Protein AF-A0A2M7A2J0-F1 (afdb_monomer_lite)

Radius of gyration: 34.52 Å; chains: 1; bounding box: 85×39×98 Å

Structure (mmCIF, N/CA/C/O backbone):
data_AF-A0A2M7A2J0-F1
#
_entry.id   AF-A0A2M7A2J0-F1
#
loop_
_atom_site.group_PDB
_atom_site.id
_atom_site.type_symbol
_atom_site.label_atom_id
_atom_site.label_alt_id
_atom_site.label_comp_id
_atom_site.label_asym_id
_atom_site.label_entity_id
_atom_site.label_seq_id
_atom_site.pdbx_PDB_ins_code
_atom_site.Cartn_x
_atom_site.Cartn_y
_atom_site.Cartn_z
_atom_site.occupancy
_atom_site.B_iso_or_equiv
_atom_site.auth_seq_id
_atom_site.auth_comp_id
_atom_site.auth_asym_id
_atom_site.auth_atom_id
_atom_site.pdbx_PDB_model_num
ATOM 1 N N . MET A 1 1 ? -0.871 10.676 7.744 1.00 62.31 1 MET A N 1
ATOM 2 C CA . MET A 1 1 ? -2.292 10.976 7.428 1.00 62.31 1 MET A CA 1
ATOM 3 C C . MET A 1 1 ? -2.931 11.848 8.510 1.00 62.31 1 MET A C 1
ATOM 5 O O . MET A 1 1 ? -2.413 11.887 9.618 1.00 62.31 1 MET A O 1
ATOM 9 N N . GLY A 1 2 ? -4.013 12.574 8.200 1.00 72.75 2 GLY A N 1
ATOM 10 C CA . GLY A 1 2 ? -4.722 13.429 9.169 1.00 72.75 2 GLY A CA 1
ATOM 11 C C . GLY A 1 2 ? -5.723 12.664 10.048 1.00 72.75 2 GLY A C 1
ATOM 12 O O . GLY A 1 2 ? -6.260 11.640 9.624 1.00 72.75 2 GLY A O 1
ATOM 13 N N . SER A 1 3 ? -5.982 13.173 11.257 1.00 84.00 3 SER A N 1
ATOM 14 C CA . SER A 1 3 ? -7.028 12.667 12.163 1.00 84.00 3 SER A CA 1
ATOM 15 C C . SER A 1 3 ? -8.434 12.768 11.548 1.00 84.00 3 SER A C 1
ATOM 17 O O . SER A 1 3 ? -8.646 13.630 10.689 1.00 84.00 3 SER A O 1
ATOM 19 N N . PRO A 1 4 ? -9.407 11.947 11.997 1.00 87.44 4 PRO A N 1
ATOM 20 C CA . PRO A 1 4 ? -10.817 12.118 11.635 1.00 87.44 4 PRO A CA 1
ATOM 21 C C . PRO A 1 4 ? -11.298 13.551 11.909 1.00 87.44 4 PRO A C 1
ATOM 23 O O . PRO A 1 4 ? -10.883 14.166 12.896 1.00 87.44 4 PRO A O 1
ATOM 26 N N . ASN A 1 5 ? -12.170 14.083 11.050 1.00 86.44 5 ASN A N 1
ATOM 27 C CA . ASN A 1 5 ? -12.720 15.438 11.184 1.00 86.44 5 ASN A CA 1
ATOM 28 C C . ASN A 1 5 ? -13.800 15.500 12.281 1.00 86.44 5 ASN A C 1
ATOM 30 O O . ASN A 1 5 ? -14.043 16.559 12.857 1.00 86.44 5 ASN A O 1
ATOM 34 N N . ARG A 1 6 ? -14.430 14.361 12.597 1.00 88.19 6 ARG A N 1
ATOM 35 C CA . ARG A 1 6 ? -15.479 14.211 13.621 1.00 88.19 6 ARG A CA 1
ATOM 36 C C . ARG A 1 6 ? -16.666 15.145 13.382 1.00 88.19 6 ARG A C 1
ATOM 38 O O . ARG A 1 6 ? -17.267 15.692 14.305 1.00 88.19 6 ARG A O 1
ATOM 45 N N . SER A 1 7 ? -16.950 15.395 12.108 1.00 90.06 7 SER A N 1
ATOM 46 C CA . SER A 1 7 ? -18.054 16.254 11.689 1.00 90.06 7 SER A CA 1
ATOM 47 C C . SER A 1 7 ? -19.330 15.433 11.530 1.00 90.06 7 SER A C 1
ATOM 49 O O . SER A 1 7 ? -19.262 14.272 11.149 1.00 90.06 7 SER A O 1
ATOM 51 N N . ALA A 1 8 ? -20.500 16.055 11.690 1.00 88.69 8 ALA A N 1
ATOM 52 C CA . ALA A 1 8 ? -21.780 15.378 11.448 1.00 88.69 8 ALA A CA 1
ATOM 53 C C . ALA A 1 8 ? -21.913 14.806 10.020 1.00 88.69 8 ALA A C 1
ATOM 55 O O . ALA A 1 8 ? -22.659 13.859 9.799 1.00 88.69 8 ALA A O 1
ATOM 56 N N . ALA A 1 9 ? -21.201 15.384 9.045 1.00 86.62 9 ALA A N 1
ATOM 57 C CA . ALA A 1 9 ? -21.158 14.854 7.686 1.00 86.62 9 ALA A CA 1
ATOM 58 C C . ALA A 1 9 ? -20.344 13.551 7.599 1.00 86.62 9 ALA A C 1
ATOM 60 O O . ALA A 1 9 ? -20.762 12.642 6.894 1.00 86.62 9 ALA A O 1
ATOM 61 N N . GLU A 1 10 ? -19.220 13.460 8.319 1.00 86.31 10 GLU A N 1
ATOM 62 C CA . GLU A 1 10 ? -18.411 12.233 8.418 1.00 86.31 10 GLU A CA 1
ATOM 63 C C . GLU A 1 10 ? -19.182 11.136 9.158 1.00 86.31 10 GLU A C 1
ATOM 65 O O . GLU A 1 10 ? -19.275 10.026 8.650 1.00 86.31 10 GLU A O 1
ATOM 70 N N . GLU A 1 11 ? -19.841 11.488 10.264 1.00 88.38 11 GLU A N 1
ATOM 71 C CA . GLU A 1 11 ? -20.727 10.582 11.004 1.00 88.38 11 GLU A CA 1
ATOM 72 C C . GLU A 1 11 ? -21.825 10.003 10.096 1.00 88.38 11 GLU A C 1
ATOM 74 O O . GLU A 1 11 ? -22.062 8.804 10.035 1.00 88.38 11 GLU A O 1
ATOM 79 N N . SER A 1 12 ? -22.477 10.850 9.289 1.00 87.56 12 SER A N 1
ATOM 80 C CA . SER A 1 12 ? -23.598 10.417 8.441 1.00 87.56 12 SER A CA 1
ATOM 81 C C . SER A 1 12 ? -23.230 9.405 7.347 1.00 87.56 12 SER A C 1
ATOM 83 O O . SER A 1 12 ? -24.126 8.851 6.705 1.00 87.56 12 SER A O 1
ATOM 85 N N . ILE A 1 13 ? -21.934 9.193 7.101 1.00 87.81 13 ILE A N 1
ATOM 86 C CA . ILE A 1 13 ? -21.428 8.271 6.082 1.00 87.81 13 ILE A CA 1
ATOM 87 C C . ILE A 1 13 ? -20.659 7.081 6.665 1.00 87.81 13 ILE A C 1
ATOM 89 O O . ILE A 1 13 ? -20.234 6.225 5.892 1.00 87.81 13 ILE A O 1
ATOM 93 N N . GLU A 1 14 ? -20.461 7.009 7.981 1.00 91.19 14 GLU A N 1
ATOM 94 C CA . GLU A 1 14 ? -19.545 6.037 8.582 1.00 91.19 14 GLU A CA 1
ATOM 95 C C . GLU A 1 14 ? -20.042 4.585 8.489 1.00 91.19 14 GLU A C 1
ATOM 97 O O . GLU A 1 14 ? -19.247 3.717 8.142 1.00 91.19 14 GLU A O 1
ATOM 102 N N . ASP A 1 15 ? -21.345 4.325 8.663 1.00 95.00 15 ASP A N 1
ATOM 103 C CA . ASP A 1 15 ? -21.988 3.013 8.439 1.00 95.00 15 ASP A CA 1
ATOM 104 C C . ASP A 1 15 ? -22.894 3.007 7.194 1.00 95.00 15 ASP A C 1
ATOM 106 O O . ASP A 1 15 ? -23.960 2.393 7.153 1.00 95.00 15 ASP A O 1
ATOM 110 N N . ASN A 1 16 ? -22.502 3.733 6.148 1.00 91.62 16 ASN A N 1
ATOM 111 C CA . ASN A 1 16 ? -23.231 3.732 4.884 1.00 91.62 16 ASN A CA 1
ATOM 112 C C . ASN A 1 16 ? -22.509 2.848 3.856 1.00 91.62 16 ASN A C 1
ATOM 114 O O . ASN A 1 16 ? -21.421 3.181 3.397 1.00 91.62 16 ASN A O 1
ATOM 118 N N . ASP A 1 17 ? -23.121 1.724 3.483 1.00 91.88 17 ASP A N 1
ATOM 119 C CA . ASP A 1 17 ? -22.568 0.754 2.527 1.00 91.88 17 ASP A CA 1
ATOM 120 C C . ASP A 1 17 ? -22.620 1.221 1.062 1.00 91.88 17 ASP A C 1
ATOM 122 O O . ASP A 1 17 ? -21.947 0.656 0.201 1.00 91.88 17 ASP A O 1
ATOM 126 N N . ALA A 1 18 ? -23.387 2.275 0.768 1.00 88.19 18 ALA A N 1
ATOM 127 C CA . ALA A 1 18 ? -23.473 2.873 -0.561 1.00 88.19 18 ALA A CA 1
ATOM 128 C C . ALA A 1 18 ? -22.325 3.853 -0.856 1.00 88.19 18 ALA A C 1
ATOM 130 O O . ALA A 1 18 ? -22.203 4.343 -1.982 1.00 88.19 18 ALA A O 1
ATOM 131 N N . VAL A 1 19 ? -21.494 4.160 0.140 1.00 87.00 19 VAL A N 1
ATOM 132 C CA . VAL A 1 19 ? -20.286 4.978 -0.000 1.00 87.00 19 VAL A CA 1
ATOM 133 C C . VAL A 1 19 ? -19.071 4.177 0.467 1.00 87.00 19 VAL A C 1
ATOM 135 O O . VAL A 1 19 ? -19.230 3.251 1.249 1.00 87.00 19 VAL A O 1
ATOM 138 N N . PRO A 1 20 ? -17.843 4.505 0.031 1.00 82.44 20 PRO A N 1
ATOM 139 C CA . PRO A 1 20 ? -16.666 3.673 0.310 1.00 82.44 20 PRO A CA 1
ATOM 140 C C . PRO A 1 20 ? -16.230 3.567 1.778 1.00 82.44 20 PRO A C 1
ATOM 142 O O . PRO A 1 20 ? -15.272 2.850 2.077 1.00 82.44 20 PRO A O 1
ATOM 145 N N . GLY A 1 21 ? -16.869 4.306 2.685 1.00 89.94 21 GLY A N 1
ATOM 146 C CA . GLY A 1 21 ? -16.373 4.508 4.040 1.00 89.94 21 GLY A CA 1
ATOM 147 C C . GLY A 1 21 ? -14.981 5.148 4.040 1.00 89.94 21 GLY A C 1
ATOM 148 O O . GLY A 1 21 ? -14.621 5.930 3.152 1.00 89.94 21 GLY A O 1
ATOM 149 N N . LYS A 1 22 ? -14.172 4.807 5.043 1.00 89.69 22 LYS A N 1
ATOM 150 C CA . LYS A 1 22 ? -12.771 5.218 5.106 1.00 89.69 22 LYS A CA 1
ATOM 151 C C . LYS A 1 22 ? -11.943 4.402 4.113 1.00 89.69 22 LYS A C 1
ATOM 153 O O . LYS A 1 22 ? -11.844 3.185 4.228 1.00 89.69 22 LYS A O 1
ATOM 158 N N . LEU A 1 23 ? -11.299 5.077 3.167 1.00 88.31 23 LEU A N 1
ATOM 159 C CA . LEU A 1 23 ? -10.320 4.447 2.284 1.00 88.31 23 LEU A CA 1
ATOM 160 C C . LEU A 1 23 ? -8.964 4.370 2.993 1.00 88.31 23 LEU A C 1
ATOM 162 O O . LEU A 1 23 ? -8.481 5.392 3.490 1.00 88.31 23 LEU A O 1
ATOM 166 N N . ILE A 1 24 ? -8.358 3.185 3.026 1.00 91.19 24 ILE A N 1
ATOM 167 C CA . ILE A 1 24 ? -7.005 2.970 3.554 1.00 91.19 24 ILE A CA 1
ATOM 168 C C . ILE A 1 24 ? -6.167 2.181 2.546 1.00 91.19 24 ILE A C 1
ATOM 170 O O . ILE A 1 24 ? -6.711 1.396 1.772 1.00 91.19 24 ILE A O 1
ATOM 174 N N . GLY A 1 25 ? -4.855 2.400 2.543 1.00 89.50 25 GLY A N 1
ATOM 175 C CA . GLY A 1 25 ? -3.940 1.641 1.696 1.00 89.50 25 GLY A CA 1
ATOM 176 C C . GLY A 1 25 ? -3.686 0.233 2.233 1.00 89.50 25 GLY A C 1
ATOM 177 O O . GLY A 1 25 ? -3.725 0.018 3.445 1.00 89.50 25 GLY A O 1
ATOM 178 N N . LEU A 1 26 ? -3.454 -0.718 1.330 1.00 92.25 26 LEU A N 1
ATOM 179 C CA . LEU A 1 26 ? -2.812 -1.987 1.653 1.00 92.25 26 LEU A CA 1
ATOM 180 C C . LEU A 1 26 ? -1.338 -1.728 1.987 1.00 92.25 26 LEU A C 1
ATOM 182 O O . LEU A 1 26 ? -0.627 -1.161 1.166 1.00 92.25 26 LEU A O 1
ATOM 186 N N . ASN A 1 27 ? -0.907 -2.187 3.157 1.00 93.38 27 ASN A N 1
ATOM 187 C CA . ASN A 1 27 ? 0.422 -1.964 3.722 1.00 93.38 27 ASN A CA 1
ATOM 188 C C . ASN A 1 27 ? 1.471 -2.947 3.175 1.00 93.38 27 ASN A C 1
ATOM 190 O O . ASN A 1 27 ? 2.156 -3.613 3.944 1.00 93.38 27 ASN A O 1
ATOM 194 N N . SER A 1 28 ? 1.471 -3.172 1.858 1.00 90.00 28 SER A N 1
ATOM 195 C CA . SER A 1 28 ? 2.296 -4.187 1.178 1.00 90.00 28 SER A CA 1
ATOM 196 C C . SER A 1 28 ? 3.565 -3.641 0.524 1.00 90.00 28 SER A C 1
ATOM 198 O O . SER A 1 28 ? 4.229 -4.387 -0.189 1.00 90.00 28 SER A O 1
ATOM 200 N N . ASN A 1 29 ? 3.824 -2.351 0.694 1.00 87.75 29 ASN A N 1
ATOM 201 C CA . ASN A 1 29 ? 5.053 -1.658 0.332 1.00 87.75 29 ASN A CA 1
ATOM 202 C C . ASN A 1 29 ? 6.196 -2.014 1.303 1.00 87.75 29 ASN A C 1
ATOM 204 O O . ASN A 1 29 ? 6.029 -2.880 2.161 1.00 87.75 29 ASN A O 1
ATOM 208 N N . ASP A 1 30 ? 7.354 -1.407 1.068 1.00 90.38 30 ASP A N 1
ATOM 209 C CA . ASP A 1 30 ? 8.586 -1.501 1.855 1.00 90.38 30 ASP A CA 1
ATOM 210 C C . ASP A 1 30 ? 9.170 -0.077 1.889 1.00 90.38 30 ASP A C 1
ATOM 212 O O . ASP A 1 30 ? 9.888 0.353 0.977 1.00 90.38 30 ASP A O 1
ATOM 216 N N . ASP A 1 31 ? 8.696 0.725 2.844 1.00 87.88 31 ASP A N 1
ATOM 217 C CA . ASP A 1 31 ? 8.939 2.170 2.865 1.00 87.88 31 ASP A CA 1
ATOM 218 C C . ASP A 1 31 ? 10.373 2.545 3.286 1.00 87.88 31 ASP A C 1
ATOM 220 O O . ASP A 1 31 ? 10.840 3.648 2.958 1.00 87.88 31 ASP A O 1
ATOM 224 N N . ASP A 1 32 ? 11.081 1.668 4.001 1.00 91.06 32 ASP A N 1
ATOM 225 C CA . ASP A 1 32 ? 12.468 1.865 4.437 1.00 91.06 32 ASP A CA 1
ATOM 226 C C . ASP A 1 32 ? 13.510 1.012 3.692 1.00 91.06 32 ASP A C 1
ATOM 228 O O . ASP A 1 32 ? 14.712 1.244 3.875 1.00 91.06 32 ASP A O 1
ATOM 232 N N . ALA A 1 33 ? 13.067 0.208 2.722 1.00 90.44 33 ALA A N 1
ATOM 233 C CA . ALA A 1 33 ? 13.878 -0.519 1.749 1.00 90.44 33 ALA A CA 1
ATOM 234 C C . ALA A 1 33 ? 14.806 -1.564 2.387 1.00 90.44 33 ALA A C 1
ATOM 236 O O . ALA A 1 33 ? 15.992 -1.648 2.035 1.00 90.44 33 ALA A O 1
ATOM 237 N N . ASP A 1 34 ? 14.269 -2.333 3.334 1.00 90.69 34 ASP A N 1
ATOM 238 C CA . ASP A 1 34 ? 14.961 -3.424 4.027 1.00 90.69 34 ASP A CA 1
ATOM 239 C C . ASP A 1 34 ? 14.599 -4.828 3.486 1.00 90.69 34 ASP A C 1
ATOM 241 O O . ASP A 1 34 ? 15.057 -5.842 4.021 1.00 90.69 34 ASP A O 1
ATOM 245 N N . ASP A 1 35 ? 13.838 -4.886 2.386 1.00 91.50 35 ASP A N 1
ATOM 246 C CA . ASP A 1 35 ? 13.285 -6.089 1.756 1.00 91.50 35 ASP A CA 1
ATOM 247 C C . ASP A 1 35 ? 12.207 -6.811 2.605 1.00 91.50 35 ASP A C 1
ATOM 249 O O . ASP A 1 35 ? 11.862 -7.972 2.330 1.00 91.50 35 ASP A O 1
ATOM 253 N N . ILE A 1 36 ? 11.631 -6.146 3.613 1.00 91.50 36 ILE A N 1
ATOM 254 C CA . ILE A 1 36 ? 10.522 -6.645 4.428 1.00 91.50 36 ILE A CA 1
ATOM 255 C C . ILE A 1 36 ? 9.252 -5.849 4.103 1.00 91.50 36 ILE A C 1
ATOM 257 O O . ILE A 1 36 ? 9.203 -4.638 4.260 1.00 91.50 36 ILE A O 1
ATOM 261 N N . PRO A 1 37 ? 8.149 -6.509 3.700 1.00 92.00 37 PRO A N 1
ATOM 262 C CA . PRO A 1 37 ? 6.891 -5.797 3.511 1.00 92.00 37 PRO A CA 1
ATOM 263 C C . PRO A 1 37 ? 6.427 -5.124 4.810 1.00 92.00 37 PRO A C 1
ATOM 265 O O . PRO A 1 37 ? 6.388 -5.786 5.847 1.00 92.00 37 PRO A O 1
ATOM 268 N N . ASP A 1 38 ? 5.943 -3.884 4.757 1.00 93.12 38 ASP A N 1
ATOM 269 C CA . ASP A 1 38 ? 5.656 -3.071 5.947 1.00 93.12 38 ASP A CA 1
ATOM 270 C C . ASP A 1 38 ? 4.629 -3.729 6.903 1.00 93.12 38 ASP A C 1
ATOM 272 O O . ASP A 1 38 ? 4.713 -3.636 8.131 1.00 93.12 38 ASP A O 1
ATOM 276 N N . TYR A 1 39 ? 3.643 -4.482 6.387 1.00 92.88 39 TYR A N 1
ATOM 277 C CA . TYR A 1 39 ? 2.716 -5.262 7.234 1.00 92.88 39 TYR A CA 1
ATOM 278 C C . TYR A 1 39 ? 3.400 -6.408 8.015 1.00 92.88 39 TYR A C 1
ATOM 280 O O . TYR A 1 39 ? 2.814 -7.025 8.922 1.00 92.88 39 TYR A O 1
ATOM 288 N N . ALA A 1 40 ? 4.607 -6.798 7.632 1.00 93.50 40 ALA A N 1
ATOM 289 C CA . ALA A 1 40 ? 5.433 -7.798 8.291 1.00 93.50 40 ALA A CA 1
ATOM 290 C C . ALA A 1 40 ? 6.452 -7.185 9.264 1.00 93.50 40 ALA A C 1
ATOM 292 O O . ALA A 1 40 ? 7.076 -7.950 9.995 1.00 93.50 40 ALA A O 1
ATOM 293 N N . ASP A 1 41 ? 6.524 -5.858 9.340 1.00 93.88 41 ASP A N 1
ATOM 294 C CA . ASP A 1 41 ? 7.606 -5.110 9.968 1.00 93.88 41 ASP A CA 1
ATOM 295 C C . ASP A 1 41 ? 7.151 -4.298 11.210 1.00 93.88 41 ASP A C 1
ATOM 297 O O . ASP A 1 41 ? 5.961 -4.047 11.462 1.00 93.88 41 ASP A O 1
ATOM 301 N N . GLY A 1 42 ? 8.109 -3.909 12.049 1.00 95.25 42 GLY A N 1
ATOM 302 C CA . GLY A 1 42 ? 8.006 -2.985 13.169 1.00 95.25 42 GLY A CA 1
ATOM 303 C C . GLY A 1 42 ? 7.487 -3.602 14.462 1.00 95.25 42 GLY A C 1
ATOM 304 O O . GLY A 1 42 ? 7.071 -2.868 15.367 1.00 95.25 42 GLY A O 1
ATOM 305 N N . TYR A 1 43 ? 7.450 -4.934 14.563 1.00 95.00 43 TYR A N 1
ATOM 306 C CA . TYR A 1 43 ? 6.954 -5.644 15.749 1.00 95.00 43 TYR A CA 1
ATOM 307 C C . TYR A 1 43 ? 7.753 -6.882 16.165 1.00 95.00 43 TYR A C 1
ATOM 309 O O . TYR A 1 43 ? 7.220 -7.681 16.945 1.00 95.00 43 TYR A O 1
ATOM 317 N N . ASN A 1 44 ? 9.010 -7.012 15.721 1.00 94.19 44 ASN A N 1
ATOM 318 C CA . ASN A 1 44 ? 9.871 -8.160 16.021 1.00 94.19 44 ASN A CA 1
ATOM 319 C C . ASN A 1 44 ? 9.195 -9.469 15.596 1.00 94.19 44 ASN A C 1
ATOM 321 O O . ASN A 1 44 ? 8.798 -10.312 16.414 1.00 94.19 44 ASN A O 1
ATOM 325 N N . ARG A 1 45 ? 8.922 -9.574 14.302 1.00 90.06 45 ARG A N 1
ATOM 326 C CA . ARG A 1 45 ? 8.159 -10.678 13.740 1.00 90.06 45 ARG A CA 1
ATOM 327 C C . ARG A 1 45 ? 8.926 -11.991 13.834 1.00 90.06 45 ARG A C 1
ATOM 329 O O . ARG A 1 45 ? 8.292 -13.017 14.077 1.00 90.06 45 ARG A O 1
ATOM 336 N N . ASP A 1 46 ? 10.241 -12.005 13.690 1.00 91.62 46 ASP A N 1
ATOM 337 C CA . ASP A 1 46 ? 11.049 -13.225 13.742 1.00 91.62 46 ASP A CA 1
ATOM 338 C C . ASP A 1 46 ? 11.411 -13.681 15.174 1.00 91.62 46 ASP A C 1
ATOM 340 O O . ASP A 1 46 ? 11.805 -14.833 15.387 1.00 91.62 46 ASP A O 1
ATOM 344 N N . GLY A 1 47 ? 11.191 -12.834 16.183 1.00 92.31 47 GLY A N 1
ATOM 345 C CA . GLY A 1 47 ? 11.529 -13.110 17.581 1.00 92.31 47 GLY A CA 1
ATOM 346 C C . GLY A 1 47 ? 12.984 -12.787 17.953 1.00 92.31 47 GLY A C 1
ATOM 347 O O . GLY A 1 47 ? 13.403 -13.096 19.077 1.00 92.31 47 GLY A O 1
ATOM 348 N N . ILE A 1 48 ? 13.766 -12.210 17.040 1.00 92.19 48 ILE A N 1
ATOM 349 C CA . ILE A 1 48 ? 15.160 -11.811 17.217 1.00 92.19 48 ILE A CA 1
ATOM 350 C C . ILE A 1 48 ? 15.185 -10.296 17.397 1.00 92.19 48 ILE A C 1
ATOM 352 O O . ILE A 1 48 ? 14.667 -9.550 16.591 1.00 92.19 48 ILE A O 1
ATOM 356 N N . SER A 1 49 ? 15.746 -9.797 18.498 1.00 94.25 49 SER A N 1
ATOM 357 C CA . SER A 1 49 ? 15.874 -8.345 18.689 1.00 94.25 49 SER A CA 1
ATOM 358 C C . SER A 1 49 ? 17.142 -7.782 18.044 1.00 94.25 49 SER A C 1
ATOM 360 O O . SER A 1 49 ? 18.213 -8.382 18.159 1.00 94.25 49 SER A O 1
ATOM 362 N N . GLY A 1 50 ? 17.046 -6.564 17.514 1.00 93.00 50 GLY A N 1
ATOM 363 C CA . GLY A 1 50 ? 18.148 -5.749 17.004 1.00 93.00 50 GLY A CA 1
ATOM 364 C C . GLY A 1 50 ? 18.427 -5.900 15.508 1.00 93.00 50 GLY A C 1
ATOM 365 O O . GLY A 1 50 ? 19.549 -5.614 15.095 1.00 93.00 50 GLY A O 1
ATOM 366 N N . ASN A 1 51 ? 17.454 -6.388 14.748 1.00 92.94 51 ASN A N 1
ATOM 367 C CA . ASN A 1 51 ? 17.429 -6.533 13.291 1.00 92.94 51 ASN A CA 1
ATOM 368 C C . ASN A 1 51 ? 16.408 -5.552 12.677 1.00 92.94 51 ASN A C 1
ATOM 370 O O . ASN A 1 51 ? 15.898 -4.674 13.375 1.00 92.94 51 ASN A O 1
ATOM 374 N N . ASP A 1 52 ? 16.166 -5.694 11.378 1.00 93.25 52 ASP A N 1
ATOM 375 C CA . ASP A 1 52 ? 15.408 -4.719 10.597 1.00 93.25 52 ASP A CA 1
ATOM 376 C C . ASP A 1 52 ? 13.890 -4.789 10.896 1.00 93.25 52 ASP A C 1
ATOM 378 O O . ASP A 1 52 ? 13.278 -3.755 11.139 1.00 93.25 52 ASP A O 1
ATOM 382 N N . ASP A 1 53 ? 13.331 -5.983 11.164 1.00 92.56 53 ASP A N 1
ATOM 383 C CA . ASP A 1 53 ? 11.887 -6.193 11.430 1.00 92.56 53 ASP A CA 1
ATOM 384 C C . ASP A 1 53 ? 11.351 -5.655 12.789 1.00 92.56 53 ASP A C 1
ATOM 386 O O . ASP A 1 53 ? 10.189 -5.852 13.200 1.00 92.56 53 ASP A O 1
ATOM 390 N N . ASP A 1 54 ? 12.241 -5.036 13.559 1.00 93.12 54 ASP A N 1
ATOM 391 C CA . ASP A 1 54 ? 12.060 -4.663 14.954 1.00 93.12 54 ASP A CA 1
ATOM 392 C C . ASP A 1 54 ? 11.420 -3.268 15.090 1.00 93.12 54 ASP A C 1
ATOM 394 O O . ASP A 1 54 ? 10.716 -2.995 16.074 1.00 93.12 54 ASP A O 1
ATOM 398 N N . GLU A 1 55 ? 11.658 -2.380 14.118 1.00 93.31 55 GLU A N 1
ATOM 399 C CA . GLU A 1 55 ? 11.157 -1.005 14.086 1.00 93.31 55 GLU A CA 1
ATOM 400 C C . GLU A 1 55 ? 11.176 -0.406 12.670 1.00 93.31 55 GLU A C 1
ATOM 402 O O . GLU A 1 55 ? 12.219 0.023 12.197 1.00 93.31 55 GLU A O 1
ATOM 407 N N . ASN A 1 56 ? 9.991 -0.198 12.096 1.00 93.81 56 ASN A N 1
ATOM 408 C CA . ASN A 1 56 ? 9.812 0.630 10.907 1.00 93.81 56 ASN A CA 1
ATOM 409 C C . ASN A 1 56 ? 9.525 2.078 11.320 1.00 93.81 56 ASN A C 1
ATOM 411 O O . ASN A 1 56 ? 8.510 2.357 11.969 1.00 93.81 56 ASN A O 1
ATOM 415 N N . THR A 1 57 ? 10.407 3.019 10.982 1.00 93.94 57 THR A N 1
ATOM 416 C CA . THR A 1 57 ? 10.214 4.446 11.329 1.00 93.94 57 THR A CA 1
ATOM 417 C C . THR A 1 57 ? 9.568 5.270 10.216 1.00 93.94 57 THR A C 1
ATOM 419 O O . THR A 1 57 ? 9.180 6.421 10.460 1.00 93.94 57 THR A O 1
ATOM 422 N N . ALA A 1 58 ? 9.441 4.699 9.017 1.00 92.88 58 ALA A N 1
ATOM 423 C CA . ALA A 1 58 ? 8.848 5.343 7.851 1.00 92.88 58 ALA A CA 1
ATOM 424 C C . ALA A 1 58 ? 7.315 5.179 7.809 1.00 92.88 58 ALA A C 1
ATOM 426 O O . ALA A 1 58 ? 6.608 6.071 7.332 1.00 92.88 58 ALA A O 1
ATOM 427 N N . GLU A 1 59 ? 6.800 4.111 8.415 1.00 92.88 59 GLU A N 1
ATOM 428 C CA . GLU A 1 59 ? 5.397 3.709 8.363 1.00 92.88 59 GLU A CA 1
ATOM 429 C C . GLU A 1 59 ? 4.403 4.717 8.994 1.00 92.88 59 GLU A C 1
ATOM 431 O O . GLU A 1 59 ? 4.623 5.313 10.053 1.00 92.88 59 GLU A O 1
ATOM 436 N N . THR A 1 60 ? 3.220 4.885 8.391 1.00 92.44 60 THR A N 1
ATOM 437 C CA . THR A 1 60 ? 2.125 5.712 8.917 1.00 92.44 60 THR A CA 1
ATOM 438 C C . THR A 1 60 ? 0.735 5.083 8.747 1.00 92.44 60 THR A C 1
ATOM 440 O O . THR A 1 60 ? 0.061 5.233 7.728 1.00 92.44 60 THR A O 1
ATOM 443 N N . PHE A 1 61 ? 0.184 4.585 9.854 1.00 95.50 61 PHE A N 1
ATOM 444 C CA . PHE A 1 61 ? -1.190 4.073 9.919 1.00 95.50 61 PHE A CA 1
ATOM 445 C C . PHE A 1 61 ? -2.292 5.147 9.961 1.00 95.50 61 PHE A C 1
ATOM 447 O O . PHE A 1 61 ? -2.079 6.314 10.316 1.00 95.50 61 PHE A O 1
ATOM 454 N N . VAL A 1 62 ? -3.526 4.729 9.651 1.00 95.31 62 VAL A N 1
ATOM 455 C CA . VAL A 1 62 ? -4.717 5.592 9.664 1.00 95.31 62 VAL A CA 1
ATOM 456 C C . VAL A 1 62 ? -5.263 5.733 11.087 1.00 95.31 62 VAL A C 1
ATOM 458 O O . VAL A 1 62 ? -5.608 4.730 11.705 1.00 95.31 62 VAL A O 1
ATOM 461 N N . PRO A 1 63 ? -5.404 6.949 11.638 1.00 96.50 63 PRO A N 1
ATOM 462 C CA . PRO A 1 63 ? -5.962 7.122 12.975 1.00 96.50 63 PRO A CA 1
ATOM 463 C C . PRO A 1 63 ? -7.473 6.839 13.009 1.00 96.50 63 PRO A C 1
ATOM 465 O O . PRO A 1 63 ? -8.242 7.411 12.235 1.00 96.50 63 PRO A O 1
ATOM 468 N N . LEU A 1 64 ? -7.894 6.022 13.974 1.00 96.19 64 LEU A N 1
ATOM 469 C CA . LEU A 1 64 ? -9.278 5.768 14.378 1.00 96.19 64 LEU A CA 1
ATOM 470 C C . LEU A 1 64 ? -9.464 6.296 15.806 1.00 96.19 64 LEU A C 1
ATOM 472 O O . LEU A 1 64 ? -8.713 5.924 16.703 1.00 96.19 64 LEU A O 1
ATOM 476 N N . VAL A 1 65 ? -10.440 7.169 16.045 1.00 96.81 65 VAL A N 1
ATOM 477 C CA . VAL A 1 65 ? -10.653 7.758 17.378 1.00 96.81 65 VAL A CA 1
ATOM 478 C C . VAL A 1 65 ? -11.780 7.023 18.087 1.00 96.81 65 VAL A C 1
ATOM 480 O O . VAL A 1 65 ? -12.928 7.113 17.679 1.00 96.81 65 VAL A O 1
ATOM 483 N N . LEU A 1 66 ? -11.443 6.335 19.174 1.00 96.88 66 LEU A N 1
ATOM 484 C CA . LEU A 1 66 ? -12.399 5.730 20.091 1.00 96.88 66 LEU A CA 1
ATOM 485 C C . LEU A 1 66 ? -12.762 6.741 21.181 1.00 96.88 66 LEU A C 1
ATOM 487 O O . LEU A 1 66 ? -11.880 7.202 21.909 1.00 96.88 66 LEU A O 1
ATOM 491 N N . GLU A 1 67 ? -14.046 7.056 21.321 1.00 96.62 67 GLU A N 1
ATOM 492 C CA . GLU A 1 67 ? -14.583 7.861 22.420 1.00 96.62 67 GLU A CA 1
ATOM 493 C C . GLU A 1 67 ? -15.504 7.002 23.286 1.00 96.62 67 GLU A C 1
ATOM 495 O O . GLU A 1 67 ? -16.416 6.349 22.786 1.00 96.62 67 GLU A O 1
ATOM 500 N N . ILE A 1 68 ? -15.232 6.966 24.591 1.00 96.94 68 ILE A N 1
ATOM 501 C CA . ILE A 1 68 ? -15.958 6.136 25.552 1.00 96.94 68 ILE A CA 1
ATOM 502 C C . ILE A 1 68 ? -16.756 7.047 26.490 1.00 96.94 68 ILE A C 1
ATOM 504 O O . ILE A 1 68 ? -16.157 7.934 27.097 1.00 96.94 68 ILE A O 1
ATOM 508 N N . PRO A 1 69 ? -18.070 6.823 26.676 1.00 96.56 69 PRO A N 1
ATOM 509 C CA . PRO A 1 69 ? -18.849 7.549 27.676 1.00 96.56 69 PRO A CA 1
ATOM 510 C C . PRO A 1 69 ? -18.264 7.360 29.080 1.00 96.56 69 PRO A C 1
ATOM 512 O O . PRO A 1 69 ? -17.982 6.231 29.492 1.00 96.56 69 PRO A O 1
ATOM 515 N N . GLU A 1 70 ? -18.106 8.447 29.836 1.00 96.62 70 GLU A N 1
ATOM 516 C CA . GLU A 1 70 ? -17.559 8.402 31.199 1.00 96.62 70 GLU A CA 1
ATOM 517 C C . GLU A 1 70 ? -18.378 7.481 32.116 1.00 96.62 70 GLU A C 1
ATOM 519 O O . GLU A 1 70 ? -17.834 6.735 32.936 1.00 96.62 70 GLU A O 1
ATOM 524 N N . GLU A 1 71 ? -19.694 7.466 31.914 1.00 95.75 71 GLU A N 1
ATOM 525 C CA . GLU A 1 71 ? -20.657 6.661 32.657 1.00 95.75 71 GLU A CA 1
ATOM 526 C C . GLU A 1 71 ? -20.447 5.159 32.469 1.00 95.75 71 GLU A C 1
ATOM 528 O O . GLU A 1 71 ? -20.864 4.372 33.322 1.00 95.75 71 GLU A O 1
ATOM 533 N N . ALA A 1 72 ? -19.797 4.751 31.375 1.00 95.38 72 ALA A N 1
ATOM 534 C CA . ALA A 1 72 ? -19.483 3.354 31.148 1.00 95.38 72 ALA A CA 1
ATOM 535 C C . ALA A 1 72 ? -18.446 2.839 32.149 1.00 95.38 72 ALA A C 1
ATOM 537 O O . ALA A 1 72 ? -18.499 1.675 32.529 1.00 95.38 72 ALA A O 1
ATOM 538 N N . GLY A 1 73 ? -17.531 3.689 32.620 1.00 96.69 73 GLY A N 1
ATOM 539 C CA . GLY A 1 73 ? -16.439 3.292 33.503 1.00 96.69 73 GLY A CA 1
ATOM 540 C C . GLY A 1 73 ? -15.275 2.608 32.771 1.00 96.69 73 GLY A C 1
ATOM 541 O O . GLY A 1 73 ? -15.439 1.912 31.772 1.00 96.69 73 GLY A O 1
ATOM 542 N N . LEU A 1 74 ? -14.060 2.783 33.300 1.00 97.44 74 LEU A N 1
ATOM 543 C CA . LEU A 1 74 ? -12.817 2.323 32.656 1.00 97.44 74 LEU A CA 1
ATOM 544 C C . LEU A 1 74 ? -12.602 0.806 32.668 1.00 97.44 74 LEU A C 1
ATOM 546 O O . LEU A 1 74 ? -11.730 0.310 31.953 1.00 97.44 74 LEU A O 1
ATOM 550 N N . ASP A 1 75 ? -13.351 0.094 33.507 1.00 97.69 75 ASP A N 1
ATOM 551 C CA . ASP A 1 75 ? -13.214 -1.347 33.717 1.00 97.69 75 ASP A CA 1
ATOM 552 C C . ASP A 1 75 ? -14.401 -2.132 33.123 1.00 97.69 75 ASP A C 1
ATOM 554 O O . ASP A 1 75 ? -14.441 -3.358 33.221 1.00 97.69 75 ASP A O 1
ATOM 558 N N . THR A 1 76 ? -15.348 -1.445 32.473 1.00 97.88 76 THR A N 1
ATOM 559 C CA . THR A 1 76 ? -16.446 -2.093 31.748 1.00 97.88 76 THR A CA 1
ATOM 560 C C . THR A 1 76 ? -15.910 -2.712 30.462 1.00 97.88 76 THR A C 1
ATOM 562 O O . THR A 1 76 ? -15.310 -1.999 29.654 1.00 97.88 76 THR A O 1
ATOM 565 N N . PRO A 1 77 ? -16.099 -4.025 30.244 1.00 98.12 77 PRO A N 1
ATOM 566 C CA . PRO A 1 77 ? -15.662 -4.662 29.013 1.00 98.12 77 PRO A CA 1
ATOM 567 C C . PRO A 1 77 ? -16.386 -4.062 27.808 1.00 98.12 77 PRO A C 1
ATOM 569 O O . PRO A 1 77 ? -17.600 -3.888 27.850 1.00 98.12 77 PRO A O 1
ATOM 572 N N . LEU A 1 78 ? -15.658 -3.814 26.728 1.00 98.12 78 LEU A N 1
ATOM 573 C CA . LEU A 1 78 ? -16.152 -3.501 25.392 1.00 98.12 78 LEU A CA 1
ATOM 574 C C . LEU A 1 78 ? -15.623 -4.534 24.401 1.00 98.12 78 LEU A C 1
ATOM 576 O O . LEU A 1 78 ? -14.667 -5.256 24.694 1.00 98.12 78 LEU A O 1
ATOM 580 N N . LYS A 1 79 ? -16.239 -4.615 23.228 1.00 98.44 79 LYS A N 1
ATOM 581 C CA . LYS A 1 79 ? -15.822 -5.525 22.162 1.00 98.44 79 LYS A CA 1
ATOM 582 C C . LYS A 1 79 ? -15.764 -4.779 20.841 1.00 98.44 79 LYS A C 1
ATOM 584 O O . LYS A 1 79 ? -16.728 -4.111 20.476 1.00 98.44 79 LYS A O 1
ATOM 589 N N . LEU A 1 80 ? -14.643 -4.929 20.145 1.00 98.50 80 LEU A N 1
ATOM 590 C CA . LEU A 1 80 ? -14.488 -4.526 18.754 1.00 98.50 80 LEU A CA 1
ATOM 591 C C . LEU A 1 80 ? -14.619 -5.776 17.881 1.00 98.50 80 LEU A C 1
ATOM 593 O O . LEU A 1 80 ? -13.958 -6.778 18.152 1.00 98.50 80 LEU A O 1
ATOM 597 N N . THR A 1 81 ? -15.464 -5.721 16.860 1.00 98.38 81 THR A N 1
ATOM 598 C CA . THR A 1 81 ? -15.648 -6.794 15.876 1.00 98.38 81 THR A CA 1
ATOM 599 C C . THR A 1 81 ? -15.229 -6.273 14.510 1.00 98.38 81 THR A C 1
ATOM 601 O O . THR A 1 81 ? -15.767 -5.273 14.034 1.00 98.38 81 THR A O 1
ATOM 604 N N . TYR A 1 82 ? -14.246 -6.928 13.899 1.00 98.19 82 TYR A N 1
ATOM 605 C CA . TYR A 1 82 ? -13.713 -6.568 12.589 1.00 98.19 82 TYR A CA 1
ATOM 606 C C . TYR A 1 82 ? -12.971 -7.754 11.956 1.00 98.19 82 TYR A C 1
ATOM 608 O O . TYR A 1 82 ? -12.709 -8.765 12.607 1.00 98.19 82 TYR A O 1
ATOM 616 N N . SER A 1 83 ? -12.613 -7.642 10.676 1.00 97.31 83 SER A N 1
ATOM 617 C CA . SER A 1 83 ? -11.861 -8.685 9.971 1.00 97.31 83 SER A CA 1
ATOM 618 C C . SER A 1 83 ? -10.378 -8.671 10.369 1.00 97.31 83 SER A C 1
ATOM 620 O O . SER A 1 83 ? -9.531 -8.152 9.641 1.00 97.31 83 SER A O 1
ATOM 622 N N . ALA A 1 84 ? -10.072 -9.173 11.566 1.00 96.56 84 ALA A N 1
ATOM 623 C CA . ALA A 1 84 ? -8.741 -9.091 12.159 1.00 96.56 84 ALA A CA 1
ATOM 624 C C . ALA A 1 84 ? -7.727 -10.042 11.514 1.00 96.56 84 ALA A C 1
ATOM 626 O O . ALA A 1 84 ? -7.941 -11.254 11.474 1.00 96.56 84 ALA A O 1
ATOM 627 N N . ALA A 1 85 ? -6.589 -9.486 11.103 1.00 95.31 85 ALA A N 1
ATOM 628 C CA . ALA A 1 85 ? -5.402 -10.224 10.703 1.00 95.31 85 ALA A CA 1
ATOM 629 C C . ALA A 1 85 ? -4.439 -10.353 11.883 1.00 95.31 85 ALA A C 1
ATOM 631 O O . ALA A 1 85 ? -3.884 -9.363 12.355 1.00 95.31 85 ALA A O 1
ATOM 632 N N . CYS A 1 86 ? -4.211 -11.568 12.379 1.00 91.00 86 CYS A N 1
ATOM 633 C CA . CYS A 1 86 ? -3.330 -11.746 13.533 1.00 91.00 86 CYS A CA 1
ATOM 634 C C . CYS A 1 86 ? -1.881 -11.348 13.164 1.00 91.00 86 CYS A C 1
ATOM 636 O O . CYS A 1 86 ? -1.398 -11.739 12.089 1.00 91.00 86 CYS A O 1
ATOM 638 N N . PRO A 1 87 ? -1.168 -10.566 13.997 1.00 91.94 87 PRO A N 1
ATOM 639 C CA . PRO A 1 87 ? 0.272 -10.415 13.842 1.00 91.94 87 PRO A CA 1
ATOM 640 C C . PRO A 1 87 ? 0.941 -11.740 14.235 1.00 91.94 87 PRO A C 1
ATOM 642 O O . PRO A 1 87 ? 0.740 -12.261 15.333 1.00 91.94 87 PRO A O 1
ATOM 645 N N . VAL A 1 88 ? 1.688 -12.333 13.306 1.00 85.00 88 VAL A N 1
ATOM 646 C CA . VAL A 1 88 ? 2.383 -13.609 13.529 1.00 85.00 88 VAL A CA 1
ATOM 647 C C . VAL A 1 88 ? 3.773 -13.301 14.068 1.00 85.00 88 VAL A C 1
ATOM 649 O O . VAL A 1 88 ? 4.444 -12.446 13.511 1.00 85.00 88 VAL A O 1
ATOM 652 N N . VAL A 1 89 ? 4.203 -14.006 15.116 1.00 81.62 89 VAL A N 1
ATOM 653 C CA . VAL A 1 89 ? 5.578 -13.952 15.644 1.00 81.62 89 VAL A CA 1
ATOM 654 C C . VAL A 1 89 ? 6.241 -15.322 15.465 1.00 81.62 89 VAL A C 1
ATOM 656 O O . VAL A 1 89 ? 5.570 -16.352 15.573 1.00 81.62 89 VAL A O 1
ATOM 659 N N . GLY A 1 90 ? 7.548 -15.339 15.207 1.00 79.50 90 GLY A N 1
ATOM 660 C CA . GLY A 1 90 ? 8.363 -16.519 14.919 1.00 79.50 90 GLY A CA 1
ATOM 661 C C . GLY A 1 90 ? 8.297 -16.989 13.463 1.00 79.50 90 GLY A C 1
ATOM 662 O O . GLY A 1 90 ? 8.609 -18.149 13.191 1.00 79.50 90 GLY A O 1
ATOM 663 N N . ALA A 1 91 ? 7.845 -16.132 12.545 1.00 78.12 91 ALA A N 1
ATOM 664 C CA . ALA A 1 91 ? 7.818 -16.410 11.112 1.00 78.12 91 ALA A CA 1
ATOM 665 C C . ALA A 1 91 ? 8.865 -15.560 10.393 1.00 78.12 91 ALA A C 1
ATOM 667 O O . ALA A 1 91 ? 9.124 -14.438 10.808 1.00 78.12 91 ALA A O 1
ATOM 668 N N . ASP A 1 92 ? 9.408 -16.088 9.299 1.00 76.81 92 ASP A N 1
ATOM 669 C CA . ASP A 1 92 ? 10.286 -15.333 8.406 1.00 76.81 92 ASP A CA 1
ATOM 670 C C . ASP A 1 92 ? 9.536 -14.098 7.858 1.00 76.81 92 ASP A C 1
ATOM 672 O O . ASP A 1 92 ? 8.462 -14.271 7.258 1.00 76.81 92 ASP A O 1
ATOM 676 N N . PRO A 1 93 ? 10.037 -12.874 8.101 1.00 73.12 93 PRO A N 1
ATOM 677 C CA . PRO A 1 93 ? 9.386 -11.649 7.658 1.00 73.12 93 PRO A CA 1
ATOM 678 C C . PRO A 1 93 ? 9.348 -11.534 6.127 1.00 73.12 93 PRO A C 1
ATOM 680 O O . PRO A 1 93 ? 8.311 -11.144 5.588 1.00 73.12 93 PRO A O 1
ATOM 683 N N . ALA A 1 94 ? 10.376 -12.019 5.420 1.00 72.38 94 ALA A N 1
ATOM 684 C CA . ALA A 1 94 ? 10.450 -11.982 3.954 1.00 72.38 94 ALA A CA 1
ATOM 685 C C . ALA A 1 94 ? 9.423 -12.907 3.267 1.00 72.38 94 ALA A C 1
ATOM 687 O O . ALA A 1 94 ? 9.082 -12.732 2.100 1.00 72.38 94 ALA A O 1
ATOM 688 N N . ASN A 1 95 ? 8.897 -13.901 3.993 1.00 68.56 95 ASN A N 1
ATOM 689 C CA . ASN A 1 95 ? 7.895 -14.858 3.506 1.00 68.56 95 ASN A CA 1
ATOM 690 C C . ASN A 1 95 ? 6.535 -14.675 4.190 1.00 68.56 95 ASN A C 1
ATOM 692 O O . ASN A 1 95 ? 5.762 -15.628 4.359 1.00 68.56 95 ASN A O 1
ATOM 696 N N . ALA A 1 96 ? 6.233 -13.457 4.630 1.00 65.94 96 ALA A N 1
ATOM 697 C CA . ALA A 1 96 ? 4.967 -13.175 5.265 1.00 65.94 96 ALA A CA 1
ATOM 698 C C . ALA A 1 96 ? 3.794 -13.471 4.312 1.00 65.94 96 ALA A C 1
ATOM 700 O O . ALA A 1 96 ? 3.692 -12.955 3.209 1.00 65.94 96 ALA A O 1
ATOM 701 N N . SER A 1 97 ? 2.866 -14.313 4.757 1.00 64.25 97 SER A N 1
ATOM 702 C CA . SER A 1 97 ? 1.508 -14.362 4.218 1.00 64.25 97 SER A CA 1
ATOM 703 C C . SER A 1 97 ? 0.571 -13.882 5.318 1.00 64.25 97 SER A C 1
ATOM 705 O O . SER A 1 97 ? 0.649 -14.393 6.442 1.00 64.25 97 SER A O 1
ATOM 707 N N . GLY A 1 98 ? -0.286 -12.899 5.032 1.00 60.75 98 GLY A N 1
ATOM 708 C CA . GLY A 1 98 ? -1.268 -12.393 5.993 1.00 60.75 98 GLY A CA 1
ATOM 709 C C . GLY A 1 98 ? -2.087 -13.536 6.604 1.00 60.75 98 GLY A C 1
ATOM 710 O O . GLY A 1 98 ? -2.702 -14.328 5.889 1.00 60.75 98 GLY A O 1
ATOM 711 N N . SER A 1 99 ? -2.058 -13.672 7.933 1.00 62.22 99 SER A N 1
ATOM 712 C CA . SER A 1 99 ? -2.797 -14.730 8.628 1.00 62.22 99 SER A CA 1
ATOM 713 C C . SER A 1 99 ? -4.267 -14.337 8.809 1.00 62.22 99 SER A C 1
ATOM 715 O O . SER A 1 99 ? -4.661 -13.817 9.848 1.00 62.22 99 SER A O 1
ATOM 717 N N . GLY A 1 100 ? -5.071 -14.574 7.767 1.00 80.25 100 GLY A N 1
ATOM 718 C CA . GLY A 1 100 ? -6.507 -14.262 7.736 1.00 80.25 100 GLY A CA 1
ATOM 719 C C . GLY A 1 100 ? -6.830 -12.771 7.911 1.00 80.25 100 GLY A C 1
ATOM 720 O O . GLY A 1 100 ? -5.967 -11.977 8.255 1.00 80.25 100 GLY A O 1
ATOM 721 N N . GLY A 1 101 ? -8.086 -12.386 7.679 1.00 93.31 101 GLY A N 1
ATOM 722 C CA . GLY A 1 101 ? -8.564 -11.016 7.895 1.00 93.31 101 GLY A CA 1
ATOM 723 C C . GLY A 1 101 ? -8.041 -9.964 6.906 1.00 93.31 101 GLY A C 1
ATOM 724 O O . GLY A 1 101 ? -7.233 -10.250 6.033 1.00 93.31 101 GLY A O 1
ATOM 725 N N . HIS A 1 102 ? -8.525 -8.729 7.048 1.00 95.38 102 HIS A N 1
ATOM 726 C CA . HIS A 1 102 ? -8.153 -7.591 6.195 1.00 95.38 102 HIS A CA 1
ATOM 727 C C . HIS A 1 102 ? -7.461 -6.454 6.942 1.00 95.38 102 HIS A C 1
ATOM 729 O O . HIS A 1 102 ? -6.795 -5.635 6.314 1.00 95.38 102 HIS A O 1
ATOM 735 N N . LEU A 1 103 ? -7.621 -6.380 8.263 1.00 97.50 103 LEU A N 1
ATOM 736 C CA . LEU A 1 103 ? -7.260 -5.208 9.053 1.00 97.50 103 LEU A CA 1
ATOM 737 C C . LEU A 1 103 ? -6.485 -5.593 10.312 1.00 97.50 103 LEU A C 1
ATOM 739 O O . LEU A 1 103 ? -6.699 -6.663 10.887 1.00 97.50 103 LEU A O 1
ATOM 743 N N . ARG A 1 104 ? -5.675 -4.662 10.813 1.00 97.81 104 ARG A N 1
ATOM 744 C CA . ARG A 1 104 ? -5.168 -4.667 12.190 1.00 97.81 104 ARG A CA 1
ATOM 745 C C . ARG A 1 104 ? -5.479 -3.349 12.871 1.00 97.81 104 ARG A C 1
ATOM 747 O O . ARG A 1 104 ? -5.468 -2.290 12.248 1.00 97.81 104 ARG A O 1
ATOM 754 N N . LEU A 1 105 ? -5.748 -3.436 14.169 1.00 98.38 105 LEU A N 1
ATOM 755 C CA . LEU A 1 105 ? -5.893 -2.282 15.043 1.00 98.38 105 LEU A CA 1
ATOM 756 C C . LEU A 1 105 ? -4.795 -2.294 16.099 1.00 98.38 105 LEU A C 1
ATOM 758 O O . LEU A 1 105 ? -4.614 -3.282 16.813 1.00 98.38 105 LEU A O 1
ATOM 762 N N . TRP A 1 106 ? -4.108 -1.165 16.228 1.00 98.50 106 TRP A N 1
ATOM 763 C CA . TRP A 1 106 ? -2.993 -0.982 17.147 1.00 98.50 106 TRP A CA 1
ATOM 764 C C . TRP A 1 106 ? -3.246 0.162 18.124 1.00 98.50 106 TRP A C 1
ATOM 766 O O . TRP A 1 106 ? -3.865 1.171 17.790 1.00 98.50 106 TRP A O 1
ATOM 776 N N . THR A 1 107 ? -2.726 0.044 19.344 1.00 98.31 107 THR A N 1
ATOM 777 C CA . THR A 1 107 ? -2.703 1.149 20.320 1.00 98.31 107 THR A CA 1
ATOM 778 C C . THR A 1 107 ? -1.478 2.060 20.183 1.00 98.31 107 THR A C 1
ATOM 780 O O . THR A 1 107 ? -1.425 3.099 20.858 1.00 98.31 107 THR A O 1
ATOM 783 N N . ALA A 1 108 ? -0.536 1.685 19.311 1.00 97.62 108 ALA A N 1
ATOM 784 C CA . ALA A 1 108 ? 0.692 2.393 18.955 1.00 97.62 108 ALA A CA 1
ATOM 785 C C . ALA A 1 108 ? 0.696 2.741 17.450 1.00 97.62 108 ALA A C 1
ATOM 787 O O . ALA A 1 108 ? 0.091 1.999 16.672 1.00 97.62 108 ALA A O 1
ATOM 788 N N . PRO A 1 109 ? 1.322 3.862 17.045 1.00 97.06 109 PRO A N 1
ATOM 789 C CA . PRO A 1 109 ? 1.402 4.261 15.641 1.00 97.06 109 PRO A CA 1
ATOM 790 C C . PRO A 1 109 ? 2.330 3.345 14.831 1.00 97.06 109 PRO A C 1
ATOM 792 O O . PRO A 1 109 ? 3.099 2.568 15.396 1.00 97.06 109 PRO A O 1
ATOM 795 N N . GLY A 1 110 ? 2.247 3.471 13.505 1.00 95.12 110 GLY A N 1
ATOM 796 C CA . GLY A 1 110 ? 3.044 2.703 12.545 1.00 95.12 110 GLY A CA 1
ATOM 797 C C . GLY A 1 110 ? 4.550 2.996 12.586 1.00 95.12 110 GLY A C 1
ATOM 798 O O . GLY A 1 110 ? 5.350 2.078 12.504 1.00 95.12 110 GLY A O 1
ATOM 799 N N . ASN A 1 111 ? 4.947 4.235 12.867 1.00 95.31 111 ASN A N 1
ATOM 800 C CA . ASN A 1 111 ? 6.355 4.635 12.984 1.00 95.31 111 ASN A CA 1
ATOM 801 C C . ASN A 1 1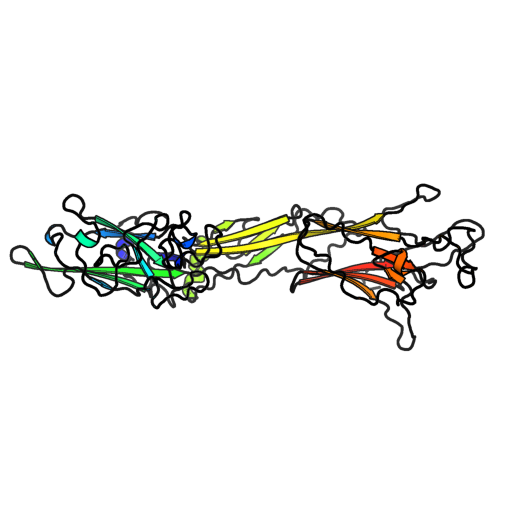11 ? 6.969 4.407 14.378 1.00 95.31 111 ASN A C 1
ATOM 803 O O . ASN A 1 111 ? 7.888 5.120 14.787 1.00 95.31 111 ASN A O 1
ATOM 807 N N . ALA A 1 112 ? 6.386 3.519 15.178 1.00 96.19 112 ALA A N 1
ATOM 808 C CA . ALA A 1 112 ? 6.886 3.196 16.505 1.00 96.19 112 ALA A CA 1
ATOM 809 C C . ALA A 1 112 ? 6.962 1.687 16.674 1.00 96.19 112 ALA A C 1
ATOM 811 O O . ALA A 1 112 ? 6.060 0.966 16.242 1.00 96.19 112 ALA A O 1
ATOM 812 N N . ARG A 1 113 ? 7.976 1.227 17.412 1.00 95.88 113 ARG A N 1
ATOM 813 C CA . ARG A 1 113 ? 8.104 -0.175 17.809 1.00 95.88 113 ARG A CA 1
ATOM 814 C C . ARG A 1 113 ? 6.819 -0.711 18.446 1.00 95.88 113 ARG A C 1
ATOM 816 O O . ARG A 1 113 ? 6.330 -0.193 19.461 1.00 95.88 113 ARG A O 1
ATOM 823 N N . ARG A 1 114 ? 6.286 -1.792 17.880 1.00 96.75 114 ARG A N 1
ATOM 824 C CA . ARG A 1 114 ? 5.062 -2.454 18.338 1.00 96.75 114 ARG A CA 1
ATOM 825 C C . ARG A 1 114 ? 5.373 -3.756 19.071 1.00 96.75 114 ARG A C 1
ATOM 827 O O . ARG A 1 114 ? 6.368 -4.421 18.832 1.00 96.75 114 ARG A O 1
ATOM 834 N N . ASN A 1 115 ? 4.486 -4.130 19.989 1.00 96.38 115 ASN A N 1
ATOM 835 C CA . ASN A 1 115 ? 4.447 -5.463 20.570 1.00 96.38 115 ASN A CA 1
ATOM 836 C C . ASN A 1 115 ? 3.238 -6.180 19.966 1.00 96.38 115 ASN A C 1
ATOM 838 O O . ASN A 1 115 ? 2.100 -5.782 20.232 1.00 96.38 115 ASN A O 1
ATOM 842 N N . ALA A 1 116 ? 3.489 -7.217 19.168 1.00 96.06 116 ALA A N 1
ATOM 843 C CA . ALA A 1 116 ? 2.468 -8.005 18.479 1.00 96.06 116 ALA A CA 1
ATOM 844 C C . ALA A 1 116 ? 1.470 -8.707 19.417 1.00 96.06 116 ALA A C 1
ATOM 846 O O . ALA A 1 116 ? 0.385 -9.095 18.985 1.00 96.06 116 ALA A O 1
ATOM 847 N N . ALA A 1 117 ? 1.796 -8.869 20.704 1.00 96.50 117 ALA A N 1
ATOM 848 C CA . ALA A 1 117 ? 0.869 -9.452 21.663 1.00 96.50 117 ALA A CA 1
ATOM 849 C C . ALA A 1 117 ? -0.438 -8.630 21.758 1.00 96.50 117 ALA A C 1
ATOM 851 O O . ALA A 1 117 ? -0.433 -7.404 21.588 1.00 96.50 117 ALA A O 1
ATOM 852 N N . PRO A 1 118 ? -1.579 -9.272 22.067 1.00 97.56 118 PRO A N 1
ATOM 853 C CA . PRO A 1 118 ? -2.824 -8.548 22.261 1.00 97.56 118 PRO A CA 1
ATOM 854 C C . PRO A 1 118 ? -2.743 -7.628 23.490 1.00 97.56 118 PRO A C 1
ATOM 856 O O . PRO A 1 118 ? -2.048 -7.927 24.465 1.00 97.56 118 PRO A O 1
ATOM 859 N N . VAL A 1 119 ? -3.525 -6.547 23.505 1.00 98.44 119 VAL A N 1
ATOM 860 C CA . VAL A 1 119 ? -3.644 -5.619 24.651 1.00 98.44 119 VAL A CA 1
ATOM 861 C C . VAL A 1 119 ? -4.084 -6.317 25.942 1.00 98.44 119 VAL A C 1
ATOM 863 O O . VAL A 1 119 ? -3.734 -5.888 27.040 1.00 98.44 119 VAL A O 1
ATOM 866 N N . THR A 1 120 ? -4.794 -7.445 25.840 1.00 97.75 120 THR A N 1
ATOM 867 C CA . THR A 1 120 ? -5.166 -8.290 26.988 1.00 97.75 120 THR A CA 1
ATOM 868 C C . THR A 1 120 ? -3.970 -8.992 27.635 1.00 97.75 120 THR A C 1
ATOM 870 O O . THR A 1 120 ? -4.048 -9.371 28.802 1.00 97.75 120 THR A O 1
ATOM 873 N N . ALA A 1 121 ? -2.859 -9.121 26.907 1.00 97.56 121 ALA A N 1
ATOM 874 C CA . ALA A 1 121 ? -1.576 -9.646 27.366 1.00 97.56 121 ALA A CA 1
ATOM 875 C C . ALA A 1 121 ? -0.501 -8.545 27.500 1.00 97.56 121 ALA A C 1
ATOM 877 O O . ALA A 1 121 ? 0.681 -8.852 27.630 1.00 97.56 121 ALA A O 1
ATOM 878 N N . GLY A 1 122 ? -0.901 -7.267 27.479 1.00 97.38 122 GLY A N 1
ATOM 879 C CA . GLY A 1 122 ? 0.006 -6.126 27.628 1.00 97.38 122 GLY A CA 1
ATOM 880 C C . GLY A 1 122 ? 0.784 -5.738 26.367 1.00 97.38 122 GLY A C 1
ATOM 881 O O . GLY A 1 122 ? 1.751 -4.987 26.480 1.00 97.38 122 GLY A O 1
ATOM 882 N N . GLY A 1 123 ? 0.399 -6.240 25.190 1.00 97.81 123 GLY A N 1
ATOM 883 C CA . GLY A 1 123 ? 0.944 -5.765 23.917 1.00 97.81 123 GLY A CA 1
ATOM 884 C C . GLY A 1 123 ? 0.136 -4.616 23.310 1.00 97.81 123 GLY A C 1
ATOM 885 O O . GLY A 1 123 ? -0.595 -3.915 24.014 1.00 97.81 123 GLY A O 1
ATOM 886 N N . HIS A 1 124 ? 0.286 -4.399 22.003 1.00 98.38 124 HIS A N 1
ATOM 887 C CA . HIS A 1 124 ? -0.316 -3.262 21.297 1.00 98.38 124 HIS A CA 1
ATOM 888 C C . HIS A 1 124 ? -1.442 -3.648 20.334 1.00 98.38 124 HIS A C 1
ATOM 890 O O . HIS A 1 124 ? -2.191 -2.767 19.913 1.00 98.38 124 HIS A O 1
ATOM 896 N N . PHE A 1 125 ? -1.586 -4.930 19.996 1.00 98.31 125 PHE A N 1
ATOM 897 C CA . PHE A 1 125 ? -2.617 -5.398 19.073 1.00 98.31 125 PHE A CA 1
ATOM 898 C C . PHE A 1 125 ? -3.997 -5.439 19.745 1.00 98.31 125 PHE A C 1
ATOM 900 O O . PHE A 1 125 ? -4.150 -5.971 20.845 1.00 98.31 125 PHE A O 1
ATOM 907 N N . VAL A 1 126 ? -5.027 -4.899 19.099 1.00 98.44 126 VAL A N 1
ATOM 908 C CA . VAL A 1 126 ? -6.404 -4.902 19.610 1.00 98.44 126 VAL A CA 1
ATOM 909 C C . VAL A 1 126 ? -7.170 -6.077 18.991 1.00 98.44 126 VAL A C 1
ATOM 911 O O . VAL A 1 126 ? -7.570 -5.980 17.836 1.00 98.44 126 VAL A O 1
ATOM 914 N N . PRO A 1 127 ? -7.397 -7.195 19.702 1.00 97.44 127 PRO A N 1
ATOM 915 C CA . PRO A 1 127 ? -8.020 -8.383 19.113 1.00 97.44 127 PRO A CA 1
ATOM 916 C C . PRO A 1 127 ? -9.501 -8.166 18.756 1.00 97.44 127 PRO A C 1
ATOM 918 O O . PRO A 1 127 ? -10.227 -7.511 19.505 1.00 97.44 127 PRO A O 1
ATOM 921 N N . SER A 1 128 ? -9.965 -8.768 17.651 1.00 97.75 128 SER A N 1
ATOM 922 C CA . SER A 1 128 ? -11.404 -8.844 17.341 1.00 97.75 128 SER A CA 1
ATOM 923 C C . SER A 1 128 ? -12.115 -9.833 18.261 1.00 97.75 128 SER A C 1
ATOM 925 O O . SER A 1 128 ? -11.527 -10.811 18.733 1.00 97.75 128 SER A O 1
ATOM 927 N N . ASP A 1 129 ? -13.392 -9.562 18.518 1.00 97.31 129 ASP A N 1
ATOM 928 C CA . ASP A 1 129 ? -14.347 -10.426 19.219 1.00 97.31 129 ASP A CA 1
ATOM 929 C C . ASP A 1 129 ? -13.920 -10.861 20.627 1.00 97.31 129 ASP A C 1
ATOM 931 O O . ASP A 1 129 ? -14.507 -11.759 21.231 1.00 97.31 129 ASP A O 1
ATOM 935 N N . THR A 1 130 ? -12.923 -10.179 21.183 1.00 97.75 130 THR A N 1
ATOM 936 C CA . THR A 1 130 ? -12.371 -10.430 22.508 1.00 97.75 130 THR A CA 1
ATOM 937 C C . THR A 1 130 ? -12.712 -9.243 23.404 1.00 97.75 130 THR A C 1
ATOM 939 O O . THR A 1 130 ? -12.363 -8.113 23.057 1.00 97.75 130 THR A O 1
ATOM 942 N N . PRO A 1 131 ? -13.377 -9.454 24.554 1.00 98.31 131 PRO A N 1
ATOM 943 C CA . PRO A 1 131 ? -13.639 -8.375 25.494 1.00 98.31 131 PRO A CA 1
ATOM 944 C C . PRO A 1 131 ? -12.341 -7.715 25.978 1.00 98.31 131 PRO A C 1
ATOM 946 O O . PRO A 1 131 ? -11.438 -8.390 26.477 1.00 98.31 131 PRO A O 1
ATOM 949 N N . VAL A 1 132 ? -12.275 -6.391 25.865 1.00 98.38 132 VAL A N 1
ATOM 950 C CA . VAL A 1 132 ? -11.190 -5.542 26.375 1.00 98.38 132 VAL A CA 1
ATOM 951 C C . VAL A 1 132 ? -11.779 -4.422 27.222 1.00 98.38 132 VAL A C 1
ATOM 953 O O . VAL A 1 132 ? -12.928 -4.046 27.030 1.00 98.38 132 VAL A O 1
ATOM 956 N N . THR A 1 133 ? -11.033 -3.864 28.167 1.00 98.38 133 THR A N 1
ATOM 957 C CA . THR A 1 133 ? -11.485 -2.682 28.917 1.00 98.38 133 THR A CA 1
ATOM 958 C C . THR A 1 133 ? -10.908 -1.397 28.320 1.00 98.38 133 THR A C 1
ATOM 960 O O . THR A 1 133 ? -9.808 -1.424 27.757 1.00 98.38 133 THR A O 1
ATOM 963 N N . PRO A 1 134 ? -11.573 -0.237 28.490 1.00 98.31 134 PRO A N 1
ATOM 964 C CA . PRO A 1 134 ? -10.990 1.057 28.145 1.00 98.31 134 PRO A CA 1
ATOM 965 C C . PRO A 1 134 ? -9.572 1.239 28.711 1.00 98.31 134 PRO A C 1
ATOM 967 O O . PRO A 1 134 ? -8.677 1.710 28.008 1.00 98.31 134 PRO A O 1
ATOM 970 N N . ARG A 1 135 ? -9.322 0.785 29.948 1.00 97.81 135 ARG A N 1
ATOM 971 C CA . ARG A 1 135 ? -7.990 0.839 30.571 1.00 97.81 135 ARG A CA 1
ATOM 972 C C . ARG A 1 135 ? -6.931 0.045 29.803 1.00 97.81 135 ARG A C 1
ATOM 974 O O . ARG A 1 135 ? -5.813 0.532 29.663 1.00 97.81 135 ARG A O 1
ATOM 981 N N . GLN A 1 136 ? -7.264 -1.145 29.299 1.00 98.12 136 GLN A N 1
ATOM 982 C CA . GLN A 1 136 ? -6.345 -1.953 28.481 1.00 98.12 136 GLN A CA 1
ATOM 983 C C . GLN A 1 136 ? -6.003 -1.271 27.151 1.00 98.12 136 GLN A C 1
ATOM 985 O O . GLN A 1 136 ? -4.898 -1.435 26.646 1.00 98.12 136 GLN A O 1
ATOM 990 N N . LEU A 1 137 ? -6.913 -0.454 26.614 1.00 98.00 137 LEU A N 1
ATOM 991 C CA . LEU A 1 137 ? -6.664 0.374 25.430 1.00 98.00 137 LEU A CA 1
ATOM 992 C C . LEU A 1 137 ? -5.885 1.666 25.747 1.00 98.00 137 LEU A C 1
ATOM 994 O O . LEU A 1 137 ? -5.493 2.391 24.834 1.00 98.00 137 LEU A O 1
ATOM 998 N N . GLY A 1 138 ? -5.638 1.965 27.025 1.00 97.06 138 GLY A N 1
ATOM 999 C CA . GLY A 1 138 ? -4.944 3.172 27.481 1.00 97.06 138 GLY A CA 1
ATOM 1000 C C . GLY A 1 138 ? -5.854 4.372 27.769 1.00 97.06 138 GLY A C 1
ATOM 1001 O O . GLY A 1 138 ? -5.346 5.467 28.016 1.00 97.06 138 GLY A O 1
ATOM 1002 N N . VAL A 1 139 ? -7.178 4.189 27.772 1.00 97.75 139 VAL A N 1
ATOM 1003 C CA . VAL A 1 139 ? -8.143 5.196 28.250 1.00 97.75 139 VAL A CA 1
ATOM 1004 C C . VAL A 1 139 ? -7.990 5.339 29.768 1.00 97.75 139 VAL A C 1
ATOM 1006 O O . VAL A 1 139 ? -7.746 4.364 30.485 1.00 97.75 139 VAL A O 1
ATOM 1009 N N . ASN A 1 140 ? -8.117 6.557 30.288 1.00 96.88 140 ASN A N 1
ATOM 1010 C CA . ASN A 1 140 ? -7.983 6.830 31.718 1.00 96.88 140 ASN A CA 1
ATOM 1011 C C . ASN A 1 140 ? -8.957 7.932 32.161 1.00 96.88 140 ASN A C 1
ATOM 1013 O O . ASN A 1 140 ? -9.602 8.571 31.341 1.00 96.88 140 ASN A O 1
ATOM 1017 N N . SER A 1 141 ? -9.055 8.193 33.465 1.00 95.50 141 SER A N 1
ATOM 1018 C CA . SER A 1 141 ? -10.050 9.127 34.016 1.00 95.50 141 SER A CA 1
ATOM 1019 C C . SER A 1 141 ? -9.798 10.596 33.663 1.00 95.50 141 SER A C 1
ATOM 1021 O O . SER A 1 141 ? -10.620 11.445 33.982 1.00 95.50 141 SER A O 1
ATOM 1023 N N . SER A 1 142 ? -8.647 10.916 33.067 1.00 94.94 142 SER A N 1
ATOM 1024 C CA . SER A 1 142 ? -8.359 12.247 32.528 1.00 94.94 142 SER A CA 1
ATOM 1025 C C . SER A 1 142 ? -8.592 12.344 31.018 1.00 94.94 142 SER A C 1
ATOM 1027 O O . SER A 1 142 ? -8.693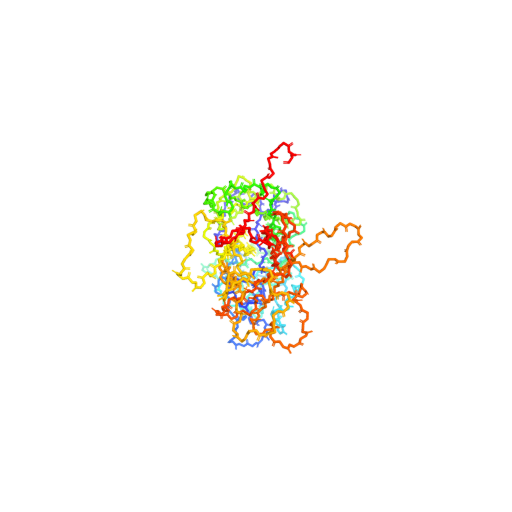 13.452 30.499 1.00 94.94 142 SER A O 1
ATOM 1029 N N . THR A 1 143 ? -8.703 11.209 30.315 1.00 93.94 143 THR A N 1
ATOM 1030 C CA . THR A 1 143 ? -8.900 11.142 28.863 1.00 93.94 143 THR A CA 1
ATOM 1031 C C . THR A 1 143 ? -9.819 9.971 28.504 1.00 93.94 143 THR A C 1
ATOM 1033 O O . THR A 1 143 ? -9.386 8.817 28.492 1.00 93.94 143 THR A O 1
ATOM 1036 N N . TRP A 1 144 ? -11.067 10.288 28.160 1.00 96.88 144 TRP A N 1
ATOM 1037 C CA . TRP A 1 144 ? -12.104 9.350 27.697 1.00 96.88 144 TRP A CA 1
ATOM 1038 C C . TRP A 1 144 ? -12.044 9.049 26.191 1.00 96.88 144 TRP A C 1
ATOM 1040 O O . TRP A 1 144 ? -12.948 8.446 25.618 1.00 96.88 144 TRP A O 1
ATOM 1050 N N . THR A 1 145 ? -10.953 9.456 25.548 1.00 96.88 145 THR A N 1
ATOM 1051 C CA . THR A 1 145 ? -10.675 9.232 24.133 1.00 96.88 145 THR A CA 1
ATOM 1052 C C . THR A 1 145 ? -9.352 8.491 23.963 1.00 96.88 145 THR A C 1
ATOM 1054 O O . THR A 1 145 ? -8.406 8.688 24.731 1.00 96.88 145 THR A O 1
ATOM 1057 N N . LYS A 1 146 ? -9.270 7.638 22.941 1.00 97.25 146 LYS A N 1
ATOM 1058 C CA . LYS A 1 146 ? -8.046 6.943 22.532 1.00 97.25 146 LYS A CA 1
ATOM 1059 C C . LYS A 1 146 ? -7.965 6.899 21.013 1.00 97.25 146 LYS A C 1
ATOM 1061 O O . LYS A 1 146 ? -8.883 6.428 20.354 1.00 97.25 146 LYS A O 1
ATOM 1066 N N . THR A 1 147 ? -6.834 7.325 20.465 1.00 97.94 147 THR A N 1
ATOM 1067 C CA . THR A 1 147 ? -6.502 7.040 19.067 1.00 97.94 147 THR A CA 1
ATOM 1068 C C . THR A 1 147 ? -5.976 5.614 18.961 1.00 97.94 147 THR A C 1
ATOM 1070 O O . THR A 1 147 ? -4.971 5.271 19.590 1.00 97.94 147 THR A O 1
ATOM 1073 N N . LEU A 1 148 ? -6.677 4.798 18.188 1.00 98.31 148 LEU A N 1
ATOM 1074 C CA . LEU A 1 148 ? -6.206 3.539 17.636 1.00 98.31 148 LEU A CA 1
ATOM 1075 C C . LEU A 1 148 ? -5.643 3.796 16.235 1.00 98.31 148 LEU A C 1
ATOM 1077 O O . LEU A 1 148 ? -5.958 4.804 15.602 1.00 98.31 148 LEU A O 1
ATOM 1081 N N . TYR A 1 149 ? -4.814 2.885 15.754 1.00 98.06 149 TYR A N 1
ATOM 1082 C CA . TYR A 1 149 ? -4.166 2.987 14.457 1.00 98.06 149 TYR A CA 1
ATOM 1083 C C . TYR A 1 149 ? -4.561 1.790 13.605 1.00 98.06 149 TYR A C 1
ATOM 1085 O O . TYR A 1 149 ? -4.387 0.644 14.017 1.00 98.06 149 TYR A O 1
ATOM 1093 N N . LEU A 1 150 ? -5.157 2.087 12.458 1.00 97.75 150 LEU A N 1
ATOM 1094 C CA . LEU A 1 150 ? -5.722 1.142 11.515 1.00 97.75 150 LEU A CA 1
ATOM 1095 C C . LEU A 1 150 ? -4.733 0.887 10.377 1.00 97.75 150 LEU A C 1
ATOM 1097 O O . LEU A 1 150 ? -4.323 1.820 9.683 1.00 97.75 150 LEU A O 1
ATOM 1101 N N . GLU A 1 151 ? -4.402 -0.385 10.195 1.00 97.12 151 GLU A N 1
ATOM 1102 C CA . GLU A 1 151 ? -3.521 -0.919 9.154 1.00 97.12 151 GLU A CA 1
ATOM 1103 C C . GLU A 1 151 ? -4.337 -1.846 8.239 1.00 97.12 151 GLU A C 1
ATOM 1105 O O . GLU A 1 151 ? -5.126 -2.667 8.724 1.00 97.12 151 GLU A O 1
ATOM 1110 N N . GLY A 1 152 ? -4.159 -1.717 6.922 1.00 95.38 152 GLY A N 1
ATOM 1111 C CA . GLY A 1 152 ? -4.740 -2.617 5.927 1.00 95.38 152 GLY A CA 1
ATOM 1112 C C . GLY A 1 152 ? -3.754 -3.717 5.545 1.00 95.38 152 GLY A C 1
ATOM 1113 O O . GLY A 1 152 ? -2.706 -3.422 4.991 1.00 95.38 152 GLY A O 1
ATOM 1114 N N . VAL A 1 153 ? -4.095 -4.982 5.799 1.00 94.06 153 VAL A N 1
ATOM 1115 C CA . VAL A 1 153 ? -3.204 -6.147 5.588 1.00 94.06 153 VAL A CA 1
ATOM 1116 C C . VAL A 1 153 ? -3.637 -6.999 4.392 1.00 94.06 153 VAL A C 1
ATOM 1118 O O . VAL A 1 153 ? -2.841 -7.742 3.825 1.00 94.06 153 VAL A O 1
ATOM 1121 N N . GLN A 1 154 ? -4.901 -6.886 3.974 1.00 92.00 154 GLN A N 1
ATOM 1122 C CA . GLN A 1 154 ? -5.407 -7.526 2.762 1.00 92.00 154 GLN A CA 1
ATOM 1123 C C . GLN A 1 154 ? -6.435 -6.623 2.077 1.00 92.00 154 GLN A C 1
ATOM 1125 O O . GLN A 1 154 ? -7.325 -6.078 2.730 1.00 92.00 154 GLN A O 1
ATOM 1130 N N . ALA A 1 155 ? -6.342 -6.497 0.751 1.00 91.69 155 ALA A N 1
ATOM 1131 C CA . ALA A 1 155 ? -7.264 -5.688 -0.045 1.00 91.69 155 ALA A CA 1
ATOM 1132 C C . ALA A 1 155 ? -8.729 -6.123 0.135 1.00 91.69 155 ALA A C 1
ATOM 1134 O O . ALA A 1 155 ? -9.022 -7.316 0.251 1.00 91.69 155 ALA A O 1
ATOM 1135 N N . SER A 1 156 ? -9.642 -5.152 0.136 1.00 92.56 156 SER A N 1
ATOM 1136 C CA . SER A 1 156 ? -11.088 -5.378 0.167 1.00 92.56 156 SER A CA 1
ATOM 1137 C C . SER A 1 156 ? -11.576 -6.073 -1.109 1.00 92.56 156 SER A C 1
ATOM 1139 O O . SER A 1 156 ? -11.047 -5.841 -2.198 1.00 92.56 156 SER A O 1
ATOM 1141 N N . GLY A 1 157 ? -12.621 -6.895 -0.987 1.00 90.56 157 GLY A N 1
ATOM 1142 C CA . GLY A 1 157 ? -13.316 -7.508 -2.124 1.00 90.56 157 GLY A CA 1
ATOM 1143 C C . GLY A 1 157 ? -14.471 -6.659 -2.668 1.00 90.56 157 GLY A C 1
ATOM 1144 O O . GLY A 1 157 ? -14.924 -6.880 -3.789 1.00 90.56 157 GLY A O 1
ATOM 1145 N N . GLY A 1 158 ? -14.952 -5.690 -1.888 1.00 89.25 158 GLY A N 1
ATOM 1146 C CA . GLY A 1 158 ? -16.062 -4.800 -2.216 1.00 89.25 158 GLY A CA 1
ATOM 1147 C C . GLY A 1 158 ? -15.933 -3.423 -1.565 1.00 89.25 158 GLY A C 1
ATOM 1148 O O . GLY A 1 158 ? -15.148 -3.214 -0.643 1.00 89.25 158 GLY A O 1
ATOM 1149 N N . LEU A 1 159 ? -16.706 -2.461 -2.070 1.00 89.06 159 LEU A N 1
ATOM 1150 C CA . LEU A 1 159 ? -16.813 -1.139 -1.458 1.00 89.06 159 LEU A CA 1
ATOM 1151 C C . LEU A 1 159 ? -17.370 -1.279 -0.044 1.00 89.06 159 LEU A C 1
ATOM 1153 O O . LEU A 1 159 ? -18.413 -1.909 0.126 1.00 89.06 159 LEU A O 1
ATOM 1157 N N . ALA A 1 160 ? -16.695 -0.665 0.930 1.00 91.75 160 ALA A N 1
ATOM 1158 C CA . ALA A 1 160 ? -17.150 -0.586 2.315 1.00 91.75 160 ALA A CA 1
ATOM 1159 C C . ALA A 1 160 ? -17.516 -1.956 2.920 1.00 91.75 160 ALA A C 1
ATOM 1161 O O . ALA A 1 160 ? -18.417 -2.063 3.761 1.00 91.75 160 ALA A O 1
ATOM 1162 N N . ASP A 1 161 ? -16.835 -3.006 2.446 1.00 93.56 161 ASP A N 1
ATOM 1163 C CA . ASP A 1 161 ? -17.080 -4.399 2.811 1.00 93.56 161 ASP A CA 1
ATOM 1164 C C . ASP A 1 161 ? -16.437 -4.779 4.150 1.00 93.56 161 ASP A C 1
ATOM 1166 O O . ASP A 1 161 ? -16.837 -5.771 4.760 1.00 93.56 161 ASP A O 1
ATOM 1170 N N . GLN A 1 162 ? -15.485 -3.972 4.630 1.00 96.88 162 GLN A N 1
ATOM 1171 C CA . GLN A 1 162 ? -14.924 -4.100 5.965 1.00 96.88 162 GLN A CA 1
ATOM 1172 C C . GLN A 1 162 ? -15.661 -3.184 6.935 1.00 96.88 162 GLN A C 1
ATOM 1174 O O . GLN A 1 162 ? -15.960 -2.026 6.640 1.00 96.88 162 GLN A O 1
ATOM 1179 N N . THR A 1 163 ? -15.895 -3.698 8.137 1.00 97.81 163 THR A N 1
ATOM 1180 C CA . THR A 1 163 ? -16.520 -2.969 9.241 1.00 97.81 163 THR A CA 1
ATOM 1181 C C . THR A 1 163 ? -15.662 -3.072 10.490 1.00 97.81 163 THR A C 1
ATOM 1183 O O . THR A 1 163 ? -15.085 -4.128 10.760 1.00 97.81 163 THR A O 1
ATOM 1186 N N . ILE A 1 164 ? -15.647 -2.008 11.285 1.00 98.38 164 ILE A N 1
ATOM 1187 C CA . ILE A 1 164 ? -15.148 -2.012 12.658 1.00 98.38 164 ILE A CA 1
ATOM 1188 C C . ILE A 1 164 ? -16.322 -1.620 13.548 1.00 98.38 164 ILE A C 1
ATOM 1190 O O . ILE A 1 164 ? -16.713 -0.456 13.581 1.00 98.38 164 ILE A O 1
ATOM 1194 N N . ALA A 1 165 ? -16.897 -2.603 14.237 1.00 98.12 165 ALA A N 1
ATOM 1195 C CA . ALA A 1 165 ? -18.067 -2.418 15.086 1.00 98.12 165 ALA A CA 1
ATOM 1196 C C . ALA A 1 165 ? -17.680 -2.426 16.569 1.00 98.12 165 ALA A C 1
ATOM 1198 O O . ALA A 1 165 ? -17.038 -3.364 17.043 1.00 98.12 165 ALA A O 1
ATOM 1199 N N . LEU A 1 166 ? -18.102 -1.407 17.312 1.00 98.19 166 LEU A N 1
ATOM 1200 C CA . LEU A 1 166 ? -17.962 -1.287 18.758 1.00 98.19 166 LEU A CA 1
ATOM 1201 C C . LEU A 1 166 ? -19.247 -1.745 19.456 1.00 98.19 166 LEU A C 1
ATOM 1203 O O . LEU A 1 166 ? -20.344 -1.342 19.083 1.00 98.19 166 LEU A O 1
ATOM 1207 N N . ASN A 1 167 ? -19.100 -2.526 20.526 1.00 98.12 167 ASN A N 1
ATOM 1208 C CA . ASN A 1 167 ? -20.165 -2.833 21.478 1.00 98.12 167 ASN A CA 1
ATOM 1209 C C . ASN A 1 167 ? -19.689 -2.529 22.904 1.00 98.12 167 ASN A C 1
ATOM 1211 O O . ASN A 1 167 ? -18.656 -3.051 23.337 1.00 98.12 167 ASN A O 1
ATOM 1215 N N . LEU A 1 168 ? -20.446 -1.713 23.637 1.00 97.00 168 LEU A N 1
ATOM 1216 C CA . LEU A 1 168 ? -20.184 -1.348 25.027 1.00 97.00 168 LEU A CA 1
ATOM 1217 C C . LEU A 1 168 ? -21.499 -1.406 25.837 1.00 97.00 168 LEU A C 1
ATOM 1219 O O . LEU A 1 168 ? -22.423 -0.657 25.539 1.00 97.00 168 LEU A O 1
ATOM 1223 N N . PRO A 1 169 ? -21.618 -2.247 26.876 1.00 97.25 169 PRO A N 1
ATOM 1224 C CA . PRO A 1 169 ? -20.665 -3.286 27.246 1.00 97.25 169 PRO A CA 1
ATOM 1225 C C . PRO A 1 169 ? -20.493 -4.337 26.133 1.00 97.25 169 PRO A C 1
ATOM 1227 O O . PRO A 1 169 ? -21.306 -4.437 25.218 1.00 97.25 169 PRO A O 1
ATOM 1230 N N . ALA A 1 170 ? -19.433 -5.141 26.225 1.00 93.88 170 ALA A N 1
ATOM 1231 C CA . ALA A 1 170 ? -19.116 -6.207 25.273 1.00 93.88 170 ALA A CA 1
ATOM 1232 C C . ALA A 1 170 ? -20.289 -7.181 25.059 1.00 93.88 170 ALA A C 1
ATOM 1234 O O . ALA A 1 170 ? -20.441 -7.744 23.971 1.00 93.88 170 ALA A O 1
ATOM 1235 N N . GLU A 1 171 ? -21.094 -7.379 26.109 1.00 92.25 171 GLU A N 1
ATOM 1236 C CA . GLU A 1 171 ? -22.308 -8.188 26.121 1.00 92.25 171 GLU A CA 1
ATOM 1237 C C . GLU A 1 171 ? -23.369 -7.549 27.034 1.00 92.25 171 GLU A C 1
ATOM 1239 O O . GLU A 1 171 ? -23.053 -7.061 28.121 1.00 92.25 171 GLU A O 1
ATOM 1244 N N . GLY A 1 172 ? -24.641 -7.610 26.625 1.00 93.00 172 GLY A N 1
ATOM 1245 C CA . GLY A 1 172 ? -25.780 -7.177 27.439 1.00 93.00 172 GLY A CA 1
ATOM 1246 C C . GLY A 1 172 ? -25.916 -5.658 27.575 1.00 93.00 172 GLY A C 1
ATOM 1247 O O . GLY A 1 172 ? -25.744 -4.918 26.611 1.00 93.00 172 GLY A O 1
ATOM 1248 N N . THR A 1 173 ? -26.281 -5.203 28.773 1.00 94.31 173 THR A N 1
ATOM 1249 C CA . THR A 1 173 ? -26.495 -3.788 29.105 1.00 94.31 173 THR A CA 1
ATOM 1250 C C . THR A 1 173 ? -25.775 -3.425 30.399 1.00 94.31 173 THR A C 1
ATOM 1252 O O . THR A 1 173 ? -25.622 -4.252 31.299 1.00 94.31 173 THR A O 1
ATOM 1255 N N . LEU A 1 174 ? -25.348 -2.169 30.509 1.00 93.31 174 LEU A N 1
ATOM 1256 C CA . LEU A 1 174 ? -24.819 -1.575 31.729 1.00 93.31 174 LEU A CA 1
ATOM 1257 C C . LEU A 1 174 ? -25.953 -0.903 32.509 1.00 93.31 174 LEU A C 1
ATOM 1259 O O . LEU A 1 174 ? -26.830 -0.275 31.922 1.00 93.31 174 LEU A O 1
ATOM 1263 N N . THR A 1 175 ? -25.921 -0.986 33.839 1.00 93.56 175 THR A N 1
ATOM 1264 C CA . THR A 1 175 ? -26.831 -0.200 34.684 1.00 93.56 175 THR A CA 1
ATOM 1265 C C . THR A 1 175 ? -26.216 1.167 34.971 1.00 93.56 175 THR A C 1
ATOM 1267 O O . THR A 1 175 ? -25.240 1.246 35.715 1.00 93.56 175 THR A O 1
ATOM 1270 N N . VAL A 1 176 ? -26.795 2.238 34.424 1.00 91.44 176 VAL A N 1
ATOM 1271 C CA . VAL A 1 176 ? -26.390 3.627 34.695 1.00 91.44 176 VAL A CA 1
ATOM 1272 C C . VAL A 1 176 ? -27.547 4.332 35.397 1.00 91.44 176 VAL A C 1
ATOM 1274 O O . VAL A 1 176 ? -28.586 4.616 34.807 1.00 91.44 176 VAL A O 1
ATOM 1277 N N . GLY A 1 177 ? -27.402 4.569 36.703 1.00 92.12 177 GLY A N 1
ATOM 1278 C CA . GLY A 1 177 ? -28.513 5.045 37.528 1.00 92.12 177 GLY A CA 1
ATOM 1279 C C . GLY A 1 177 ? -29.643 4.011 37.591 1.00 92.12 177 GLY A C 1
ATOM 1280 O O . GLY A 1 177 ? -29.452 2.929 38.141 1.00 92.12 177 GLY A O 1
ATOM 1281 N N . ASN A 1 178 ? -30.814 4.353 37.043 1.00 93.62 178 ASN A N 1
ATOM 1282 C CA . ASN A 1 178 ? -31.975 3.454 36.957 1.00 93.62 178 ASN A CA 1
ATOM 1283 C C . ASN A 1 178 ? -32.173 2.852 35.555 1.00 93.62 178 ASN A C 1
ATOM 1285 O O . ASN A 1 178 ? -33.094 2.054 35.372 1.00 93.62 178 ASN A O 1
ATOM 1289 N N . ASP A 1 179 ? -31.335 3.224 34.588 1.00 94.25 179 ASP A N 1
ATOM 1290 C CA . ASP A 1 179 ? -31.484 2.835 33.191 1.00 94.25 179 ASP A CA 1
ATOM 1291 C C . ASP A 1 179 ? -30.536 1.685 32.832 1.00 94.25 179 ASP A C 1
ATOM 1293 O O . ASP A 1 179 ? -29.451 1.538 33.400 1.00 94.25 179 ASP A O 1
ATOM 1297 N N . GLN A 1 180 ? -30.963 0.854 31.881 1.00 96.19 180 GLN A N 1
ATOM 1298 C CA . GLN A 1 180 ? -30.112 -0.131 31.217 1.00 96.19 180 GLN A CA 1
ATOM 1299 C C . GLN A 1 180 ? -29.654 0.458 29.887 1.00 96.19 180 GLN A C 1
ATOM 1301 O O . GLN A 1 180 ? -30.492 0.790 29.050 1.00 96.19 180 GLN A O 1
ATOM 1306 N N . VAL A 1 181 ? -28.345 0.590 29.698 1.00 96.00 181 VAL A N 1
ATOM 1307 C CA . VAL A 1 181 ? -27.756 1.257 28.535 1.00 96.00 181 VAL A CA 1
ATOM 1308 C C . VAL A 1 181 ? -26.793 0.317 27.820 1.00 96.00 181 VAL A C 1
ATOM 1310 O O . VAL A 1 181 ? -26.053 -0.438 28.447 1.00 96.00 181 VAL A O 1
ATOM 1313 N N . SER A 1 182 ? -26.806 0.373 26.496 1.00 96.00 182 SER A N 1
ATOM 1314 C CA . SER A 1 182 ? -25.791 -0.209 25.624 1.00 96.00 182 SER A CA 1
ATOM 1315 C C . SER A 1 182 ? -25.485 0.796 24.522 1.00 96.00 182 SER A C 1
ATOM 1317 O O . SER A 1 182 ? -26.403 1.418 23.986 1.00 96.00 182 SER A O 1
ATOM 1319 N N . TRP A 1 183 ? -24.215 0.928 24.179 1.00 97.19 183 TRP A N 1
ATOM 1320 C CA . TRP A 1 183 ? -23.719 1.760 23.099 1.00 97.19 183 TRP A CA 1
ATOM 1321 C C . TRP A 1 183 ? -23.143 0.858 22.016 1.00 97.19 183 TRP A C 1
ATOM 1323 O O . TRP A 1 183 ? -22.378 -0.068 22.298 1.00 97.19 183 TRP A O 1
ATOM 1333 N N . THR A 1 184 ? -23.529 1.134 20.779 1.00 96.50 184 THR A N 1
ATOM 1334 C CA . THR A 1 184 ? -23.017 0.456 19.595 1.00 96.50 184 THR A CA 1
ATOM 1335 C C . THR A 1 184 ? -22.688 1.496 18.553 1.00 96.50 184 THR A C 1
ATOM 1337 O O . THR A 1 184 ? -23.453 2.444 18.389 1.00 96.50 184 THR A O 1
ATOM 1340 N N . ASP A 1 185 ? -21.590 1.284 17.850 1.00 96.94 185 ASP A N 1
ATOM 1341 C CA . ASP A 1 185 ? -21.150 2.156 16.771 1.00 96.94 185 ASP A CA 1
ATOM 1342 C C . ASP A 1 185 ? -20.433 1.316 15.710 1.00 96.94 185 ASP A C 1
ATOM 1344 O O . ASP A 1 185 ? -19.940 0.227 16.015 1.00 96.94 185 ASP A O 1
ATOM 1348 N N . THR A 1 186 ? -20.431 1.738 14.452 1.00 97.06 186 THR A N 1
ATOM 1349 C CA . THR A 1 186 ? -19.797 0.999 13.357 1.00 97.06 186 THR A CA 1
ATOM 1350 C C . THR A 1 186 ? -19.251 1.954 12.323 1.00 97.06 186 THR A C 1
ATOM 1352 O O . THR A 1 186 ? -19.975 2.777 11.790 1.00 97.06 186 THR A O 1
ATOM 1355 N N . VAL A 1 187 ? -17.986 1.762 11.959 1.00 96.81 187 VAL A N 1
ATOM 1356 C CA . VAL A 1 187 ? -17.381 2.461 10.826 1.00 96.81 187 VAL A CA 1
ATOM 1357 C C . VAL A 1 187 ? -17.043 1.475 9.715 1.00 96.81 187 VAL A C 1
ATOM 1359 O O . VAL A 1 187 ? -16.604 0.348 9.970 1.00 96.81 187 VAL A O 1
ATOM 1362 N N . ARG A 1 188 ? -17.223 1.904 8.469 1.00 96.38 188 ARG A N 1
ATOM 1363 C CA . ARG A 1 188 ? -16.885 1.148 7.265 1.00 96.38 188 ARG A CA 1
ATOM 1364 C C . ARG A 1 188 ? -15.546 1.566 6.703 1.00 96.38 188 ARG A C 1
ATOM 1366 O O . ARG A 1 188 ? -15.171 2.740 6.718 1.00 96.38 188 ARG A O 1
ATOM 1373 N N . VAL A 1 189 ? -14.837 0.581 6.174 1.00 95.31 189 VAL A N 1
ATOM 1374 C CA . VAL A 1 189 ? -13.489 0.724 5.640 1.00 95.31 189 VAL A CA 1
ATOM 1375 C C . VAL A 1 189 ? -13.406 -0.000 4.299 1.00 95.31 189 VAL A C 1
ATOM 1377 O O . VAL A 1 189 ? -14.007 -1.058 4.116 1.00 95.31 189 VAL A O 1
ATOM 1380 N N . THR A 1 190 ? -12.633 0.556 3.371 1.00 93.06 190 THR A N 1
ATOM 1381 C CA . THR A 1 190 ? -12.197 -0.138 2.156 1.00 93.06 190 THR A CA 1
ATOM 1382 C C . THR A 1 190 ? -10.672 -0.142 2.108 1.00 93.06 190 THR A C 1
ATOM 1384 O O . THR A 1 190 ? -10.057 0.928 2.119 1.00 93.06 190 THR A O 1
ATOM 1387 N N . VAL A 1 191 ? -10.065 -1.330 2.036 1.00 92.62 191 VAL A N 1
ATOM 1388 C CA . VAL A 1 191 ? -8.613 -1.498 1.867 1.00 92.62 191 VAL A CA 1
ATOM 1389 C C . VAL A 1 191 ? -8.278 -1.546 0.383 1.00 92.62 191 VAL A C 1
ATOM 1391 O O . VAL A 1 191 ? -8.803 -2.380 -0.356 1.00 92.62 191 VAL A O 1
ATOM 1394 N N . VAL A 1 192 ? -7.393 -0.658 -0.054 1.00 88.69 192 VAL A N 1
ATOM 1395 C CA . VAL A 1 192 ? -7.091 -0.413 -1.464 1.00 88.69 192 VAL A CA 1
ATOM 1396 C C . VAL A 1 192 ? -5.680 -0.888 -1.771 1.00 88.69 192 VAL A C 1
ATOM 1398 O O . VAL A 1 192 ? -4.726 -0.391 -1.180 1.00 88.69 192 VAL A O 1
ATOM 1401 N N . LYS A 1 193 ? -5.545 -1.817 -2.721 1.00 85.50 193 LYS A N 1
ATOM 1402 C CA . LYS A 1 193 ? -4.254 -2.126 -3.344 1.00 85.50 193 LYS A CA 1
ATOM 1403 C C . LYS A 1 193 ? -4.052 -1.191 -4.534 1.00 85.50 193 LYS A C 1
ATOM 1405 O O . LYS A 1 193 ? -4.959 -1.045 -5.355 1.00 85.50 193 LYS A O 1
ATOM 1410 N N . VAL A 1 194 ? -2.875 -0.587 -4.621 1.00 72.25 194 VAL A N 1
ATOM 1411 C CA . VAL A 1 194 ? -2.403 0.108 -5.821 1.00 72.25 194 VAL A CA 1
ATOM 1412 C C . VAL A 1 194 ? -1.296 -0.736 -6.432 1.00 72.25 194 VAL A C 1
ATOM 1414 O O . VAL A 1 194 ? -0.514 -1.329 -5.700 1.00 72.25 194 VAL A O 1
ATOM 1417 N N . GLU A 1 195 ? -1.296 -0.857 -7.756 1.00 69.69 195 GLU A N 1
ATOM 1418 C CA . GLU A 1 195 ? -0.302 -1.627 -8.499 1.00 69.69 195 GLU A CA 1
ATOM 1419 C C . GLU A 1 195 ? -0.083 -0.962 -9.865 1.00 69.69 195 GLU A C 1
ATOM 1421 O O . GLU A 1 195 ? -1.032 -0.498 -10.497 1.00 69.69 195 GLU A O 1
ATOM 1426 N N . ILE A 1 196 ? 1.154 -0.896 -10.332 1.00 65.19 196 ILE A N 1
ATOM 1427 C CA . ILE A 1 196 ? 1.531 -0.452 -11.666 1.00 65.19 196 ILE A CA 1
ATOM 1428 C C . ILE A 1 196 ? 1.615 -1.709 -12.529 1.00 65.19 196 ILE A C 1
ATOM 1430 O O . ILE A 1 196 ? 2.602 -2.436 -12.510 1.00 65.19 196 ILE A O 1
ATOM 1434 N N . GLN A 1 197 ? 0.564 -1.996 -13.297 1.00 59.38 197 GLN A N 1
ATOM 1435 C CA . GLN A 1 197 ? 0.522 -3.235 -14.085 1.00 59.38 197 GLN A CA 1
ATOM 1436 C C . GLN A 1 197 ? 1.205 -3.143 -15.449 1.00 59.38 197 GLN A C 1
ATOM 1438 O O . GLN A 1 197 ? 1.535 -4.185 -16.021 1.00 59.38 197 GLN A O 1
ATOM 1443 N N . LYS A 1 198 ? 1.368 -1.942 -16.023 1.00 59.94 198 LYS A N 1
ATOM 1444 C CA . LYS A 1 198 ? 1.841 -1.830 -17.404 1.00 59.94 198 LYS A CA 1
ATOM 1445 C C . LYS A 1 198 ? 2.525 -0.500 -17.720 1.00 59.94 198 LYS A C 1
ATOM 1447 O O . LYS A 1 198 ? 1.919 0.561 -17.684 1.00 59.94 198 LYS A O 1
ATOM 1452 N N . ALA A 1 199 ? 3.777 -0.568 -18.160 1.00 53.97 199 ALA A N 1
ATOM 1453 C CA . ALA A 1 199 ? 4.369 0.498 -18.961 1.00 53.97 199 ALA A CA 1
ATOM 1454 C C . ALA A 1 199 ? 4.196 0.142 -20.442 1.00 53.97 199 ALA A C 1
ATOM 1456 O O . ALA A 1 199 ? 4.975 -0.633 -20.998 1.00 53.97 199 ALA A O 1
ATOM 1457 N N . GLU A 1 200 ? 3.153 0.667 -21.084 1.00 53.41 200 GLU A N 1
ATOM 1458 C CA . GLU A 1 200 ? 3.063 0.622 -22.543 1.00 53.41 200 GLU A CA 1
ATOM 1459 C C . GLU A 1 200 ? 3.919 1.732 -23.129 1.00 53.41 200 GLU A C 1
ATOM 1461 O O . GLU A 1 200 ? 3.555 2.902 -23.118 1.00 53.41 200 GLU A O 1
ATOM 1466 N N . THR A 1 201 ? 5.059 1.367 -23.706 1.00 52.50 201 THR A N 1
ATOM 1467 C CA . THR A 1 201 ? 5.666 2.273 -24.675 1.00 52.50 201 THR A CA 1
ATOM 1468 C C . THR A 1 201 ? 4.858 2.152 -25.959 1.00 52.50 201 THR A C 1
ATOM 1470 O O . THR A 1 201 ? 4.988 1.168 -26.685 1.00 52.50 201 THR A O 1
ATOM 1473 N N . A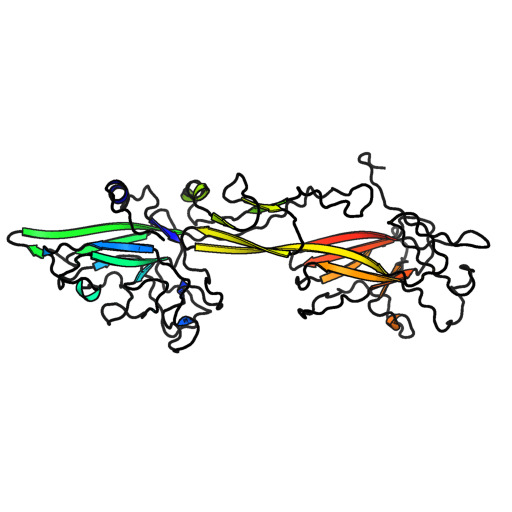SP A 1 202 ? 4.010 3.139 -26.254 1.00 46.16 202 ASP A N 1
ATOM 1474 C CA . ASP A 1 202 ? 3.523 3.305 -27.621 1.00 46.16 202 ASP A CA 1
ATOM 1475 C C . ASP A 1 202 ? 4.700 3.784 -28.483 1.00 46.16 202 ASP A C 1
ATOM 1477 O O . ASP A 1 202 ? 4.936 4.967 -28.718 1.00 46.16 202 ASP A O 1
ATOM 1481 N N . VAL A 1 203 ? 5.542 2.828 -28.866 1.00 48.38 203 VAL A N 1
ATOM 1482 C CA . VAL A 1 203 ? 6.639 3.021 -29.814 1.00 48.38 203 VAL A CA 1
ATOM 1483 C C . VAL A 1 203 ? 6.145 2.916 -31.260 1.00 48.38 203 VAL A C 1
ATOM 1485 O O . VAL A 1 203 ? 6.957 3.039 -32.177 1.00 48.38 203 VAL A O 1
ATOM 1488 N N . SER A 1 204 ? 4.840 2.708 -31.494 1.00 40.22 204 SER A N 1
ATOM 1489 C CA . SER A 1 204 ? 4.309 2.464 -32.840 1.00 40.22 204 SER A CA 1
ATOM 1490 C C . SER A 1 204 ? 4.375 3.692 -33.761 1.00 40.22 204 SER A C 1
ATOM 1492 O O . SER A 1 204 ? 4.434 3.519 -34.979 1.00 40.22 204 SER A O 1
ATOM 1494 N N . ASP A 1 205 ? 4.543 4.893 -33.193 1.00 41.12 205 ASP A N 1
ATOM 1495 C CA . ASP A 1 205 ? 4.782 6.147 -33.924 1.00 41.12 205 ASP A CA 1
ATOM 1496 C C . ASP A 1 205 ? 6.252 6.630 -33.909 1.00 41.12 205 ASP A C 1
ATOM 1498 O O . ASP A 1 205 ? 6.563 7.746 -34.339 1.00 41.12 205 ASP A O 1
ATOM 1502 N N . LEU A 1 206 ? 7.218 5.794 -33.498 1.00 38.72 206 LEU A N 1
ATOM 1503 C CA . LEU A 1 206 ? 8.649 6.123 -33.605 1.00 38.72 206 LEU A CA 1
ATOM 1504 C C . LEU A 1 206 ? 9.182 5.920 -35.027 1.00 38.72 206 LEU A C 1
ATOM 1506 O O . LEU A 1 206 ? 10.032 5.078 -35.307 1.00 38.72 206 LEU A O 1
ATOM 1510 N N . LYS A 1 207 ? 8.727 6.786 -35.928 1.00 38.25 207 LYS A N 1
ATOM 1511 C CA . LYS A 1 207 ? 9.492 7.201 -37.102 1.00 38.25 207 LYS A CA 1
ATOM 1512 C C . LYS A 1 207 ? 9.638 8.713 -37.094 1.00 38.25 207 LYS A C 1
ATOM 1514 O O . LYS A 1 207 ? 9.033 9.417 -37.890 1.00 38.25 207 LYS A O 1
ATOM 1519 N N . VAL A 1 208 ? 10.515 9.206 -36.228 1.00 35.47 208 VAL A N 1
ATOM 1520 C CA . VAL A 1 208 ? 11.227 10.452 -36.526 1.00 35.47 208 VAL A CA 1
ATOM 1521 C C . VAL A 1 208 ? 12.685 10.084 -36.722 1.00 35.47 208 VAL A C 1
ATOM 1523 O O . VAL A 1 208 ? 13.528 10.232 -35.847 1.00 35.47 208 VAL A O 1
ATOM 1526 N N . VAL A 1 209 ? 12.936 9.513 -37.893 1.00 34.25 209 VAL A N 1
ATOM 1527 C CA . VAL A 1 209 ? 14.253 9.521 -38.507 1.00 34.25 209 VAL A CA 1
ATOM 1528 C C . VAL A 1 209 ? 14.338 10.863 -39.222 1.00 34.25 209 VAL A C 1
ATOM 1530 O O . VAL A 1 209 ? 13.645 11.071 -40.218 1.00 34.25 209 VAL A O 1
ATOM 1533 N N . ASP A 1 210 ? 15.120 11.804 -38.699 1.00 36.59 210 ASP A N 1
ATOM 1534 C CA . ASP A 1 210 ? 15.478 12.977 -39.491 1.00 36.59 210 ASP A CA 1
ATOM 1535 C C . ASP A 1 210 ? 16.331 12.566 -40.709 1.00 36.59 210 ASP A C 1
ATOM 1537 O O . ASP A 1 210 ? 16.773 11.419 -40.886 1.00 36.59 210 ASP A O 1
ATOM 1541 N N . ALA A 1 211 ? 16.549 13.522 -41.607 1.00 34.56 211 ALA A N 1
ATOM 1542 C CA . ALA A 1 211 ? 17.262 13.291 -42.854 1.00 34.56 211 ALA A CA 1
ATOM 1543 C C . ALA A 1 211 ? 18.718 12.820 -42.652 1.00 34.56 211 ALA A C 1
ATOM 1545 O O . ALA A 1 211 ? 19.307 12.293 -43.597 1.00 34.56 211 ALA A O 1
ATOM 1546 N N . ASP A 1 212 ? 19.296 12.895 -41.450 1.00 31.06 212 ASP A N 1
ATOM 1547 C CA . ASP A 1 212 ? 20.715 12.646 -41.207 1.00 31.06 212 ASP A CA 1
ATOM 1548 C C . ASP A 1 212 ? 21.063 11.486 -40.260 1.00 31.06 212 ASP A C 1
ATOM 1550 O O . ASP A 1 212 ? 22.221 11.085 -40.281 1.00 31.06 212 ASP A O 1
ATOM 1554 N N . ASN A 1 213 ? 20.127 10.843 -39.543 1.00 38.97 213 ASN A N 1
ATOM 1555 C CA . ASN A 1 213 ? 20.420 9.698 -38.635 1.00 38.97 213 ASN A CA 1
ATOM 1556 C C . ASN A 1 213 ? 21.526 9.974 -37.589 1.00 38.97 213 ASN A C 1
ATOM 1558 O O . ASN A 1 213 ? 21.920 9.079 -36.844 1.00 38.97 213 ASN A O 1
ATOM 1562 N N . ALA A 1 214 ? 22.010 11.208 -37.481 1.00 30.61 214 ALA A N 1
ATOM 1563 C CA . ALA A 1 214 ? 22.390 11.739 -36.194 1.00 30.61 214 ALA A CA 1
ATOM 1564 C C . ALA A 1 214 ? 21.079 11.951 -35.444 1.00 30.61 214 ALA A C 1
ATOM 1566 O O . ALA A 1 214 ? 20.088 12.323 -36.052 1.00 30.61 214 ALA A O 1
ATOM 1567 N N . VAL A 1 215 ? 21.050 11.751 -34.132 1.00 30.67 215 VAL A N 1
ATOM 1568 C CA . VAL A 1 215 ? 19.967 12.333 -33.342 1.00 30.67 215 VAL A CA 1
ATOM 1569 C C . VAL A 1 215 ? 20.088 13.857 -33.512 1.00 30.67 215 VAL A C 1
ATOM 1571 O O . VAL A 1 215 ? 20.878 14.477 -32.793 1.00 30.67 215 VAL A O 1
ATOM 1574 N N . ALA A 1 216 ? 19.415 14.481 -34.490 1.00 31.83 216 ALA A N 1
ATOM 1575 C CA . ALA A 1 216 ? 19.414 15.932 -34.638 1.00 31.83 216 ALA A CA 1
ATOM 1576 C C . ALA A 1 216 ? 18.515 16.499 -33.552 1.00 31.83 216 ALA A C 1
ATOM 1578 O O . ALA A 1 216 ? 17.383 16.884 -33.809 1.00 31.83 216 ALA A O 1
ATOM 1579 N N . SER A 1 217 ? 19.042 16.524 -32.323 1.00 39.22 217 SER A N 1
ATOM 1580 C CA . SER A 1 217 ? 18.287 16.710 -31.084 1.00 39.22 217 SER A CA 1
ATOM 1581 C C . SER A 1 217 ? 17.140 15.703 -30.960 1.00 39.22 217 SER A C 1
ATOM 1583 O O . SER A 1 217 ? 16.301 15.551 -31.838 1.00 39.22 217 SER A O 1
ATOM 1585 N N . PHE A 1 218 ? 17.054 15.007 -29.828 1.00 39.84 218 PHE A N 1
ATOM 1586 C CA . PHE A 1 218 ? 15.748 14.491 -29.439 1.00 39.84 218 PHE A CA 1
ATOM 1587 C C . PHE A 1 218 ? 14.845 15.723 -29.456 1.00 39.84 218 PHE A C 1
ATOM 1589 O O . PHE A 1 218 ? 15.142 16.668 -28.727 1.00 39.84 218 PHE A O 1
ATOM 1596 N N . ALA A 1 219 ? 13.867 15.805 -30.363 1.00 45.22 219 ALA A N 1
ATOM 1597 C CA . ALA A 1 219 ? 12.895 16.882 -30.273 1.00 45.22 219 ALA A CA 1
ATOM 1598 C C . ALA A 1 219 ? 12.386 16.825 -28.830 1.00 45.22 219 ALA A C 1
ATOM 1600 O O . ALA A 1 219 ? 11.967 15.751 -28.392 1.00 45.22 219 ALA A O 1
ATOM 1601 N N . ASP A 1 220 ? 12.519 17.930 -28.091 1.00 47.31 220 ASP A N 1
ATOM 1602 C CA . ASP A 1 220 ? 12.352 18.020 -26.629 1.00 47.31 220 ASP A CA 1
ATOM 1603 C C . ASP A 1 220 ? 10.948 17.584 -26.127 1.00 47.31 220 ASP A C 1
ATOM 1605 O O . ASP A 1 220 ? 10.629 17.709 -24.948 1.00 47.31 220 ASP A O 1
ATOM 1609 N N . GLU A 1 221 ? 10.097 17.063 -27.012 1.00 49.84 221 GLU A N 1
ATOM 1610 C CA . GLU A 1 221 ? 8.672 16.814 -26.824 1.00 49.84 221 GLU A CA 1
ATOM 1611 C C . GLU A 1 221 ? 8.250 15.356 -27.089 1.00 49.84 221 GLU A C 1
ATOM 1613 O O . GLU A 1 221 ? 7.059 15.077 -27.211 1.00 49.84 221 GLU A O 1
ATOM 1618 N N . GLN A 1 222 ? 9.179 14.393 -27.168 1.00 54.06 222 GLN A N 1
ATOM 1619 C CA . GLN A 1 222 ? 8.784 12.978 -27.187 1.00 54.06 222 GLN A CA 1
ATOM 1620 C C . GLN A 1 222 ? 8.576 12.435 -25.778 1.00 54.06 222 GLN A C 1
ATOM 1622 O O . GLN A 1 222 ? 9.431 12.560 -24.894 1.00 54.06 222 GLN A O 1
ATOM 1627 N N . SER A 1 223 ? 7.438 11.773 -25.598 1.00 53.69 223 SER A N 1
ATOM 1628 C CA . SER A 1 223 ? 7.013 11.271 -24.308 1.00 53.69 223 SER A CA 1
ATOM 1629 C C . SER A 1 223 ? 6.614 9.803 -24.364 1.00 53.69 223 SER A C 1
ATOM 1631 O O . SER A 1 223 ? 6.157 9.318 -25.395 1.00 53.69 223 SER A O 1
ATOM 1633 N N . ALA A 1 224 ? 6.855 9.085 -23.271 1.00 54.66 224 ALA A N 1
ATOM 1634 C CA . ALA A 1 224 ? 6.297 7.759 -23.049 1.00 54.66 224 ALA A CA 1
ATOM 1635 C C . ALA A 1 224 ? 5.172 7.886 -22.020 1.00 54.66 224 ALA A C 1
ATOM 1637 O O . ALA A 1 224 ? 5.373 8.508 -20.971 1.00 54.66 224 ALA A O 1
ATOM 1638 N N . ALA A 1 225 ? 4.009 7.320 -22.330 1.00 56.72 225 ALA A N 1
ATOM 1639 C CA . ALA A 1 225 ? 2.938 7.148 -21.365 1.00 56.72 225 ALA A CA 1
ATOM 1640 C C . ALA A 1 225 ? 3.223 5.904 -20.518 1.00 56.72 225 ALA A C 1
ATOM 1642 O O . ALA A 1 225 ? 3.680 4.881 -21.019 1.00 56.72 225 ALA A O 1
ATOM 1643 N N . VAL A 1 226 ? 2.986 6.000 -19.220 1.00 55.94 226 VAL A N 1
ATOM 1644 C CA . VAL A 1 226 ? 2.955 4.861 -18.308 1.00 55.94 226 VAL A CA 1
ATOM 1645 C C . VAL A 1 226 ? 1.583 4.864 -17.662 1.00 55.94 226 VAL A C 1
ATOM 1647 O O . VAL A 1 226 ? 1.157 5.894 -17.140 1.00 55.94 226 VAL A O 1
ATOM 1650 N N . GLU A 1 227 ? 0.900 3.726 -17.711 1.00 60.44 227 GLU A N 1
ATOM 1651 C CA . GLU A 1 227 ? -0.434 3.559 -17.146 1.00 60.44 227 GLU A CA 1
ATOM 1652 C C . GLU A 1 227 ? -0.317 2.783 -15.826 1.00 60.44 227 GLU A C 1
ATOM 1654 O O . GLU A 1 227 ? 0.061 1.608 -15.806 1.00 60.44 227 GLU A O 1
ATOM 1659 N N . ALA A 1 228 ? -0.641 3.412 -14.692 1.00 55.41 228 ALA A N 1
ATOM 1660 C CA . ALA A 1 228 ? -0.910 2.622 -13.494 1.00 55.41 228 ALA A CA 1
ATOM 1661 C C . ALA A 1 228 ? -2.330 2.099 -13.587 1.00 55.41 228 ALA A C 1
ATOM 1663 O O . ALA A 1 228 ? -3.304 2.829 -13.400 1.00 55.41 228 ALA A O 1
ATOM 1664 N N . VAL A 1 229 ? -2.445 0.793 -13.775 1.00 56.94 229 VAL A N 1
ATOM 1665 C CA . VAL A 1 229 ? -3.714 0.122 -13.549 1.00 56.94 229 VAL A CA 1
ATOM 1666 C C . VAL A 1 229 ? -3.884 -0.056 -12.049 1.00 56.94 229 VAL A C 1
ATOM 1668 O O . VAL A 1 229 ? -3.548 -1.102 -11.492 1.00 56.94 229 VAL A O 1
ATOM 1671 N N . VAL A 1 230 ? -4.497 0.932 -11.391 1.00 52.56 230 VAL A N 1
ATOM 1672 C CA . VAL A 1 230 ? -5.125 0.646 -10.102 1.00 52.56 230 VAL A CA 1
ATOM 1673 C C . VAL A 1 230 ? -6.129 -0.451 -10.391 1.00 52.56 230 VAL A C 1
ATOM 1675 O O . VAL A 1 230 ? -7.130 -0.229 -11.069 1.00 52.56 230 VAL A O 1
ATOM 1678 N N . THR A 1 231 ? -5.835 -1.652 -9.916 1.00 55.12 231 THR A N 1
ATOM 1679 C CA . THR A 1 231 ? -6.813 -2.723 -9.861 1.00 55.12 231 THR A CA 1
ATOM 1680 C C . THR A 1 231 ? -7.403 -2.644 -8.473 1.00 55.12 231 THR A C 1
ATOM 1682 O O . THR A 1 231 ? -6.991 -3.405 -7.593 1.00 55.12 231 THR A O 1
ATOM 1685 N N . PRO A 1 232 ? -8.371 -1.739 -8.208 1.00 50.81 232 PRO A N 1
ATOM 1686 C CA . PRO A 1 232 ? -9.233 -2.051 -7.101 1.00 50.81 232 PRO A CA 1
ATOM 1687 C C . PRO A 1 232 ? -9.827 -3.407 -7.481 1.00 50.81 232 PRO A C 1
ATOM 1689 O O . PRO A 1 232 ? -10.307 -3.576 -8.605 1.00 50.81 232 PRO A O 1
ATOM 1692 N N . GLY A 1 233 ? -9.878 -4.375 -6.572 1.00 54.59 233 GLY A N 1
ATOM 1693 C CA . GLY A 1 233 ? -10.717 -5.564 -6.783 1.00 54.59 233 GLY A CA 1
ATOM 1694 C C . GLY A 1 233 ? -12.211 -5.219 -6.983 1.00 54.59 233 GLY A C 1
ATOM 1695 O O . GLY A 1 233 ? -13.064 -6.091 -6.896 1.00 54.59 233 GLY A O 1
ATOM 1696 N N . ILE A 1 234 ? -12.546 -3.936 -7.184 1.00 62.69 234 ILE A N 1
ATOM 1697 C CA . ILE A 1 234 ? -13.830 -3.290 -7.025 1.00 62.69 234 ILE A CA 1
ATOM 1698 C C . ILE A 1 234 ? -13.973 -2.205 -8.119 1.00 62.69 234 ILE A C 1
ATOM 1700 O O . ILE A 1 234 ? -13.572 -1.053 -7.928 1.00 62.69 234 ILE A O 1
ATOM 1704 N N . PRO A 1 235 ? -14.587 -2.525 -9.271 1.00 65.50 235 PRO A N 1
ATOM 1705 C CA . PRO A 1 235 ? -14.742 -1.600 -10.404 1.00 65.50 235 PRO A CA 1
ATOM 1706 C C . PRO A 1 235 ? -15.434 -0.269 -10.064 1.00 65.50 235 PRO A C 1
ATOM 1708 O O . PRO A 1 235 ? -15.167 0.761 -10.676 1.00 65.50 235 PRO A O 1
ATOM 1711 N N . ALA A 1 236 ? -16.314 -0.266 -9.058 1.00 65.94 236 ALA A N 1
ATOM 1712 C CA . ALA A 1 236 ? -17.080 0.910 -8.651 1.00 65.94 236 ALA A CA 1
ATOM 1713 C C . ALA A 1 236 ? -16.219 2.061 -8.095 1.00 65.94 236 ALA A C 1
ATOM 1715 O O . ALA A 1 236 ? -16.689 3.196 -8.041 1.00 65.94 236 ALA A O 1
ATOM 1716 N N . ILE A 1 237 ? -14.970 1.795 -7.697 1.00 65.19 237 ILE A N 1
ATOM 1717 C CA . ILE A 1 237 ? -14.103 2.813 -7.086 1.00 65.19 237 ILE A CA 1
ATOM 1718 C C . ILE A 1 237 ? -13.179 3.494 -8.097 1.00 65.19 237 ILE A C 1
ATOM 1720 O O . ILE A 1 237 ? -12.691 4.594 -7.843 1.00 65.19 237 ILE A O 1
ATOM 1724 N N . GLN A 1 238 ? -12.992 2.905 -9.278 1.00 63.28 238 GLN A N 1
ATOM 1725 C CA . GLN A 1 238 ? -12.099 3.431 -10.314 1.00 63.28 238 GLN A CA 1
ATOM 1726 C C . GLN A 1 238 ? -12.432 4.894 -10.682 1.00 63.28 238 GLN A C 1
ATOM 1728 O O . GLN A 1 238 ? -11.538 5.721 -10.833 1.00 63.28 238 GLN A O 1
ATOM 1733 N N . ALA A 1 239 ? -13.721 5.259 -10.689 1.00 64.62 239 ALA A N 1
ATOM 1734 C CA . ALA A 1 239 ? -14.178 6.628 -10.954 1.00 64.62 239 ALA A CA 1
ATOM 1735 C C . ALA A 1 239 ? -13.888 7.637 -9.819 1.00 64.62 239 ALA A C 1
ATOM 1737 O O . ALA A 1 239 ? -13.810 8.838 -10.073 1.00 64.62 239 ALA A O 1
ATOM 1738 N N . LEU A 1 240 ? -13.743 7.178 -8.571 1.00 66.81 240 LEU A N 1
ATOM 1739 C CA . LEU A 1 240 ? -13.430 8.029 -7.414 1.00 66.81 240 LEU A CA 1
ATOM 1740 C C . LEU A 1 240 ? -11.918 8.269 -7.276 1.00 66.81 240 LEU A C 1
ATOM 1742 O O . LEU A 1 240 ? -11.510 9.355 -6.860 1.00 66.81 240 LEU A O 1
ATOM 1746 N N . TYR A 1 241 ? -11.092 7.287 -7.654 1.00 65.19 241 TYR A N 1
ATOM 1747 C CA . TYR A 1 241 ? -9.631 7.346 -7.512 1.00 65.19 241 TYR A CA 1
ATOM 1748 C C . TYR A 1 241 ? -8.935 8.305 -8.456 1.00 65.19 241 TYR A C 1
ATOM 1750 O O . TYR A 1 241 ? -7.845 8.773 -8.128 1.00 65.19 241 TYR A O 1
ATOM 1758 N N . ALA A 1 242 ? -9.583 8.645 -9.568 1.00 62.94 242 ALA A N 1
ATOM 1759 C CA . ALA A 1 242 ? -9.074 9.603 -10.531 1.00 62.94 242 ALA A CA 1
ATOM 1760 C C . ALA A 1 242 ? -8.497 10.872 -9.867 1.00 62.94 242 ALA A C 1
ATOM 1762 O O . ALA A 1 242 ? -7.446 11.382 -10.228 1.00 62.94 242 ALA A O 1
ATOM 1763 N N . ASN A 1 243 ? -9.163 11.368 -8.827 1.00 64.06 243 ASN A N 1
ATOM 1764 C CA . ASN A 1 243 ? -8.761 12.611 -8.172 1.00 64.06 243 ASN A CA 1
ATOM 1765 C C . ASN A 1 243 ? -7.885 12.409 -6.925 1.00 64.06 243 ASN A C 1
ATOM 1767 O O . ASN A 1 243 ? -7.501 13.393 -6.296 1.00 64.06 243 ASN A O 1
ATOM 1771 N N . LEU A 1 244 ? -7.627 11.161 -6.519 1.00 68.38 244 LEU A N 1
ATOM 1772 C CA . LEU A 1 244 ? -6.947 10.829 -5.262 1.00 68.38 244 LEU A CA 1
ATOM 1773 C C . LEU A 1 244 ? -5.554 10.228 -5.458 1.00 68.38 244 LEU A C 1
ATOM 1775 O O . LEU A 1 244 ? -4.765 10.257 -4.515 1.00 68.38 244 LEU A O 1
ATOM 1779 N N . MET A 1 245 ? -5.250 9.699 -6.644 1.00 70.38 245 MET A N 1
ATOM 1780 C CA . MET A 1 245 ? -3.906 9.226 -6.964 1.00 70.38 245 MET A CA 1
ATOM 1781 C C . MET A 1 245 ? -2.913 10.383 -7.007 1.00 70.38 245 MET A C 1
ATOM 1783 O O . MET A 1 245 ? -3.186 11.444 -7.574 1.00 70.38 245 MET A O 1
ATOM 1787 N N . GLN A 1 246 ? -1.740 10.158 -6.425 1.00 73.44 246 GLN A N 1
ATOM 1788 C CA . GLN A 1 246 ? -0.620 11.084 -6.516 1.00 73.44 246 GLN A CA 1
ATOM 1789 C C . GLN A 1 246 ? 0.548 10.394 -7.202 1.00 73.44 246 GLN A C 1
ATOM 1791 O O . GLN A 1 246 ? 0.939 9.293 -6.838 1.00 73.44 246 GLN A O 1
ATOM 1796 N N . TRP A 1 247 ? 1.111 11.074 -8.192 1.00 72.50 247 TRP A N 1
ATOM 1797 C CA . TRP A 1 247 ? 2.193 10.557 -9.017 1.00 72.50 247 TRP A CA 1
ATOM 1798 C C . TRP A 1 247 ? 3.458 11.394 -8.848 1.00 72.50 247 TRP A C 1
ATOM 1800 O O . TRP A 1 247 ? 3.401 12.630 -8.943 1.00 72.50 247 TRP A O 1
ATOM 1810 N N . THR A 1 248 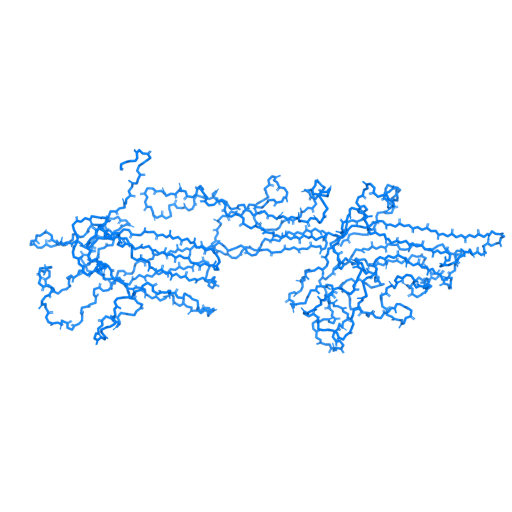? 4.607 10.736 -8.702 1.00 71.12 248 THR A N 1
ATOM 1811 C CA . THR A 1 248 ? 5.935 11.371 -8.765 1.00 71.12 248 THR A CA 1
ATOM 1812 C C . THR A 1 248 ? 6.662 11.013 -10.070 1.00 71.12 248 THR A C 1
ATOM 1814 O O . THR A 1 248 ? 6.320 10.026 -10.710 1.00 71.12 248 THR A O 1
ATOM 1817 N N . GLY A 1 249 ? 7.630 11.849 -10.484 1.00 57.50 249 GLY A N 1
ATOM 1818 C CA . GLY A 1 249 ? 8.431 11.647 -11.705 1.00 57.50 249 GLY A CA 1
ATOM 1819 C C . GLY A 1 249 ? 7.662 11.923 -13.011 1.00 57.50 249 GLY A C 1
ATOM 1820 O O . GLY A 1 249 ? 6.631 11.327 -13.280 1.00 57.50 249 GLY A O 1
ATOM 1821 N N . GLY A 1 250 ? 8.107 12.870 -13.842 1.00 61.06 250 GLY A N 1
ATOM 1822 C CA . GLY A 1 250 ? 7.454 13.203 -15.129 1.00 61.06 250 GLY A CA 1
ATOM 1823 C C . GLY A 1 250 ? 6.418 14.336 -15.063 1.00 61.06 250 GLY A C 1
ATOM 1824 O O . GLY A 1 250 ? 6.283 15.003 -14.034 1.00 61.06 250 GLY A O 1
ATOM 1825 N N . THR A 1 251 ? 5.701 14.574 -16.162 1.00 60.31 251 THR A N 1
ATOM 1826 C CA . THR A 1 251 ? 4.636 15.585 -16.275 1.00 60.31 251 THR A CA 1
ATOM 1827 C C . THR A 1 251 ? 3.264 14.958 -16.031 1.00 60.31 251 THR A C 1
ATOM 1829 O O . THR A 1 251 ? 3.006 13.824 -16.426 1.00 60.31 251 THR A O 1
ATOM 1832 N N . ALA A 1 252 ? 2.376 15.687 -15.348 1.00 57.72 252 ALA A N 1
ATOM 1833 C CA . ALA A 1 252 ? 1.010 15.223 -15.112 1.00 57.72 252 ALA A CA 1
ATOM 1834 C C . ALA A 1 252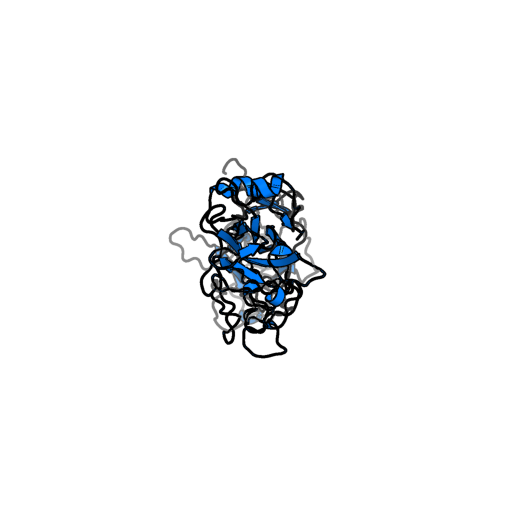 ? 0.246 15.122 -16.444 1.00 57.72 252 ALA A C 1
ATOM 1836 O O . ALA A 1 252 ? 0.193 16.109 -17.184 1.00 57.72 252 ALA A O 1
ATOM 1837 N N . ALA A 1 253 ? -0.333 13.954 -16.734 1.00 63.09 253 ALA A N 1
ATOM 1838 C CA . ALA A 1 253 ? -1.245 13.768 -17.857 1.00 63.09 253 ALA A CA 1
ATOM 1839 C C . ALA A 1 253 ? -2.679 14.178 -17.468 1.00 63.09 253 ALA A C 1
ATOM 1841 O O . ALA A 1 253 ? -2.977 14.457 -16.305 1.00 63.09 253 ALA A O 1
ATOM 1842 N N . ALA A 1 254 ? -3.571 14.264 -18.461 1.00 58.59 254 ALA A N 1
ATOM 1843 C CA . ALA A 1 254 ? -4.979 14.603 -18.240 1.00 58.59 254 ALA A CA 1
ATOM 1844 C C . ALA A 1 254 ? -5.790 13.431 -17.660 1.00 58.59 254 ALA A C 1
ATOM 1846 O O . ALA A 1 254 ? -6.803 13.669 -16.998 1.00 58.59 254 ALA A O 1
ATOM 1847 N N . ALA A 1 255 ? -5.354 12.193 -17.917 1.00 63.03 255 ALA A N 1
ATOM 1848 C CA . ALA A 1 255 ? -5.905 10.996 -17.306 1.00 63.03 255 ALA A CA 1
ATOM 1849 C C . ALA A 1 255 ? -5.179 10.713 -15.975 1.00 63.03 255 ALA A C 1
ATOM 1851 O O . ALA A 1 255 ? -3.962 10.866 -15.882 1.00 63.03 255 ALA A O 1
ATOM 1852 N N . PRO A 1 256 ? -5.915 10.371 -14.914 1.00 57.97 256 PRO A N 1
ATOM 1853 C CA . PRO A 1 256 ? -5.388 10.278 -13.552 1.00 57.97 256 PRO A CA 1
ATOM 1854 C C . PRO A 1 256 ? -4.530 9.035 -13.279 1.00 57.97 256 PRO A C 1
ATOM 1856 O O . PRO A 1 256 ? -3.776 8.991 -12.309 1.00 57.97 256 PRO A O 1
ATOM 1859 N N . ASP A 1 257 ? -4.695 8.019 -14.110 1.00 63.97 257 ASP A N 1
ATOM 1860 C CA . ASP A 1 257 ? -4.003 6.736 -14.170 1.00 63.97 257 ASP A CA 1
ATOM 1861 C C . ASP A 1 257 ? -2.836 6.756 -15.163 1.00 63.97 257 ASP A C 1
ATOM 1863 O O . ASP A 1 257 ? -2.117 5.769 -15.287 1.00 63.97 257 ASP A O 1
ATOM 1867 N N . GLU A 1 258 ? -2.600 7.885 -15.828 1.00 62.97 258 GLU A N 1
ATOM 1868 C CA . GLU A 1 258 ? -1.551 8.025 -16.824 1.00 62.97 258 GLU A CA 1
ATOM 1869 C C . GLU A 1 258 ? -0.492 9.027 -16.357 1.00 62.97 258 GLU A C 1
ATOM 1871 O O . GLU A 1 258 ? -0.778 10.124 -15.860 1.00 62.97 258 GLU A O 1
ATOM 1876 N N . ARG A 1 259 ? 0.773 8.667 -16.551 1.00 66.50 259 ARG A N 1
ATOM 1877 C CA . ARG A 1 259 ? 1.904 9.565 -16.349 1.00 66.50 259 ARG A CA 1
ATOM 1878 C C . ARG A 1 259 ? 2.735 9.628 -17.611 1.00 66.50 259 ARG A C 1
ATOM 1880 O O . ARG A 1 259 ? 3.076 8.615 -18.208 1.00 66.50 259 ARG A O 1
ATOM 1887 N N . THR A 1 260 ? 3.116 10.841 -17.977 1.00 65.12 260 THR A N 1
ATOM 1888 C CA . THR A 1 260 ? 3.951 11.086 -19.141 1.00 65.12 260 THR A CA 1
ATOM 1889 C C . THR A 1 260 ? 5.384 11.345 -18.686 1.00 65.12 260 THR A C 1
ATOM 1891 O O . THR A 1 260 ? 5.650 12.289 -17.935 1.00 65.12 260 THR A O 1
ATOM 1894 N N . ILE A 1 261 ? 6.331 10.520 -19.133 1.00 60.00 261 ILE A N 1
ATOM 1895 C CA . ILE A 1 261 ? 7.758 10.782 -18.937 1.00 60.00 261 ILE A CA 1
ATOM 1896 C C . ILE A 1 261 ? 8.312 11.430 -20.199 1.00 60.00 261 ILE A C 1
ATOM 1898 O O . ILE A 1 261 ? 8.303 10.833 -21.276 1.00 60.00 261 ILE A O 1
ATOM 1902 N N . ASN A 1 262 ? 8.864 12.632 -20.046 1.00 64.44 262 ASN A N 1
ATOM 1903 C CA . ASN A 1 262 ? 9.677 13.243 -21.088 1.00 64.44 262 ASN A CA 1
ATOM 1904 C C . ASN A 1 262 ? 11.018 12.519 -21.161 1.00 64.44 262 ASN A C 1
ATOM 1906 O O . ASN A 1 262 ? 11.667 12.318 -20.130 1.00 64.44 262 ASN A O 1
ATOM 1910 N N . ARG A 1 263 ? 11.450 12.175 -22.377 1.00 61.84 263 ARG A N 1
ATOM 1911 C CA . ARG A 1 263 ? 12.779 11.614 -22.656 1.00 61.84 263 ARG A CA 1
ATOM 1912 C C . ARG A 1 263 ? 13.858 12.676 -22.403 1.00 61.84 263 ARG A C 1
ATOM 1914 O O . ARG A 1 263 ? 14.377 13.282 -23.330 1.00 61.84 263 ARG A O 1
ATOM 1921 N N . GLY A 1 264 ? 14.118 12.971 -21.131 1.00 59.56 264 GLY A N 1
ATOM 1922 C CA . GLY A 1 264 ? 15.128 13.924 -20.686 1.00 59.56 264 GLY A CA 1
ATOM 1923 C C . GLY A 1 264 ? 16.547 13.361 -20.807 1.00 59.56 264 GLY A C 1
ATOM 1924 O O . GLY A 1 264 ? 16.885 12.627 -21.734 1.00 59.56 264 GLY A O 1
ATOM 1925 N N . THR A 1 265 ? 17.407 13.712 -19.852 1.00 63.75 265 THR A N 1
ATOM 1926 C CA . THR A 1 265 ? 18.756 13.140 -19.739 1.00 63.75 265 THR A CA 1
ATOM 1927 C C . THR A 1 265 ? 18.679 11.622 -19.532 1.00 63.75 265 THR A C 1
ATOM 1929 O O . THR A 1 265 ? 17.792 11.158 -18.827 1.00 63.75 265 THR A O 1
ATOM 1932 N N . PRO A 1 266 ? 19.596 10.816 -20.087 1.00 67.81 266 PRO A N 1
ATOM 1933 C CA . PRO A 1 266 ? 19.623 9.395 -19.772 1.00 67.81 266 PRO A CA 1
ATOM 1934 C C . PRO A 1 266 ? 19.735 9.172 -18.259 1.00 67.81 266 PRO A C 1
ATOM 1936 O O . PRO A 1 266 ? 20.573 9.790 -17.598 1.00 67.81 266 PRO A O 1
ATOM 1939 N N . GLY A 1 267 ? 18.883 8.317 -17.702 1.00 69.75 267 GLY A N 1
ATOM 1940 C CA . GLY A 1 267 ? 18.792 8.134 -16.260 1.00 69.75 267 GLY A CA 1
ATOM 1941 C C . GLY A 1 267 ? 17.764 7.094 -15.835 1.00 69.75 267 GLY A C 1
ATOM 1942 O O . GLY A 1 267 ? 16.965 6.612 -16.639 1.00 69.75 267 GLY A O 1
ATOM 1943 N N . LYS A 1 268 ? 17.807 6.773 -14.541 1.00 72.50 268 LYS A N 1
ATOM 1944 C CA . LYS A 1 268 ? 16.781 6.013 -13.830 1.00 72.50 268 LYS A CA 1
ATOM 1945 C C . LYS A 1 268 ? 15.743 6.993 -13.289 1.00 72.50 268 LYS A C 1
ATOM 1947 O O . LYS A 1 268 ? 16.102 7.915 -12.556 1.00 72.50 268 LYS A O 1
ATOM 1952 N N . TYR A 1 269 ? 14.485 6.799 -13.648 1.00 70.38 269 TYR A N 1
ATOM 1953 C CA . TYR A 1 269 ? 13.372 7.648 -13.250 1.00 70.38 269 TYR A CA 1
ATOM 1954 C C . TYR A 1 269 ? 12.361 6.816 -12.462 1.00 70.38 269 TYR A C 1
ATOM 1956 O O . TYR A 1 269 ? 11.595 6.076 -13.080 1.00 70.38 269 TYR A O 1
ATOM 1964 N N . PRO A 1 270 ? 12.342 6.918 -11.122 1.00 71.94 270 PRO A N 1
ATOM 1965 C CA . PRO A 1 270 ? 11.320 6.248 -10.336 1.00 71.94 270 PRO A CA 1
ATOM 1966 C C . PRO A 1 270 ? 9.973 6.922 -10.604 1.00 71.94 270 PRO A C 1
ATOM 1968 O O . PRO A 1 270 ? 9.810 8.130 -10.399 1.00 71.94 270 PRO A O 1
ATOM 1971 N N . LEU A 1 271 ? 9.014 6.141 -11.083 1.00 69.94 271 LEU A N 1
ATOM 1972 C CA . LEU A 1 271 ? 7.606 6.494 -11.098 1.00 69.94 271 LEU A CA 1
ATOM 1973 C C . LEU A 1 271 ? 6.954 5.870 -9.884 1.00 69.94 271 LEU A C 1
ATOM 1975 O O . LEU A 1 271 ? 6.853 4.656 -9.793 1.00 69.94 271 LEU A O 1
ATOM 1979 N N . LYS A 1 272 ? 6.489 6.708 -8.969 1.00 76.00 272 LYS A N 1
ATOM 1980 C CA . LYS A 1 272 ? 5.803 6.271 -7.754 1.00 76.00 272 LYS A CA 1
ATOM 1981 C C . LYS A 1 272 ? 4.363 6.742 -7.828 1.00 76.00 272 LYS A C 1
ATOM 1983 O O . LYS A 1 272 ? 4.132 7.937 -8.050 1.00 76.00 272 LYS A O 1
ATOM 1988 N N . VAL A 1 273 ? 3.423 5.823 -7.653 1.00 72.88 273 VAL A N 1
ATOM 1989 C CA . VAL A 1 273 ? 2.003 6.125 -7.483 1.00 72.88 273 VAL A CA 1
ATOM 1990 C C . VAL A 1 273 ? 1.628 5.849 -6.034 1.00 72.88 273 VAL A C 1
ATOM 1992 O O . VAL A 1 273 ? 1.922 4.785 -5.500 1.00 72.88 273 VAL A O 1
ATOM 1995 N N . THR A 1 274 ? 0.991 6.816 -5.380 1.00 74.12 274 THR A N 1
ATOM 1996 C CA . THR A 1 274 ? 0.543 6.668 -3.994 1.00 74.12 274 THR A CA 1
ATOM 1997 C C . THR A 1 274 ? -0.958 6.882 -3.863 1.00 74.12 274 THR A C 1
ATOM 1999 O O . THR A 1 274 ? -1.576 7.701 -4.556 1.00 74.12 274 THR A O 1
ATOM 2002 N N . PHE A 1 275 ? -1.550 6.135 -2.934 1.00 70.81 275 PHE A N 1
ATOM 2003 C CA . PHE A 1 275 ? -2.929 6.267 -2.497 1.00 70.81 275 PHE A CA 1
ATOM 2004 C C . PHE A 1 275 ? -3.013 6.087 -0.977 1.00 70.81 275 PHE A C 1
ATOM 2006 O O . PHE A 1 275 ? -3.026 4.975 -0.447 1.00 70.81 275 PHE A O 1
ATOM 2013 N N . GLY A 1 276 ? -3.106 7.197 -0.244 1.00 74.06 276 GLY A N 1
ATOM 2014 C CA . GLY A 1 276 ? -3.088 7.141 1.216 1.00 74.06 276 GLY A CA 1
ATOM 2015 C C . GLY A 1 276 ? -1.743 6.611 1.719 1.00 74.06 276 GLY A C 1
ATOM 2016 O O . GLY A 1 276 ? -0.767 7.349 1.657 1.00 74.06 276 GLY A O 1
ATOM 2017 N N . GLY A 1 277 ? -1.732 5.378 2.234 1.00 64.00 277 GLY A N 1
ATOM 2018 C CA . GLY A 1 277 ? -0.515 4.649 2.627 1.00 64.00 277 GLY A CA 1
ATOM 2019 C C . GLY A 1 277 ? -0.144 3.504 1.679 1.00 64.00 277 GLY A C 1
ATOM 2020 O O . GLY A 1 277 ? 0.862 2.863 1.899 1.00 64.00 277 GLY A O 1
ATOM 2021 N N . ALA A 1 278 ? -0.946 3.229 0.643 1.00 68.50 278 ALA A N 1
ATOM 2022 C CA . ALA A 1 278 ? -0.565 2.263 -0.381 1.00 68.50 278 ALA A CA 1
ATOM 2023 C C . ALA A 1 278 ? 0.314 2.947 -1.417 1.00 68.50 278 ALA A C 1
ATOM 2025 O O . ALA A 1 278 ? 0.035 4.077 -1.840 1.00 68.50 278 ALA A O 1
ATOM 2026 N N . GLU A 1 279 ? 1.305 2.213 -1.881 1.00 79.44 279 GLU A N 1
ATOM 2027 C CA . GLU A 1 279 ? 2.262 2.673 -2.859 1.00 79.44 279 GLU A CA 1
ATOM 2028 C C . GLU A 1 279 ? 2.627 1.550 -3.814 1.00 79.44 279 GLU A C 1
ATOM 2030 O O . GLU A 1 279 ? 2.666 0.383 -3.430 1.00 79.44 279 GLU A O 1
ATOM 2035 N N . ASP A 1 280 ? 2.908 1.932 -5.053 1.00 73.69 280 ASP A N 1
ATOM 2036 C CA . ASP A 1 280 ? 3.707 1.110 -5.941 1.00 73.69 280 ASP A CA 1
ATOM 2037 C C . ASP A 1 280 ? 4.688 1.992 -6.721 1.00 73.69 280 ASP A C 1
ATOM 2039 O O . ASP A 1 280 ? 4.425 3.177 -6.982 1.00 73.69 280 ASP A O 1
ATOM 2043 N N . ALA A 1 281 ? 5.832 1.418 -7.073 1.00 74.44 281 ALA A N 1
ATOM 2044 C CA . ALA A 1 281 ? 6.911 2.103 -7.751 1.00 74.44 281 ALA A CA 1
ATOM 2045 C C . ALA A 1 281 ? 7.420 1.289 -8.943 1.00 74.44 281 ALA A C 1
ATOM 2047 O O . ALA A 1 281 ? 7.691 0.096 -8.857 1.00 74.44 281 ALA A O 1
ATOM 2048 N N . LEU A 1 282 ? 7.601 1.976 -10.067 1.00 70.94 282 LEU A N 1
ATOM 2049 C CA . LEU A 1 282 ? 8.199 1.437 -11.275 1.00 70.94 282 LEU A CA 1
ATOM 2050 C C . LEU A 1 282 ? 9.413 2.275 -11.649 1.00 70.94 282 LEU A C 1
ATOM 2052 O O . LEU A 1 282 ? 9.314 3.477 -11.896 1.00 70.94 282 LEU A O 1
ATOM 2056 N N . ASP A 1 283 ? 10.560 1.624 -11.769 1.00 71.31 283 ASP A N 1
ATOM 2057 C CA . ASP A 1 283 ? 11.752 2.265 -12.296 1.00 71.31 283 ASP A CA 1
ATOM 2058 C C . ASP A 1 283 ? 11.722 2.300 -13.821 1.00 71.31 283 ASP A C 1
ATOM 2060 O O . ASP A 1 283 ? 11.845 1.274 -14.492 1.00 71.31 283 ASP A O 1
ATOM 2064 N N . VAL A 1 284 ? 11.614 3.503 -14.382 1.00 67.69 284 VAL A N 1
ATOM 2065 C CA . VAL A 1 284 ? 11.702 3.713 -15.826 1.00 67.69 284 VAL A CA 1
ATOM 2066 C C . VAL A 1 284 ? 13.106 4.159 -16.190 1.00 67.69 284 VAL A C 1
ATOM 2068 O O . VAL A 1 284 ? 13.595 5.196 -15.743 1.00 67.69 284 VAL A O 1
ATOM 2071 N N . TRP A 1 285 ? 13.763 3.386 -17.044 1.00 68.94 285 TRP A N 1
ATOM 2072 C CA . TRP A 1 285 ? 15.075 3.738 -17.563 1.00 68.94 285 TRP A CA 1
ATOM 2073 C C . TRP A 1 285 ? 14.944 4.459 -18.898 1.00 68.94 285 TRP A C 1
ATOM 2075 O O . TRP A 1 285 ? 14.368 3.941 -19.851 1.00 68.94 285 TRP A O 1
ATOM 2085 N N . ILE A 1 286 ? 15.527 5.653 -18.977 1.00 69.75 286 ILE A N 1
ATOM 2086 C CA . ILE A 1 286 ? 15.761 6.337 -20.246 1.00 69.75 286 ILE A CA 1
ATOM 2087 C C . ILE A 1 286 ? 17.212 6.073 -20.614 1.00 69.75 286 ILE A C 1
ATOM 2089 O O . ILE A 1 286 ? 18.125 6.622 -19.994 1.00 69.75 286 ILE A O 1
ATOM 2093 N N . ALA A 1 287 ? 17.414 5.218 -21.612 1.00 67.94 287 ALA A N 1
ATOM 2094 C CA . ALA A 1 287 ? 18.731 4.915 -22.138 1.00 67.94 287 ALA A CA 1
ATOM 2095 C C . ALA A 1 287 ? 19.030 5.757 -23.383 1.00 67.94 287 ALA A C 1
ATOM 2097 O O . ALA A 1 287 ? 18.170 5.987 -24.234 1.00 67.94 287 ALA A O 1
ATOM 2098 N N . ARG A 1 288 ? 20.283 6.177 -23.517 1.00 70.31 288 ARG A N 1
ATOM 2099 C CA . ARG A 1 288 ? 20.870 6.662 -24.759 1.00 70.31 288 ARG A CA 1
ATOM 2100 C C . ARG A 1 288 ? 21.954 5.689 -25.164 1.00 70.31 288 ARG A C 1
ATOM 2102 O O . ARG A 1 288 ? 22.938 5.520 -24.449 1.00 70.31 288 ARG A O 1
ATOM 2109 N N . VAL A 1 289 ? 21.798 5.113 -26.343 1.00 66.88 289 VAL A N 1
ATOM 2110 C CA . VAL A 1 289 ? 22.866 4.377 -27.004 1.00 66.88 289 VAL A CA 1
ATOM 2111 C C . VAL A 1 289 ? 23.512 5.325 -28.006 1.00 66.88 289 VAL A C 1
ATOM 2113 O O . VAL A 1 289 ? 22.831 5.942 -28.821 1.00 66.88 289 VAL A O 1
ATOM 2116 N N . GLN A 1 290 ? 24.827 5.481 -27.925 1.00 69.38 290 GLN A N 1
ATOM 2117 C CA . GLN A 1 290 ? 25.617 6.126 -28.962 1.00 69.38 290 GLN A CA 1
ATOM 2118 C C . GLN A 1 290 ? 26.610 5.120 -29.515 1.00 69.38 290 GLN A C 1
ATOM 2120 O O . GLN A 1 290 ? 27.267 4.393 -28.769 1.00 69.38 290 GLN A O 1
ATOM 2125 N N . MET A 1 291 ? 26.730 5.120 -30.831 1.00 66.62 291 MET A N 1
ATOM 2126 C CA . MET A 1 291 ? 27.725 4.351 -31.547 1.00 66.62 291 MET A CA 1
ATOM 2127 C C . MET A 1 291 ? 28.759 5.331 -32.091 1.00 66.62 291 MET A C 1
ATOM 2129 O O . MET A 1 291 ? 28.436 6.209 -32.890 1.00 66.62 291 MET A O 1
ATOM 2133 N N . ASN A 1 292 ? 29.993 5.203 -31.617 1.00 67.38 292 ASN A N 1
ATOM 2134 C CA . ASN A 1 292 ? 31.114 6.030 -32.025 1.00 67.38 292 ASN A CA 1
ATOM 2135 C C . ASN A 1 292 ? 32.155 5.159 -32.722 1.00 67.38 292 ASN A C 1
ATOM 2137 O O . ASN A 1 292 ? 32.500 4.078 -32.255 1.00 67.38 292 ASN A O 1
ATOM 2141 N N . TRP A 1 293 ? 32.697 5.658 -33.822 1.00 66.56 293 TRP A N 1
ATOM 2142 C CA . TRP A 1 293 ? 33.803 5.020 -34.524 1.00 66.56 293 TRP A CA 1
ATOM 2143 C C . TRP A 1 293 ? 35.093 5.700 -34.085 1.00 66.56 293 TRP A C 1
ATOM 2145 O O . TRP A 1 293 ? 35.193 6.929 -34.162 1.00 66.56 293 TRP A O 1
ATOM 2155 N N . ILE A 1 294 ? 36.076 4.931 -33.619 1.00 63.31 294 ILE A N 1
ATOM 2156 C CA . ILE A 1 294 ? 37.416 5.476 -33.413 1.00 63.31 294 ILE A CA 1
ATOM 2157 C C . ILE A 1 294 ? 38.175 5.261 -34.714 1.00 63.31 294 ILE A C 1
ATOM 2159 O O . ILE A 1 294 ? 38.456 4.132 -35.093 1.00 63.31 294 ILE A O 1
ATOM 2163 N N . VAL A 1 295 ? 38.506 6.351 -35.403 1.00 60.28 295 VAL A N 1
ATOM 2164 C CA . VAL A 1 295 ? 39.404 6.309 -36.561 1.00 60.28 295 VAL A CA 1
ATOM 2165 C C . VAL A 1 295 ? 40.813 6.623 -36.046 1.00 60.28 295 VAL A C 1
ATOM 2167 O O . VAL A 1 295 ? 41.071 7.775 -35.688 1.00 60.28 295 VAL A O 1
ATOM 2170 N N . PRO A 1 296 ? 41.723 5.637 -35.940 1.00 51.19 296 PRO A N 1
ATOM 2171 C CA . PRO A 1 296 ? 42.998 5.816 -35.241 1.00 51.19 296 PRO A CA 1
ATOM 2172 C C . PRO A 1 296 ? 44.041 6.686 -35.973 1.00 51.19 296 PRO A C 1
ATOM 2174 O O . PRO A 1 296 ? 45.107 6.930 -35.410 1.00 51.19 296 PRO A O 1
ATOM 2177 N N . TYR A 1 297 ? 43.772 7.214 -37.177 1.00 52.97 297 TYR A N 1
ATOM 2178 C CA . TYR A 1 297 ? 44.795 7.878 -38.002 1.00 52.97 297 TYR A CA 1
ATOM 2179 C C . TYR A 1 297 ? 44.485 9.326 -38.414 1.00 52.97 297 TYR A C 1
ATOM 2181 O O . TYR A 1 297 ? 43.386 9.675 -38.834 1.00 52.97 297 TYR A O 1
ATOM 2189 N N . THR A 1 298 ? 45.517 10.178 -38.342 1.00 47.56 298 THR A N 1
ATOM 2190 C CA . THR A 1 298 ? 45.498 11.612 -38.711 1.00 47.56 298 THR A CA 1
ATOM 2191 C C . THR A 1 298 ? 46.213 11.919 -40.040 1.00 47.56 298 THR A C 1
ATOM 2193 O O . THR A 1 298 ? 46.428 13.082 -40.380 1.00 47.56 298 THR A O 1
ATOM 2196 N N . GLY A 1 299 ? 46.569 10.893 -40.820 1.00 44.81 299 GLY A N 1
ATOM 2197 C CA . GLY A 1 299 ? 47.191 11.029 -42.140 1.00 44.81 299 GLY A CA 1
ATOM 2198 C C . GLY A 1 299 ? 46.183 10.816 -43.271 1.00 44.81 299 GLY A C 1
ATOM 2199 O O . GLY A 1 299 ? 45.480 9.818 -43.282 1.00 44.81 299 GLY A O 1
ATOM 2200 N N . CYS A 1 300 ? 46.119 11.769 -44.205 1.00 43.69 300 CYS A N 1
ATOM 2201 C CA . CYS A 1 300 ? 45.455 11.746 -45.526 1.00 43.69 300 CYS A CA 1
ATOM 2202 C C . CYS A 1 300 ? 43.929 11.556 -45.683 1.00 43.69 300 CYS A C 1
ATOM 2204 O O . CYS A 1 300 ? 43.455 11.680 -46.813 1.00 43.69 300 CYS A O 1
ATOM 2206 N N . TRP A 1 301 ? 43.121 11.437 -44.629 1.00 44.66 301 TRP A N 1
ATOM 2207 C CA . TRP A 1 301 ? 41.656 11.408 -44.794 1.00 44.66 301 TRP A CA 1
ATOM 2208 C C . TRP A 1 301 ? 41.005 12.791 -44.636 1.00 44.66 301 TRP A C 1
ATOM 2210 O O . TRP A 1 301 ? 41.206 13.485 -43.641 1.00 44.66 301 TRP A O 1
ATOM 2220 N N . THR A 1 302 ? 40.169 13.190 -45.602 1.00 40.00 302 THR A N 1
ATOM 2221 C CA . THR A 1 302 ? 39.214 14.298 -45.424 1.00 40.00 302 THR A CA 1
ATOM 2222 C C . THR A 1 302 ? 37.814 13.722 -45.253 1.00 40.00 302 THR A C 1
ATOM 2224 O O . THR A 1 302 ? 37.133 13.392 -46.218 1.00 40.00 302 THR A O 1
ATOM 2227 N N . SER A 1 303 ? 37.369 13.599 -44.001 1.00 40.91 303 SER A N 1
ATOM 2228 C CA . SER A 1 303 ? 35.952 13.384 -43.704 1.00 40.91 303 SER A CA 1
ATOM 2229 C C . SER A 1 303 ? 35.184 14.631 -44.142 1.00 40.91 303 SER A C 1
ATOM 2231 O O . SER A 1 303 ? 35.259 15.687 -43.510 1.00 40.91 303 SER A O 1
ATOM 2233 N N . THR A 1 304 ? 34.471 14.543 -45.262 1.00 36.97 304 THR A N 1
ATOM 2234 C CA . THR A 1 304 ? 33.533 15.585 -45.683 1.00 36.97 304 THR A CA 1
ATOM 2235 C C . THR A 1 304 ? 32.113 15.050 -45.531 1.00 36.97 304 THR A C 1
ATOM 2237 O O . THR A 1 304 ? 31.547 14.478 -46.451 1.00 36.97 304 THR A O 1
ATOM 2240 N N . LYS A 1 305 ? 31.539 15.329 -44.349 1.00 39.62 305 LYS A N 1
ATOM 2241 C CA . LYS A 1 305 ? 30.167 15.047 -43.860 1.00 39.62 305 LYS A CA 1
ATOM 2242 C C . LYS A 1 305 ? 30.056 13.820 -42.938 1.00 39.62 305 LYS A C 1
ATOM 2244 O O . LYS A 1 305 ? 30.666 12.784 -43.149 1.00 39.62 305 LYS A O 1
ATOM 2249 N N . ARG A 1 306 ? 29.279 14.010 -41.865 1.00 42.47 306 ARG A N 1
ATOM 2250 C CA . ARG A 1 306 ? 29.251 13.263 -40.589 1.00 42.47 306 ARG A CA 1
ATOM 2251 C C . ARG A 1 306 ? 28.689 11.825 -40.634 1.00 42.47 306 ARG A C 1
ATOM 2253 O O . ARG A 1 306 ? 28.263 11.333 -39.600 1.00 42.47 306 ARG A O 1
ATOM 2260 N N . THR A 1 307 ? 28.676 11.136 -41.771 1.00 42.53 307 THR A N 1
ATOM 2261 C CA . THR A 1 307 ? 27.944 9.855 -41.908 1.00 42.53 307 THR A CA 1
ATOM 2262 C C . THR A 1 307 ? 28.624 8.846 -42.837 1.00 42.53 307 THR A C 1
ATOM 2264 O O . THR A 1 307 ? 27.955 8.055 -43.493 1.00 42.53 307 THR A O 1
ATOM 2267 N N . GLN A 1 308 ? 29.953 8.875 -42.941 1.00 45.69 308 GLN A N 1
ATOM 2268 C CA . GLN A 1 308 ? 30.694 7.974 -43.828 1.00 45.69 308 GLN A CA 1
ATOM 2269 C C . GLN A 1 308 ? 31.826 7.292 -43.063 1.00 45.69 308 GLN A C 1
ATOM 2271 O O . GLN A 1 308 ? 32.733 7.969 -42.579 1.00 45.69 308 GLN A O 1
ATOM 2276 N N . LEU A 1 309 ? 31.758 5.962 -42.965 1.00 45.34 309 LEU A N 1
ATOM 2277 C CA . LEU A 1 309 ? 32.861 5.111 -42.541 1.00 45.34 309 LEU A CA 1
ATOM 2278 C C . LEU A 1 309 ? 33.428 4.423 -43.784 1.00 45.34 309 LEU A C 1
ATOM 2280 O O . LEU A 1 309 ? 32.700 3.761 -44.519 1.00 45.34 309 LEU A O 1
ATOM 2284 N N . VAL A 1 310 ? 34.716 4.615 -44.027 1.00 49.12 310 VAL A N 1
ATOM 2285 C CA . VAL A 1 310 ? 35.449 3.946 -45.101 1.00 49.12 310 VAL A CA 1
ATOM 2286 C C . VAL A 1 310 ? 36.330 2.904 -44.431 1.00 49.12 310 VAL A C 1
ATOM 2288 O O . VAL A 1 310 ? 37.231 3.266 -43.680 1.00 49.12 310 VAL A O 1
ATOM 2291 N N . LEU A 1 311 ? 36.010 1.630 -44.655 1.00 49.50 311 LEU A N 1
ATOM 2292 C CA . LEU A 1 311 ? 36.889 0.509 -44.338 1.00 49.50 311 LEU A CA 1
ATOM 2293 C C . LEU A 1 311 ? 37.898 0.426 -45.480 1.00 49.50 311 LEU A C 1
ATOM 2295 O O . LEU A 1 311 ? 37.518 0.061 -46.592 1.00 49.50 311 LEU A O 1
ATOM 2299 N N . ASP A 1 312 ? 39.127 0.870 -45.225 1.00 46.56 312 ASP A N 1
ATOM 2300 C CA . ASP A 1 312 ? 40.231 0.592 -46.136 1.00 46.56 312 ASP A CA 1
ATOM 2301 C C . ASP A 1 312 ? 40.745 -0.806 -45.817 1.00 46.56 312 ASP A C 1
ATOM 2303 O O . ASP A 1 312 ? 40.980 -1.119 -44.651 1.00 46.56 312 ASP A O 1
ATOM 2307 N N . ILE A 1 313 ? 40.818 -1.641 -46.844 1.00 50.19 313 ILE A N 1
ATOM 2308 C CA . ILE A 1 313 ? 41.389 -2.985 -46.744 1.00 50.19 313 ILE A CA 1
ATOM 2309 C C . ILE A 1 313 ? 42.869 -2.931 -47.159 1.00 50.19 313 ILE A C 1
ATOM 2311 O O . ILE A 1 313 ? 43.598 -3.857 -46.845 1.00 50.19 313 ILE A O 1
ATOM 2315 N N . ASP A 1 314 ? 43.317 -1.831 -47.795 1.00 51.78 314 ASP A N 1
ATOM 2316 C CA . ASP A 1 314 ? 44.714 -1.618 -48.179 1.00 51.78 314 ASP A CA 1
ATOM 2317 C C . ASP A 1 314 ? 45.393 -0.611 -47.237 1.00 51.78 314 ASP A C 1
ATOM 2319 O O . ASP A 1 314 ? 44.895 0.492 -47.008 1.00 51.78 314 ASP A O 1
ATOM 2323 N N . ASN A 1 315 ? 46.532 -0.976 -46.641 1.00 52.16 315 ASN A N 1
ATOM 2324 C CA . ASN A 1 315 ? 47.295 -0.049 -45.793 1.00 52.16 315 ASN A CA 1
ATOM 2325 C C . ASN A 1 315 ? 48.793 0.044 -46.131 1.00 52.16 315 ASN A C 1
ATOM 2327 O O . ASN A 1 315 ? 49.474 0.929 -45.598 1.00 52.16 315 ASN A O 1
ATOM 2331 N N . ASP A 1 316 ? 49.298 -0.781 -47.049 1.00 50.28 316 ASP A N 1
ATOM 2332 C CA . ASP A 1 316 ? 50.730 -0.936 -47.299 1.00 50.28 316 ASP A CA 1
ATOM 2333 C C . ASP A 1 316 ? 51.183 -0.521 -48.713 1.00 50.28 316 ASP A C 1
ATOM 2335 O O 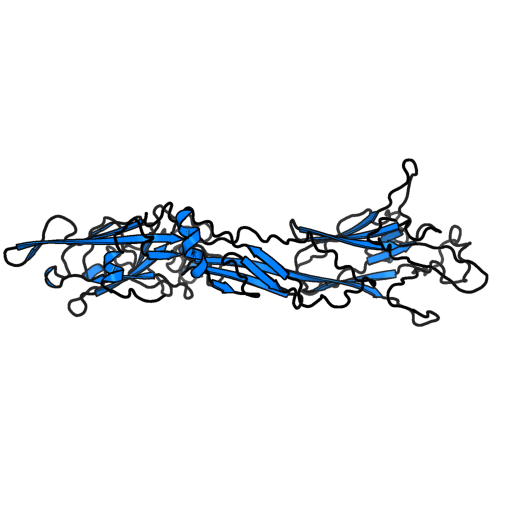. ASP A 1 316 ? 52.266 0.068 -48.830 1.00 50.28 316 ASP A O 1
ATOM 2339 N N . ASP A 1 317 ? 50.377 -0.710 -49.768 1.00 52.47 317 ASP A N 1
ATOM 2340 C CA . ASP A 1 317 ? 50.821 -0.411 -51.144 1.00 52.47 317 ASP A CA 1
ATOM 2341 C C . ASP A 1 317 ? 49.823 0.313 -52.079 1.00 52.47 317 ASP A C 1
ATOM 2343 O O . ASP A 1 317 ? 50.217 0.767 -53.160 1.00 52.47 317 ASP A O 1
ATOM 2347 N N . CYS A 1 318 ? 48.586 0.557 -51.627 1.00 49.34 318 CYS A N 1
ATOM 2348 C CA . CYS A 1 318 ? 47.496 1.170 -52.404 1.00 49.34 318 CYS A CA 1
ATOM 2349 C C . CYS A 1 318 ? 46.985 0.342 -53.612 1.00 49.34 318 CYS A C 1
ATOM 2351 O O . CYS A 1 318 ? 46.388 0.949 -54.516 1.00 49.34 318 CYS A O 1
ATOM 2353 N N . ASP A 1 319 ? 47.186 -0.983 -53.658 1.00 48.97 319 ASP A N 1
ATOM 2354 C CA . ASP A 1 319 ? 46.690 -1.881 -54.718 1.00 48.97 319 ASP A CA 1
ATOM 2355 C C . ASP A 1 319 ? 45.712 -2.963 -54.209 1.00 48.97 319 ASP A C 1
ATOM 2357 O O . ASP A 1 319 ? 46.037 -4.135 -54.046 1.00 48.97 319 ASP A O 1
ATOM 2361 N N . ALA A 1 320 ? 44.438 -2.584 -54.088 1.00 45.69 320 ALA A N 1
ATOM 2362 C CA . ALA A 1 320 ? 43.332 -3.435 -53.625 1.00 45.69 320 ALA A CA 1
ATOM 2363 C C . ALA A 1 320 ? 43.001 -4.689 -54.486 1.00 45.69 320 ALA A C 1
ATOM 2365 O O . ALA A 1 320 ? 41.954 -5.312 -54.288 1.00 45.69 320 ALA A O 1
ATOM 2366 N N . LEU A 1 321 ? 43.797 -5.031 -55.508 1.00 43.25 321 LEU A N 1
ATOM 2367 C CA . LEU A 1 321 ? 43.591 -6.217 -56.354 1.00 43.25 321 LEU A CA 1
ATOM 2368 C C . LEU A 1 321 ? 44.446 -7.429 -55.942 1.00 43.25 321 LEU A C 1
ATOM 2370 O O . LEU A 1 321 ? 44.261 -8.497 -56.534 1.00 43.25 321 LEU A O 1
ATOM 2374 N N . VAL A 1 322 ? 45.357 -7.284 -54.972 1.00 50.59 322 VAL A N 1
ATOM 2375 C CA . VAL A 1 322 ? 46.380 -8.299 -54.639 1.00 50.59 322 VAL A CA 1
ATOM 2376 C C . VAL A 1 322 ? 46.124 -9.029 -53.301 1.00 50.59 322 VAL A C 1
ATOM 2378 O O . VAL A 1 322 ? 46.617 -10.139 -53.115 1.00 50.59 322 VAL A O 1
ATOM 2381 N N . ASP A 1 323 ? 45.231 -8.528 -52.444 1.00 49.28 323 ASP A N 1
ATOM 2382 C CA . ASP A 1 323 ? 45.060 -9.001 -51.050 1.00 49.28 323 ASP A CA 1
ATOM 2383 C C . ASP A 1 323 ? 44.478 -10.411 -50.857 1.00 49.28 323 ASP A C 1
ATOM 2385 O O . ASP A 1 323 ? 44.549 -10.979 -49.769 1.00 49.28 323 ASP A O 1
ATOM 2389 N N . LEU A 1 324 ? 43.876 -11.023 -51.881 1.00 44.19 324 LEU A N 1
ATOM 2390 C CA . LEU A 1 324 ? 43.364 -12.398 -51.751 1.00 44.19 324 LEU A CA 1
ATOM 2391 C C . LEU A 1 324 ? 44.480 -13.455 -51.759 1.00 44.19 324 LEU A C 1
ATOM 2393 O O . LEU A 1 324 ? 44.222 -14.594 -51.365 1.00 44.19 324 LEU A O 1
ATOM 2397 N N . ASP A 1 325 ? 45.685 -13.086 -52.201 1.00 48.09 325 ASP A N 1
ATOM 2398 C CA . ASP A 1 325 ? 46.813 -13.999 -52.401 1.00 48.09 325 ASP A CA 1
ATOM 2399 C C . ASP A 1 325 ? 48.098 -13.564 -51.668 1.00 48.09 325 ASP A C 1
ATOM 2401 O O . ASP A 1 325 ? 49.129 -14.231 -51.834 1.00 48.09 325 ASP A O 1
ATOM 2405 N N . ASP A 1 326 ? 48.070 -12.500 -50.852 1.00 49.59 326 ASP A N 1
ATOM 2406 C CA . ASP A 1 326 ? 49.278 -12.046 -50.163 1.00 49.59 326 ASP A CA 1
ATOM 2407 C C . ASP A 1 326 ? 49.579 -12.905 -48.914 1.00 49.59 326 ASP A C 1
ATOM 2409 O O . ASP A 1 326 ? 48.704 -13.181 -48.084 1.00 49.59 326 ASP A O 1
ATOM 2413 N N . PRO A 1 327 ? 50.805 -13.443 -48.792 1.00 44.25 327 PRO A N 1
ATOM 2414 C CA . PRO A 1 327 ? 51.159 -14.325 -47.696 1.00 44.25 327 PRO A CA 1
ATOM 2415 C C . PRO A 1 327 ? 51.420 -13.507 -46.428 1.00 44.25 327 PRO A C 1
ATOM 2417 O O . PRO A 1 327 ? 52.521 -12.991 -46.279 1.00 44.25 327 PRO A O 1
ATOM 2420 N N . GLU A 1 328 ? 50.433 -13.453 -45.524 1.00 47.41 328 GLU A N 1
ATOM 2421 C CA . GLU A 1 328 ? 50.529 -12.951 -44.136 1.00 47.41 328 GLU A CA 1
ATOM 2422 C C . GLU A 1 328 ? 51.529 -11.792 -43.968 1.00 47.41 328 GLU A C 1
ATOM 2424 O O . GLU A 1 328 ? 52.671 -12.001 -43.537 1.00 47.41 328 GLU A O 1
ATOM 2429 N N . VAL A 1 329 ? 51.123 -10.557 -44.270 1.00 45.38 329 VAL A N 1
ATOM 2430 C CA . VAL A 1 329 ? 51.934 -9.407 -43.868 1.00 45.38 329 VAL A CA 1
ATOM 2431 C C . VAL A 1 329 ? 51.795 -9.252 -42.348 1.00 45.38 329 VAL A C 1
ATOM 2433 O O . VAL A 1 329 ? 50.708 -9.048 -41.804 1.00 45.38 329 VAL A O 1
ATOM 2436 N N . GLU A 1 330 ? 52.905 -9.402 -41.615 1.00 43.00 330 GLU A N 1
ATOM 2437 C CA . GLU A 1 330 ? 52.945 -9.058 -40.189 1.00 43.00 330 GLU A CA 1
ATOM 2438 C C . GLU A 1 330 ? 52.501 -7.586 -40.037 1.00 43.00 330 GLU A C 1
ATOM 2440 O O . GLU A 1 330 ? 53.200 -6.695 -40.519 1.00 43.00 330 GLU A O 1
ATOM 2445 N N . HIS A 1 331 ? 51.381 -7.354 -39.327 1.00 45.19 331 HIS A N 1
ATOM 2446 C CA . HIS A 1 331 ? 50.803 -6.050 -38.921 1.00 45.19 331 HIS A CA 1
ATOM 2447 C C . HIS A 1 331 ? 49.638 -5.449 -39.748 1.00 45.19 331 HIS A C 1
ATOM 2449 O O . HIS A 1 331 ? 49.397 -4.245 -39.659 1.00 45.19 331 HIS A O 1
ATOM 2455 N N . GLU A 1 332 ? 48.859 -6.253 -40.476 1.00 51.06 332 GLU A N 1
ATOM 2456 C CA . GLU A 1 332 ? 47.582 -5.813 -41.074 1.00 51.06 332 GLU A CA 1
ATOM 2457 C C . GLU A 1 332 ? 46.452 -5.639 -40.034 1.00 51.06 332 GLU A C 1
ATOM 2459 O O . GLU A 1 332 ? 45.713 -6.575 -39.709 1.00 51.06 332 GLU A O 1
ATOM 2464 N N . ASP A 1 333 ? 46.278 -4.418 -39.526 1.00 53.06 333 ASP A N 1
ATOM 2465 C CA . ASP A 1 333 ? 45.189 -4.067 -38.606 1.00 53.06 333 ASP A CA 1
ATOM 2466 C C . ASP A 1 333 ? 44.023 -3.358 -39.337 1.00 53.06 333 ASP A C 1
ATOM 2468 O O . ASP A 1 333 ? 43.653 -2.233 -39.005 1.00 53.06 333 ASP A O 1
ATOM 2472 N N . ASP A 1 334 ? 43.380 -4.015 -40.314 1.00 57.22 334 ASP A N 1
ATOM 2473 C CA . ASP A 1 334 ? 42.197 -3.473 -41.050 1.00 57.22 334 ASP A CA 1
ATOM 2474 C C . ASP A 1 334 ? 40.893 -3.530 -40.234 1.00 57.22 334 ASP A C 1
ATOM 2476 O O . ASP A 1 334 ? 39.774 -3.409 -40.741 1.00 57.22 334 ASP A O 1
ATOM 2480 N N . LEU A 1 335 ? 41.031 -3.770 -38.936 1.00 59.47 335 LEU A N 1
ATOM 2481 C CA . LEU A 1 335 ? 39.932 -3.824 -38.003 1.00 59.47 335 LEU A CA 1
ATOM 2482 C C . LEU A 1 335 ? 39.602 -2.410 -37.543 1.00 59.47 335 LEU A C 1
ATOM 2484 O O . LEU A 1 335 ? 40.377 -1.772 -36.831 1.00 59.47 335 LEU A O 1
ATOM 2488 N N . ILE A 1 336 ? 38.411 -1.926 -37.894 1.00 65.31 336 ILE A N 1
ATOM 2489 C CA . ILE A 1 336 ? 37.940 -0.652 -37.352 1.00 65.31 336 ILE A CA 1
ATOM 2490 C C . ILE A 1 336 ? 37.324 -0.886 -35.973 1.00 65.31 336 ILE A C 1
ATOM 2492 O O . ILE A 1 336 ? 36.324 -1.608 -35.880 1.00 65.31 336 ILE A O 1
ATOM 2496 N N . PRO A 1 337 ? 37.854 -0.239 -34.915 1.00 66.38 337 PRO A N 1
ATOM 2497 C CA . PRO A 1 337 ? 37.240 -0.281 -33.604 1.00 66.38 337 PRO A CA 1
ATOM 2498 C C . PRO A 1 337 ? 35.946 0.541 -33.595 1.00 66.38 337 PRO A C 1
ATOM 2500 O O . PRO A 1 337 ? 35.914 1.764 -33.783 1.00 66.38 337 PRO A O 1
ATOM 2503 N N . LEU A 1 338 ? 34.864 -0.162 -33.313 1.00 68.69 338 LEU A N 1
ATOM 2504 C CA . LEU A 1 338 ? 33.558 0.349 -32.970 1.00 68.69 338 LEU A CA 1
ATOM 2505 C C . LEU A 1 338 ? 33.455 0.467 -31.448 1.00 68.69 338 LEU A C 1
ATOM 2507 O O . LEU A 1 338 ? 33.608 -0.509 -30.712 1.00 68.69 338 LEU A O 1
ATOM 2511 N N . VAL A 1 339 ? 33.159 1.676 -30.979 1.00 70.69 339 VAL A N 1
ATOM 2512 C CA . VAL A 1 339 ? 32.881 1.957 -29.572 1.00 70.69 339 VAL A CA 1
ATOM 2513 C C . VAL A 1 339 ? 31.396 2.182 -29.403 1.00 70.69 339 VAL A C 1
ATOM 2515 O O . VAL A 1 339 ? 30.836 3.197 -29.821 1.00 70.69 339 VAL A O 1
ATOM 2518 N N . LEU A 1 340 ? 30.755 1.239 -28.732 1.00 68.19 340 LEU A N 1
ATOM 2519 C CA . LEU A 1 340 ? 29.413 1.436 -28.216 1.00 68.19 340 LEU A CA 1
ATOM 2520 C C . LEU A 1 340 ? 29.510 2.160 -26.876 1.00 68.19 340 LEU A C 1
ATOM 2522 O O . LEU A 1 340 ? 30.386 1.871 -26.067 1.00 68.19 340 LEU A O 1
ATOM 2526 N N . SER A 1 341 ? 28.613 3.111 -26.637 1.00 70.69 341 SER A N 1
ATOM 2527 C CA . SER A 1 341 ? 28.412 3.736 -25.331 1.00 70.69 341 SER A CA 1
ATOM 2528 C C . SER A 1 341 ? 26.930 3.760 -24.996 1.00 70.69 341 SER A C 1
ATOM 2530 O O . SER A 1 341 ? 26.136 4.293 -25.765 1.00 70.69 341 SER A O 1
ATOM 2532 N N . VAL A 1 342 ? 26.570 3.193 -23.846 1.00 67.19 342 VAL A N 1
ATOM 2533 C CA . VAL A 1 342 ? 25.209 3.216 -23.302 1.00 67.19 342 VAL A CA 1
ATOM 2534 C C . VAL A 1 342 ? 25.207 4.089 -22.049 1.00 67.19 342 VAL A C 1
ATOM 2536 O O . VAL A 1 342 ? 26.027 3.899 -21.147 1.00 67.19 342 VAL A O 1
ATOM 2539 N N . GLU A 1 343 ? 24.307 5.065 -22.008 1.00 67.50 343 GLU A N 1
ATOM 2540 C CA . GLU A 1 343 ? 24.058 5.935 -20.859 1.00 67.50 343 GLU A CA 1
ATOM 2541 C C . GLU A 1 343 ? 22.609 5.756 -20.382 1.00 67.50 343 GLU A C 1
ATOM 2543 O O . GLU A 1 343 ? 21.726 5.685 -21.230 1.00 67.50 343 GLU A O 1
ATOM 2548 N N . PRO A 1 344 ? 22.326 5.750 -19.068 1.00 64.12 344 PRO A N 1
ATOM 2549 C CA . PRO A 1 344 ? 23.285 5.605 -17.980 1.00 64.12 344 PRO A CA 1
ATOM 2550 C C . PRO A 1 344 ? 23.969 4.229 -18.031 1.00 64.12 344 PRO A C 1
ATOM 2552 O O . PRO A 1 344 ? 23.444 3.265 -18.582 1.00 64.12 344 PRO A O 1
ATOM 2555 N N . ARG A 1 345 ? 25.178 4.147 -17.470 1.00 69.44 345 ARG A N 1
ATOM 2556 C CA . ARG A 1 345 ? 25.898 2.871 -17.342 1.00 69.44 345 ARG A CA 1
ATOM 2557 C C . ARG A 1 345 ? 25.208 1.977 -16.307 1.00 69.44 345 ARG A C 1
ATOM 2559 O O . ARG A 1 345 ? 24.574 2.493 -15.391 1.00 69.44 345 ARG A O 1
ATOM 2566 N N . GLY A 1 346 ? 25.387 0.661 -16.427 1.00 66.69 346 GLY A N 1
ATOM 2567 C CA . GLY A 1 346 ? 24.861 -0.313 -15.462 1.00 66.69 346 GLY A CA 1
ATOM 2568 C C . GLY A 1 346 ? 23.382 -0.664 -15.644 1.00 66.69 346 GLY A C 1
ATOM 2569 O O . GLY A 1 346 ? 22.800 -1.290 -14.766 1.00 66.69 346 GLY A O 1
ATOM 2570 N N . ILE A 1 347 ? 22.758 -0.279 -16.764 1.00 67.56 347 ILE A N 1
ATOM 2571 C CA . ILE A 1 347 ? 21.447 -0.824 -17.131 1.00 67.56 347 ILE A CA 1
ATOM 2572 C C . ILE A 1 347 ? 21.667 -2.260 -17.597 1.00 67.56 347 ILE A C 1
ATOM 2574 O O . ILE A 1 347 ? 22.316 -2.473 -18.620 1.00 67.56 347 ILE A O 1
ATOM 2578 N N . GLY A 1 348 ? 21.111 -3.227 -16.872 1.00 69.12 348 GLY A N 1
ATOM 2579 C CA . GLY A 1 348 ? 21.163 -4.632 -17.253 1.00 69.12 348 GLY A CA 1
ATOM 2580 C C . GLY A 1 348 ? 20.503 -4.909 -18.615 1.00 69.12 348 GLY A C 1
ATOM 2581 O O . GLY A 1 348 ? 19.285 -5.014 -18.678 1.00 69.12 348 GLY A O 1
ATOM 2582 N N . GLY A 1 349 ? 21.272 -5.038 -19.701 1.00 71.44 349 GLY A N 1
ATOM 2583 C CA . GLY A 1 349 ? 20.858 -5.600 -21.001 1.00 71.44 349 GLY A CA 1
ATOM 2584 C C . GLY A 1 349 ? 22.010 -6.123 -21.880 1.00 71.44 349 GLY A C 1
ATOM 2585 O O . GLY A 1 349 ? 23.179 -5.842 -21.645 1.00 71.44 349 GLY A O 1
ATOM 2586 N N . SER A 1 350 ? 21.707 -6.911 -22.905 1.00 72.94 350 SER A N 1
ATOM 2587 C CA . SER A 1 350 ? 22.687 -7.389 -23.879 1.00 72.94 350 SER A CA 1
ATOM 2588 C C . SER A 1 350 ? 22.614 -6.598 -25.182 1.00 72.94 350 SER A C 1
ATOM 2590 O O . SER A 1 350 ? 21.587 -6.005 -25.510 1.00 72.94 350 SER A O 1
ATOM 2592 N N . VAL A 1 351 ? 23.713 -6.583 -25.931 1.00 69.56 351 VAL A N 1
ATOM 2593 C CA . VAL A 1 351 ? 23.702 -6.132 -27.323 1.00 69.56 351 VAL A CA 1
ATOM 2594 C C . VAL A 1 351 ? 24.214 -7.270 -28.171 1.00 69.56 351 VAL A C 1
ATOM 2596 O O . VAL A 1 351 ? 25.283 -7.815 -27.921 1.00 69.56 351 VAL A O 1
ATOM 2599 N N . ARG A 1 352 ? 23.461 -7.635 -29.195 1.00 74.44 352 ARG A N 1
ATOM 2600 C CA . ARG A 1 352 ? 23.910 -8.577 -30.215 1.00 74.44 352 ARG A CA 1
ATOM 2601 C C . ARG A 1 352 ? 23.995 -7.847 -31.540 1.00 74.44 352 ARG A C 1
ATOM 2603 O O . ARG A 1 352 ? 23.172 -6.982 -31.826 1.00 74.44 352 ARG A O 1
ATOM 2610 N N . MET A 1 353 ? 24.990 -8.180 -32.347 1.00 73.00 353 MET A N 1
ATOM 2611 C CA . MET A 1 353 ? 25.071 -7.670 -33.709 1.00 73.00 353 MET A CA 1
ATOM 2612 C C . MET A 1 353 ? 24.713 -8.795 -34.669 1.00 73.00 353 MET A C 1
ATOM 2614 O O . MET A 1 353 ? 25.303 -9.869 -34.638 1.00 73.00 353 MET A O 1
ATOM 2618 N N . GLU A 1 354 ? 23.718 -8.541 -35.501 1.00 75.81 354 GLU A N 1
ATOM 2619 C CA . GLU A 1 354 ? 23.254 -9.416 -36.562 1.00 75.81 354 GLU A CA 1
ATOM 2620 C C . GLU A 1 354 ? 23.768 -8.854 -37.889 1.00 75.81 354 GLU A C 1
ATOM 2622 O O . GLU A 1 354 ? 23.533 -7.692 -38.216 1.00 75.81 354 GLU A O 1
ATOM 2627 N N . THR A 1 355 ? 24.455 -9.665 -38.685 1.00 70.06 355 THR A N 1
ATOM 2628 C CA . THR A 1 355 ? 24.678 -9.353 -40.098 1.00 70.06 355 THR A CA 1
ATOM 2629 C C . THR A 1 355 ? 23.472 -9.883 -40.869 1.00 70.06 355 THR A C 1
ATOM 2631 O O . THR A 1 355 ? 23.274 -11.095 -40.955 1.00 70.06 355 THR A O 1
ATOM 2634 N N . SER A 1 356 ? 22.610 -9.019 -41.418 1.00 61.16 356 SER A N 1
ATOM 2635 C CA . SER A 1 356 ? 21.565 -9.517 -42.321 1.00 61.16 356 SER A CA 1
ATOM 2636 C C . SER A 1 356 ? 22.160 -9.596 -43.721 1.00 61.16 356 SER A C 1
ATOM 2638 O O . SER A 1 356 ? 22.173 -8.628 -44.480 1.00 61.16 356 SER A O 1
ATOM 2640 N N . THR A 1 357 ? 22.638 -10.784 -44.076 1.00 56.66 357 THR A N 1
ATOM 2641 C CA . THR A 1 357 ? 22.606 -11.186 -45.478 1.00 56.66 357 THR A CA 1
ATOM 2642 C C . THR A 1 357 ? 21.206 -11.731 -45.733 1.00 56.66 357 THR A C 1
ATOM 2644 O O . THR A 1 357 ? 20.813 -12.741 -45.157 1.00 56.66 357 THR A O 1
ATOM 2647 N N . GLN A 1 358 ? 20.407 -11.059 -46.563 1.00 49.19 358 GLN A N 1
ATOM 2648 C CA . GLN A 1 358 ? 19.403 -11.793 -47.328 1.00 49.19 358 GLN A CA 1
ATOM 2649 C C . GLN A 1 358 ? 20.115 -12.283 -48.590 1.00 49.19 358 GLN A C 1
ATOM 2651 O O . GLN A 1 358 ? 20.197 -11.519 -49.553 1.00 49.19 358 GLN A O 1
ATOM 2656 N N . PRO A 1 359 ? 20.675 -13.509 -48.621 1.00 51.28 359 PRO A N 1
ATOM 2657 C CA . PRO A 1 359 ? 21.035 -14.093 -49.899 1.00 51.28 359 PRO A CA 1
ATOM 2658 C C . PRO A 1 359 ? 19.796 -14.120 -50.789 1.00 51.28 359 PRO A C 1
ATOM 2660 O O . PRO A 1 359 ? 18.694 -14.451 -50.340 1.00 51.28 359 PRO A O 1
ATOM 2663 N N . ALA A 1 360 ? 19.983 -13.823 -52.071 1.00 52.78 360 ALA A N 1
ATOM 2664 C CA . ALA A 1 360 ? 19.026 -14.269 -53.067 1.00 52.78 360 ALA A CA 1
ATOM 2665 C C . ALA A 1 360 ? 18.858 -15.795 -52.931 1.00 52.78 360 ALA A C 1
ATOM 2667 O O . ALA A 1 360 ? 19.828 -16.518 -52.695 1.00 52.78 360 ALA A O 1
ATOM 2668 N N . GLU A 1 361 ? 17.620 -16.275 -53.039 1.00 45.53 361 GLU A N 1
ATOM 2669 C CA . GLU A 1 361 ? 17.263 -17.684 -52.859 1.00 45.53 361 GLU A CA 1
ATOM 2670 C C . GLU A 1 361 ? 18.162 -18.588 -53.740 1.00 45.53 361 GLU A C 1
ATOM 2672 O O . GLU A 1 361 ? 18.017 -18.608 -54.962 1.00 45.53 361 GLU A O 1
ATOM 2677 N N . GLY A 1 362 ? 19.121 -19.305 -53.129 1.00 52.25 362 GLY A N 1
ATOM 2678 C CA . GLY A 1 362 ? 20.017 -20.252 -53.815 1.00 52.25 362 GLY A CA 1
ATOM 2679 C C . GLY A 1 362 ? 21.531 -19.986 -53.744 1.00 52.25 362 GLY A C 1
ATOM 2680 O O . GLY A 1 362 ? 22.283 -20.858 -54.177 1.00 52.25 362 GLY A O 1
ATOM 2681 N N . GLU A 1 363 ? 21.995 -18.864 -53.186 1.00 51.28 363 GLU A N 1
ATOM 2682 C CA . GLU A 1 363 ? 23.435 -18.570 -53.038 1.00 51.28 363 GLU A CA 1
ATOM 2683 C C . GLU A 1 363 ? 23.952 -18.894 -51.618 1.00 51.28 363 GLU A C 1
ATOM 2685 O O . GLU A 1 363 ? 23.336 -18.476 -50.632 1.00 51.28 363 GLU A O 1
ATOM 2690 N N . PRO A 1 364 ? 25.078 -19.620 -51.463 1.00 46.78 364 PRO A N 1
ATOM 2691 C CA . PRO A 1 364 ? 25.737 -19.783 -50.173 1.00 46.78 364 PRO A CA 1
ATOM 2692 C C . PRO A 1 364 ? 26.464 -18.482 -49.804 1.00 46.78 364 PRO A C 1
ATOM 2694 O O . PRO A 1 364 ? 27.612 -18.280 -50.183 1.00 46.78 364 PRO A O 1
ATOM 2697 N N . THR A 1 365 ? 25.813 -17.576 -49.075 1.00 50.44 365 THR A N 1
ATOM 2698 C CA . THR A 1 365 ? 26.459 -16.326 -48.648 1.00 50.44 365 THR A CA 1
ATOM 2699 C C . THR A 1 365 ? 27.188 -16.511 -47.327 1.00 50.44 365 THR A C 1
ATOM 2701 O O . THR A 1 365 ? 26.567 -16.566 -46.265 1.00 50.44 365 THR A O 1
ATOM 2704 N N . ALA A 1 366 ? 28.519 -16.535 -47.379 1.00 58.00 366 ALA A N 1
ATOM 2705 C CA . ALA A 1 366 ? 29.293 -16.031 -46.256 1.00 58.00 366 ALA A CA 1
ATOM 2706 C C . ALA A 1 366 ? 28.959 -14.536 -46.093 1.00 58.00 366 ALA A C 1
ATOM 2708 O O . ALA A 1 366 ? 28.825 -13.816 -47.084 1.00 58.00 366 ALA A O 1
ATOM 2709 N N . ALA A 1 367 ? 28.775 -14.060 -44.861 1.00 59.75 367 ALA A N 1
ATOM 2710 C CA . ALA A 1 367 ? 28.630 -12.627 -44.623 1.00 59.75 367 ALA A CA 1
ATOM 2711 C C . ALA A 1 367 ? 29.873 -11.896 -45.162 1.00 59.75 367 ALA A C 1
ATOM 2713 O O . ALA A 1 367 ? 31.003 -12.291 -44.855 1.00 59.75 367 ALA A O 1
ATOM 2714 N N . ARG A 1 368 ? 29.667 -10.844 -45.967 1.00 68.06 368 ARG A N 1
ATOM 2715 C CA . ARG A 1 368 ? 30.760 -10.027 -46.523 1.00 68.06 368 ARG A CA 1
ATOM 2716 C C . ARG A 1 368 ? 31.334 -9.065 -45.495 1.00 68.06 368 ARG A C 1
ATOM 2718 O O . ARG A 1 368 ? 32.373 -8.469 -45.745 1.00 68.06 368 ARG A O 1
ATOM 2725 N N . VAL A 1 369 ? 30.681 -8.926 -44.347 1.00 67.81 369 VAL A N 1
ATOM 2726 C CA . VAL A 1 369 ? 31.193 -8.237 -43.168 1.00 67.81 369 VAL A CA 1
ATOM 2727 C C . VAL A 1 369 ? 31.278 -9.229 -42.012 1.00 67.81 369 VAL A C 1
ATOM 2729 O O . VAL A 1 369 ? 30.331 -9.970 -41.748 1.00 67.81 369 VAL A O 1
ATOM 2732 N N . ALA A 1 370 ? 32.417 -9.240 -41.326 1.00 67.69 370 ALA A N 1
ATOM 2733 C CA . ALA A 1 370 ? 32.628 -9.970 -40.085 1.00 67.69 370 ALA A CA 1
ATOM 2734 C C . ALA A 1 370 ? 32.827 -9.018 -38.908 1.00 67.69 370 ALA A C 1
ATOM 2736 O O . ALA A 1 370 ? 33.220 -7.862 -39.069 1.00 67.69 370 ALA A O 1
ATOM 2737 N N . VAL A 1 371 ? 32.533 -9.536 -37.723 1.00 70.06 371 VAL A N 1
ATOM 2738 C CA . VAL A 1 371 ? 32.588 -8.826 -36.450 1.00 70.06 371 VAL A CA 1
ATOM 2739 C C . VAL A 1 371 ? 33.463 -9.633 -35.509 1.00 70.06 371 VAL A C 1
ATOM 2741 O O . VAL A 1 371 ? 33.353 -10.857 -35.499 1.00 70.06 371 VAL A O 1
ATOM 2744 N N . TYR A 1 372 ? 34.283 -8.968 -34.705 1.00 69.94 372 TYR A N 1
ATOM 2745 C CA . TYR A 1 372 ? 35.129 -9.596 -33.695 1.00 69.94 372 TYR A CA 1
ATOM 2746 C C . TYR A 1 372 ? 35.048 -8.826 -32.370 1.00 69.94 372 TYR A C 1
ATOM 2748 O O . TYR A 1 372 ? 34.850 -7.610 -32.369 1.00 69.94 372 TYR A O 1
ATOM 2756 N N . GLN A 1 373 ? 35.183 -9.529 -31.242 1.00 68.25 373 GLN A N 1
ATOM 2757 C CA . GLN A 1 373 ? 35.251 -8.918 -29.902 1.00 68.25 373 GLN A CA 1
ATOM 2758 C C . GLN A 1 373 ? 36.686 -8.581 -29.479 1.00 68.25 373 GLN A C 1
ATOM 2760 O O . GLN A 1 373 ? 36.910 -7.703 -28.649 1.00 68.25 373 GLN A O 1
ATOM 2765 N N . ASP A 1 374 ? 37.651 -9.305 -30.037 1.00 69.50 374 ASP A N 1
ATOM 2766 C CA . ASP A 1 374 ? 39.072 -9.193 -29.745 1.00 69.50 374 ASP A CA 1
ATOM 2767 C C . ASP A 1 374 ? 39.812 -9.144 -31.089 1.00 69.50 374 ASP A C 1
ATOM 2769 O O . ASP A 1 374 ? 39.566 -10.002 -31.945 1.00 69.50 374 ASP A O 1
ATOM 2773 N N . PRO A 1 375 ? 40.673 -8.139 -31.327 1.00 65.88 375 PRO A N 1
ATOM 2774 C CA . PRO A 1 375 ? 41.369 -8.023 -32.599 1.00 65.88 375 PRO A CA 1
ATOM 2775 C C . PRO A 1 375 ? 42.338 -9.195 -32.836 1.00 65.88 375 PRO A C 1
ATOM 2777 O O . PRO A 1 375 ? 42.591 -9.553 -33.986 1.00 65.88 375 PRO A O 1
ATOM 2780 N N . GLU A 1 376 ? 42.820 -9.853 -31.773 1.00 66.94 376 GLU A N 1
ATOM 2781 C CA . GLU A 1 376 ? 43.711 -11.014 -31.862 1.00 66.94 376 GLU A CA 1
ATOM 2782 C C . GLU A 1 376 ? 42.971 -12.296 -32.291 1.00 66.94 376 GLU A C 1
ATOM 2784 O O . GLU A 1 376 ? 43.603 -13.241 -32.767 1.00 66.94 376 GLU A O 1
ATOM 2789 N N . GLU A 1 377 ? 41.631 -12.344 -32.224 1.00 62.84 377 GLU A N 1
ATOM 2790 C CA . GLU A 1 377 ? 40.855 -13.499 -32.707 1.00 62.84 377 GLU A CA 1
ATOM 2791 C C . GLU A 1 377 ? 40.927 -13.694 -34.233 1.00 62.84 377 GLU A C 1
ATOM 2793 O O . GLU A 1 377 ? 40.625 -14.791 -34.714 1.00 62.84 377 GLU A O 1
ATOM 2798 N N . ARG A 1 378 ? 41.392 -12.684 -34.986 1.00 56.94 378 ARG A N 1
ATOM 2799 C CA . ARG A 1 378 ? 41.661 -12.761 -36.435 1.00 56.94 378 ARG A CA 1
ATOM 2800 C C . ARG A 1 378 ? 42.862 -13.660 -36.754 1.00 56.94 378 ARG A C 1
ATOM 2802 O O . ARG A 1 378 ? 42.856 -14.359 -37.768 1.00 56.94 378 ARG A O 1
ATOM 2809 N N . VAL A 1 379 ? 43.897 -13.653 -35.913 1.00 50.78 379 VAL A N 1
ATOM 2810 C CA . VAL A 1 379 ? 45.236 -14.119 -36.299 1.00 50.78 379 VAL A CA 1
ATOM 2811 C C . VAL A 1 379 ? 45.491 -15.537 -35.768 1.00 50.78 379 VAL A C 1
ATOM 2813 O O . VAL A 1 379 ? 45.913 -15.745 -34.635 1.00 50.78 379 VAL A O 1
ATOM 2816 N N . GLY A 1 380 ? 45.230 -16.552 -36.600 1.00 45.53 380 GLY A N 1
ATOM 2817 C CA . GLY A 1 380 ? 45.891 -17.863 -36.473 1.00 45.53 380 GLY A CA 1
ATOM 2818 C C . GLY A 1 380 ? 45.129 -19.036 -35.833 1.00 45.53 380 GLY A C 1
ATOM 2819 O O . GLY A 1 380 ? 45.735 -20.090 -35.630 1.00 45.53 380 GLY A O 1
ATOM 2820 N N . HIS A 1 381 ? 43.824 -18.938 -35.542 1.00 47.22 381 HIS A N 1
ATOM 2821 C CA . HIS A 1 381 ? 43.129 -20.005 -34.789 1.00 47.22 381 HIS A CA 1
ATOM 2822 C C . HIS A 1 381 ? 41.948 -20.714 -35.465 1.00 47.22 381 HIS A C 1
ATOM 2824 O O . HIS A 1 381 ? 41.364 -21.606 -34.847 1.00 47.22 381 HIS A O 1
ATOM 2830 N N . GLY A 1 382 ? 41.599 -20.398 -36.717 1.00 53.44 382 GLY A N 1
ATOM 2831 C CA . GLY A 1 382 ? 40.507 -21.091 -37.423 1.00 53.44 382 GLY A CA 1
ATOM 2832 C C . GLY A 1 382 ? 39.148 -20.986 -36.717 1.00 53.44 382 GLY A C 1
ATOM 2833 O O . GLY A 1 382 ? 38.255 -21.796 -36.973 1.00 53.44 382 GLY A O 1
ATOM 2834 N N . LYS A 1 383 ? 38.998 -20.014 -35.810 1.00 51.81 383 LYS A N 1
ATOM 2835 C CA . LYS A 1 383 ? 37.707 -19.666 -35.234 1.00 51.81 383 LYS A CA 1
ATOM 2836 C C . LYS A 1 383 ? 36.887 -18.986 -36.337 1.00 51.81 383 LYS A C 1
ATOM 2838 O O . LYS A 1 383 ? 37.423 -18.103 -37.009 1.00 51.81 383 LYS A O 1
ATOM 2843 N N . PRO A 1 384 ? 35.638 -19.410 -36.581 1.00 56.47 384 PRO A N 1
ATOM 2844 C CA . PRO A 1 384 ? 34.781 -18.720 -37.534 1.00 56.47 384 PRO A CA 1
ATOM 2845 C C . PRO A 1 384 ? 34.604 -17.250 -37.106 1.00 56.47 384 PRO A C 1
ATOM 2847 O O . PRO A 1 384 ? 34.695 -16.966 -35.906 1.00 56.47 384 PRO A O 1
ATOM 2850 N N . PRO A 1 385 ? 34.363 -16.319 -38.056 1.00 57.66 385 PRO A N 1
ATOM 2851 C CA . PRO A 1 385 ? 33.925 -14.968 -37.709 1.00 57.66 385 PRO A CA 1
ATOM 2852 C C . PRO A 1 385 ? 32.759 -15.083 -36.739 1.00 57.66 385 PRO A C 1
ATOM 2854 O O . PRO A 1 385 ? 31.983 -16.031 -36.847 1.00 57.66 385 PRO A O 1
ATOM 2857 N N . TRP A 1 386 ? 32.675 -14.157 -35.790 1.00 52.84 386 TRP A N 1
ATOM 2858 C CA . TRP A 1 386 ? 31.753 -14.248 -34.669 1.00 52.84 386 TRP A CA 1
ATOM 2859 C C . TRP A 1 386 ? 30.322 -14.519 -35.175 1.00 52.84 386 TRP A C 1
ATOM 2861 O O . TRP A 1 386 ? 29.660 -13.636 -35.723 1.00 52.84 386 TRP A O 1
ATOM 2871 N N . GLU A 1 387 ? 29.881 -15.781 -35.083 1.00 51.75 387 GLU A N 1
ATOM 2872 C CA . GLU A 1 387 ? 28.571 -16.232 -35.554 1.00 51.75 387 GLU A CA 1
ATOM 2873 C C . GLU A 1 387 ? 27.537 -15.796 -34.520 1.00 51.75 387 GLU A C 1
ATOM 2875 O O . GLU A 1 387 ? 27.153 -16.574 -33.662 1.00 51.75 387 GLU A O 1
ATOM 2880 N N . ALA A 1 388 ? 27.128 -14.527 -34.581 1.00 47.62 388 ALA A N 1
ATOM 2881 C CA . ALA A 1 388 ? 25.928 -13.986 -33.937 1.00 47.62 388 ALA A CA 1
ATOM 2882 C C . ALA A 1 388 ? 25.692 -14.367 -32.456 1.00 47.62 388 ALA A C 1
ATOM 2884 O O . ALA A 1 388 ? 24.541 -14.396 -32.014 1.00 47.62 388 ALA A O 1
ATOM 2885 N N . ASP A 1 389 ? 26.733 -14.649 -31.673 1.00 51.25 389 ASP A N 1
ATOM 2886 C CA . ASP A 1 389 ? 26.552 -14.931 -30.251 1.00 51.25 389 ASP A CA 1
ATOM 2887 C C . ASP A 1 389 ? 26.388 -13.624 -29.463 1.00 51.25 389 ASP A C 1
ATOM 2889 O O . ASP A 1 389 ? 26.855 -12.568 -29.862 1.00 51.25 389 ASP A O 1
ATOM 2893 N N . LEU A 1 390 ? 25.636 -13.651 -28.362 1.00 49.53 390 LEU A N 1
ATOM 2894 C CA . LEU A 1 390 ? 25.311 -12.463 -27.562 1.00 49.53 390 LEU A CA 1
ATOM 2895 C C . LEU A 1 390 ? 26.579 -11.766 -27.031 1.00 49.53 390 LEU A C 1
ATOM 2897 O O . LEU A 1 390 ? 27.335 -12.363 -26.258 1.00 49.53 390 LEU A O 1
ATOM 2901 N N . LEU A 1 391 ? 26.748 -10.463 -27.292 1.00 53.75 391 LEU A N 1
ATOM 2902 C CA . LEU A 1 391 ? 27.664 -9.641 -26.500 1.00 53.75 391 LEU A CA 1
ATOM 2903 C C . LEU A 1 391 ? 26.919 -9.309 -25.205 1.00 53.75 391 LEU A C 1
ATOM 2905 O O . LEU A 1 391 ? 26.087 -8.399 -25.135 1.00 53.75 391 LEU A O 1
ATOM 2909 N N . ARG A 1 392 ? 27.167 -10.090 -24.154 1.00 53.78 392 ARG A N 1
ATOM 2910 C CA . ARG A 1 392 ? 26.671 -9.745 -22.820 1.00 53.78 392 ARG A CA 1
ATOM 2911 C C . ARG A 1 392 ? 27.439 -8.516 -22.341 1.00 53.78 392 ARG A C 1
ATOM 2913 O O . ARG A 1 392 ? 28.539 -8.640 -21.821 1.00 53.78 392 ARG A O 1
ATOM 2920 N N . LEU A 1 393 ? 26.860 -7.332 -22.525 1.00 54.16 393 LEU A N 1
ATOM 2921 C CA . LEU A 1 393 ? 27.441 -6.054 -22.097 1.00 54.16 393 LEU A CA 1
ATOM 2922 C C . LEU A 1 393 ? 27.480 -5.861 -20.569 1.00 54.16 393 LEU A C 1
ATOM 2924 O O . LEU A 1 393 ? 27.803 -4.770 -20.108 1.00 54.16 393 LEU A O 1
ATOM 2928 N N . LEU A 1 394 ? 27.157 -6.879 -19.772 1.00 48.84 394 LEU A N 1
ATOM 2929 C CA . LEU A 1 394 ? 26.863 -6.717 -18.352 1.00 48.84 394 LEU A CA 1
ATOM 2930 C C . LEU A 1 394 ? 27.713 -7.658 -17.526 1.00 48.84 394 LEU A C 1
ATOM 2932 O O . LEU A 1 394 ? 27.364 -8.811 -17.273 1.00 48.84 394 LEU A O 1
ATOM 2936 N N . ASP A 1 395 ? 28.829 -7.126 -17.077 1.00 51.38 395 ASP A N 1
ATOM 2937 C CA . ASP A 1 395 ? 29.125 -7.299 -15.670 1.00 51.38 395 ASP A CA 1
ATOM 2938 C C . ASP A 1 395 ? 28.577 -6.039 -14.982 1.00 51.38 395 ASP A C 1
ATOM 2940 O O . ASP A 1 395 ? 28.819 -4.933 -15.474 1.00 51.38 395 ASP A O 1
ATOM 2944 N N . ASP A 1 396 ? 27.851 -6.177 -13.869 1.00 51.25 396 ASP A N 1
ATOM 2945 C CA . ASP A 1 396 ? 27.290 -5.062 -13.074 1.00 51.25 396 ASP A CA 1
ATOM 2946 C C . ASP A 1 396 ? 28.387 -4.182 -12.436 1.00 51.25 396 ASP A C 1
ATOM 2948 O O . ASP A 1 396 ? 28.132 -3.261 -11.655 1.00 51.25 396 ASP A O 1
ATOM 2952 N N . SER A 1 397 ? 29.648 -4.467 -12.763 1.00 51.81 397 SER A N 1
ATOM 2953 C CA . SER A 1 397 ? 30.805 -3.670 -12.412 1.00 51.81 397 SER A CA 1
ATOM 2954 C C . SER A 1 397 ? 30.600 -2.207 -12.830 1.00 51.81 397 SER A C 1
ATOM 2956 O O . SER A 1 397 ? 30.241 -1.935 -13.970 1.00 51.81 397 SER A O 1
ATOM 2958 N N . PRO A 1 398 ? 30.909 -1.220 -11.972 1.00 50.94 398 PRO A N 1
ATOM 2959 C CA . PRO A 1 398 ? 30.841 0.208 -12.304 1.00 50.94 398 PRO A CA 1
ATOM 2960 C C . PRO A 1 398 ? 31.880 0.652 -13.357 1.00 50.94 398 PRO A C 1
ATOM 2962 O O . PRO A 1 398 ? 31.975 1.839 -13.687 1.00 50.94 398 PRO A O 1
ATOM 2965 N N . SER A 1 399 ? 32.677 -0.281 -13.892 1.00 52.69 399 SER A N 1
ATOM 2966 C CA . SER A 1 399 ? 33.679 -0.025 -14.924 1.00 52.69 399 SER A CA 1
ATOM 2967 C C . SER A 1 399 ? 33.711 -1.088 -16.036 1.00 52.69 399 SER A C 1
ATOM 2969 O O . SER A 1 399 ? 34.780 -1.633 -16.313 1.00 52.69 399 SER A O 1
ATOM 2971 N N . PRO A 1 400 ? 32.605 -1.382 -16.744 1.00 52.78 400 PRO A N 1
ATOM 2972 C CA . PRO A 1 400 ? 32.714 -2.088 -18.001 1.00 52.78 400 PRO A CA 1
ATOM 2973 C C . PRO A 1 400 ? 33.096 -1.006 -19.012 1.00 52.78 400 PRO A C 1
ATOM 2975 O O . PRO A 1 400 ? 32.263 -0.214 -19.465 1.00 52.78 400 PRO A O 1
ATOM 2978 N N . GLN A 1 401 ? 34.385 -0.893 -19.336 1.00 57.88 401 GLN A N 1
ATOM 2979 C CA . GLN A 1 401 ? 34.686 -0.409 -20.678 1.00 57.88 401 GLN A CA 1
ATOM 2980 C C . GLN A 1 401 ? 33.947 -1.366 -21.608 1.00 57.88 401 GLN A C 1
ATOM 2982 O O . GLN A 1 401 ? 34.186 -2.572 -21.551 1.00 57.88 401 GLN A O 1
ATOM 2987 N N . LEU A 1 402 ? 32.968 -0.851 -22.353 1.00 59.31 402 LEU A N 1
ATOM 2988 C CA . LEU A 1 402 ? 32.233 -1.685 -23.293 1.00 59.31 402 LEU A CA 1
ATOM 2989 C C . LEU A 1 402 ? 33.272 -2.280 -24.253 1.00 59.31 402 LEU A C 1
ATOM 2991 O O . LEU A 1 402 ? 34.196 -1.551 -24.637 1.00 59.31 402 LEU A O 1
ATOM 2995 N N . PRO A 1 403 ? 33.188 -3.581 -24.577 1.00 64.38 403 PRO A N 1
ATOM 2996 C CA . PRO A 1 403 ? 34.175 -4.208 -25.440 1.00 64.38 403 PRO A CA 1
ATOM 2997 C C . PRO A 1 403 ? 34.261 -3.429 -26.747 1.00 64.38 403 PRO A C 1
ATOM 2999 O O . PRO A 1 403 ? 33.232 -3.039 -27.309 1.00 64.38 403 PRO A O 1
ATOM 3002 N N . TYR A 1 404 ? 35.482 -3.184 -27.216 1.00 69.31 404 TYR A N 1
ATOM 3003 C CA . TYR A 1 404 ? 35.666 -2.736 -28.586 1.00 69.31 404 TYR A CA 1
ATOM 3004 C C . TYR A 1 404 ? 35.117 -3.831 -29.491 1.00 69.31 404 TYR A C 1
ATOM 3006 O O . TYR A 1 404 ? 35.489 -4.994 -29.365 1.00 69.31 404 TYR A O 1
ATOM 3014 N N . LEU A 1 405 ? 34.202 -3.456 -30.372 1.00 73.19 405 LEU A N 1
ATOM 3015 C CA . LEU A 1 405 ? 33.802 -4.315 -31.469 1.00 73.19 405 LEU A CA 1
ATOM 3016 C C . LEU A 1 405 ? 34.694 -3.995 -32.654 1.00 73.19 405 LEU A C 1
ATOM 3018 O O . LEU A 1 405 ? 34.999 -2.835 -32.897 1.00 73.19 405 LEU A O 1
ATOM 3022 N N . TYR A 1 406 ? 35.097 -5.000 -33.407 1.00 73.94 406 TYR A N 1
ATOM 3023 C CA . TYR A 1 406 ? 35.933 -4.817 -34.582 1.00 73.94 406 TYR A CA 1
ATOM 3024 C C . TYR A 1 406 ? 35.181 -5.310 -35.800 1.00 73.94 406 TYR A C 1
ATOM 3026 O O . TYR A 1 406 ? 34.625 -6.404 -35.779 1.00 73.94 406 TYR A O 1
ATOM 3034 N N . VAL A 1 407 ? 35.136 -4.498 -36.849 1.00 72.88 407 VAL A N 1
ATOM 3035 C CA . VAL A 1 407 ? 34.430 -4.828 -38.092 1.00 72.88 407 VAL A CA 1
ATOM 3036 C C . VAL A 1 407 ? 35.450 -5.027 -39.208 1.00 72.88 407 VAL A C 1
ATOM 3038 O O . VAL A 1 407 ? 36.358 -4.211 -39.350 1.00 72.88 407 VAL A O 1
ATOM 3041 N N . GLN A 1 408 ? 35.279 -6.087 -40.001 1.00 73.06 408 GLN A N 1
ATOM 3042 C CA . GLN A 1 408 ? 36.137 -6.431 -41.138 1.00 73.06 408 GLN A CA 1
ATOM 3043 C C . GLN A 1 408 ? 35.303 -6.664 -42.401 1.00 73.06 408 GLN A C 1
ATOM 3045 O O . GLN A 1 408 ? 34.313 -7.397 -42.364 1.00 73.06 408 GLN A O 1
ATOM 3050 N N . GLY A 1 409 ? 35.727 -6.100 -43.533 1.00 69.50 409 GLY A N 1
ATOM 3051 C CA . GLY A 1 409 ? 35.223 -6.493 -44.852 1.00 69.50 409 GLY A CA 1
ATOM 3052 C C . GLY A 1 409 ? 35.881 -7.792 -45.328 1.00 69.50 409 GLY A C 1
ATOM 3053 O O . GLY A 1 409 ? 37.091 -7.942 -45.224 1.00 69.50 409 GLY A O 1
ATOM 3054 N N . ARG A 1 410 ? 35.093 -8.742 -45.834 1.00 64.62 410 ARG A N 1
ATOM 3055 C CA . ARG A 1 410 ? 35.557 -10.053 -46.324 1.00 64.62 410 ARG A CA 1
ATOM 3056 C C . ARG A 1 410 ? 35.441 -10.218 -47.832 1.00 64.62 410 ARG A C 1
ATOM 3058 O O . ARG A 1 410 ? 36.200 -10.983 -48.412 1.00 64.62 410 ARG A O 1
ATOM 3065 N N . GLU A 1 411 ? 34.485 -9.539 -48.461 1.00 69.38 411 GLU A N 1
ATOM 3066 C CA . GLU A 1 411 ? 34.286 -9.604 -49.909 1.00 69.38 411 GLU A CA 1
ATOM 3067 C C . GLU A 1 411 ? 33.868 -8.247 -50.458 1.00 69.38 411 GLU A C 1
ATOM 3069 O O . GLU A 1 411 ? 33.029 -7.566 -49.870 1.00 69.38 411 GLU A O 1
ATOM 3074 N N . LEU A 1 412 ? 34.408 -7.898 -51.624 1.00 65.50 412 LEU A N 1
ATOM 3075 C CA . LEU A 1 412 ? 34.052 -6.683 -52.341 1.00 65.50 412 LEU A CA 1
ATOM 3076 C C . LEU A 1 412 ? 32.601 -6.738 -52.859 1.00 65.50 412 LEU A C 1
ATOM 3078 O O . LEU A 1 412 ? 32.123 -7.749 -53.374 1.00 65.50 412 LEU A O 1
ATOM 3082 N N . SER A 1 413 ? 31.928 -5.598 -52.804 1.00 65.88 413 SER A N 1
ATOM 3083 C CA . SER A 1 413 ? 30.584 -5.329 -53.283 1.00 65.88 413 SER A CA 1
ATOM 3084 C C . SER A 1 413 ? 30.547 -3.998 -54.022 1.00 65.88 413 SER A C 1
ATOM 3086 O O . SER A 1 413 ? 31.114 -2.997 -53.598 1.00 65.88 413 SER A O 1
ATOM 3088 N N . SER A 1 414 ? 29.840 -3.979 -55.145 1.00 65.88 414 SER A N 1
ATOM 3089 C CA . SER A 1 414 ? 29.541 -2.746 -55.882 1.00 65.88 414 SER A CA 1
ATOM 3090 C C . SER A 1 414 ? 28.141 -2.203 -55.587 1.00 65.88 414 SER A C 1
ATOM 3092 O O . SER A 1 414 ? 27.779 -1.150 -56.112 1.00 65.88 414 SER A O 1
ATOM 3094 N N . ASP A 1 415 ? 27.361 -2.905 -54.762 1.00 69.25 415 ASP A N 1
ATOM 3095 C CA . ASP A 1 415 ? 26.012 -2.510 -54.375 1.00 69.25 415 ASP A CA 1
ATOM 3096 C C . ASP A 1 415 ? 26.052 -1.859 -52.993 1.00 69.25 415 ASP A C 1
ATOM 3098 O O . ASP A 1 415 ? 26.526 -2.430 -52.020 1.00 69.25 415 ASP A O 1
ATOM 3102 N N . SER A 1 416 ? 25.556 -0.633 -52.928 1.00 60.09 416 SER A N 1
ATOM 3103 C CA . SER A 1 416 ? 25.575 0.230 -51.756 1.00 60.09 416 SER A CA 1
ATOM 3104 C C . SER A 1 416 ? 24.722 -0.230 -50.567 1.00 60.09 416 SER A C 1
ATOM 3106 O O . SER A 1 416 ? 24.763 0.421 -49.528 1.00 60.09 416 SER A O 1
ATOM 3108 N N . ASN A 1 417 ? 23.922 -1.290 -50.731 1.00 62.41 417 ASN A N 1
ATOM 3109 C CA . ASN A 1 417 ? 22.966 -1.779 -49.729 1.00 62.41 417 ASN A CA 1
ATOM 3110 C C . ASN A 1 417 ? 23.026 -3.308 -49.539 1.00 62.41 417 ASN A C 1
ATOM 3112 O O . ASN A 1 417 ? 22.060 -3.914 -49.074 1.00 62.41 417 ASN A O 1
ATOM 3116 N N . ASP A 1 418 ? 24.105 -3.969 -49.960 1.00 65.50 418 ASP A N 1
ATOM 3117 C CA . ASP A 1 418 ? 24.168 -5.436 -49.969 1.00 65.50 418 ASP A CA 1
ATOM 3118 C C . ASP A 1 418 ? 24.495 -6.068 -48.608 1.00 65.50 418 ASP A C 1
ATOM 3120 O O . ASP A 1 418 ? 24.355 -7.283 -48.442 1.00 65.50 418 ASP A O 1
ATOM 3124 N N . GLN A 1 419 ? 24.935 -5.265 -47.637 1.00 67.12 419 GLN A N 1
ATOM 3125 C CA . GLN A 1 419 ? 25.122 -5.688 -46.254 1.00 67.12 419 GLN A CA 1
ATOM 3126 C C . GLN A 1 419 ? 24.491 -4.674 -45.314 1.00 67.12 419 GLN A C 1
ATOM 3128 O O . GLN A 1 419 ? 24.576 -3.461 -45.507 1.00 67.12 419 GLN A O 1
ATOM 3133 N N . ASN A 1 420 ? 23.940 -5.189 -44.225 1.00 70.81 420 ASN A N 1
ATOM 3134 C CA . ASN A 1 420 ? 23.611 -4.370 -43.084 1.00 70.81 420 ASN A CA 1
ATOM 3135 C C . ASN A 1 420 ? 24.150 -5.003 -41.797 1.00 70.81 420 ASN A C 1
ATOM 3137 O O . ASN A 1 420 ? 24.208 -6.225 -41.631 1.00 70.81 420 ASN A O 1
ATOM 3141 N N . LEU A 1 421 ? 24.594 -4.132 -40.901 1.00 72.38 421 LEU A N 1
ATOM 3142 C CA . LEU A 1 421 ? 24.929 -4.439 -39.525 1.00 72.38 421 LEU A CA 1
ATOM 3143 C C . LEU A 1 421 ? 23.745 -4.006 -38.679 1.00 72.38 421 LEU A C 1
ATOM 3145 O O . LEU A 1 421 ? 23.498 -2.816 -38.491 1.00 72.38 421 LEU A O 1
ATOM 3149 N N . LYS A 1 422 ? 22.982 -4.976 -38.198 1.00 77.06 422 LYS A N 1
ATOM 3150 C CA . LYS A 1 422 ? 21.846 -4.744 -37.324 1.00 77.06 422 LYS A CA 1
ATOM 3151 C C . LYS A 1 422 ? 22.278 -4.945 -35.878 1.00 77.06 422 LYS A C 1
ATOM 3153 O O . LYS A 1 422 ? 22.546 -6.062 -35.453 1.00 77.06 422 LYS A O 1
ATOM 3158 N N . LEU A 1 423 ? 22.345 -3.870 -35.107 1.00 73.00 423 LEU A N 1
ATOM 3159 C CA . LEU A 1 423 ? 22.574 -3.937 -33.670 1.00 73.00 423 LEU A CA 1
ATOM 3160 C C . LEU A 1 423 ? 21.231 -4.146 -32.989 1.00 73.00 423 LEU A C 1
ATOM 3162 O O . LEU A 1 423 ? 20.351 -3.304 -33.110 1.00 73.00 423 LEU A O 1
ATOM 3166 N N . VAL A 1 424 ? 21.064 -5.258 -32.288 1.00 75.31 424 VAL A N 1
ATOM 3167 C CA . VAL A 1 424 ? 19.886 -5.547 -31.475 1.00 75.31 424 VAL A CA 1
ATOM 3168 C C . VAL A 1 424 ? 20.253 -5.352 -30.012 1.00 75.31 424 VAL A C 1
ATOM 3170 O O . VAL A 1 424 ? 21.220 -5.928 -29.520 1.00 75.31 424 VAL A O 1
ATOM 3173 N N . TYR A 1 425 ? 19.473 -4.533 -29.326 1.00 74.94 425 TYR A N 1
ATOM 3174 C CA . TYR A 1 425 ? 19.601 -4.231 -27.911 1.00 74.94 425 TYR A CA 1
ATOM 3175 C C . TYR A 1 425 ? 18.491 -4.961 -27.160 1.00 74.94 425 TYR A C 1
ATOM 3177 O O . TYR A 1 425 ? 17.324 -4.818 -27.523 1.00 74.94 425 TYR A O 1
ATOM 3185 N N . GLU A 1 426 ? 18.838 -5.723 -26.126 1.00 73.75 426 GLU A N 1
ATOM 3186 C CA . GLU A 1 426 ? 17.900 -6.542 -25.353 1.00 73.75 426 GLU A CA 1
ATOM 3187 C C . GLU A 1 426 ? 18.014 -6.219 -23.860 1.00 73.75 426 GLU A C 1
ATOM 3189 O O . GLU A 1 426 ? 19.063 -6.427 -23.260 1.00 73.75 426 GLU A O 1
ATOM 3194 N N . TRP A 1 427 ? 16.940 -5.753 -23.230 1.00 68.94 427 TRP A N 1
ATOM 3195 C CA . TRP A 1 427 ? 16.862 -5.463 -21.795 1.00 68.94 427 TRP A CA 1
ATOM 3196 C C . TRP A 1 427 ? 15.687 -6.236 -21.189 1.00 68.94 427 TRP A C 1
ATOM 3198 O O . TRP A 1 427 ? 14.536 -5.812 -21.288 1.00 68.94 427 TRP A O 1
ATOM 3208 N N . GLY A 1 428 ? 15.966 -7.396 -20.586 1.00 73.62 428 GLY A N 1
ATOM 3209 C CA . GLY A 1 428 ? 14.915 -8.309 -20.125 1.00 73.62 428 GLY A CA 1
ATOM 3210 C C . GLY A 1 428 ? 14.047 -8.787 -21.294 1.00 73.62 428 GLY A C 1
ATOM 3211 O O . GLY A 1 428 ? 14.568 -9.370 -22.241 1.00 73.62 428 GLY A O 1
ATOM 3212 N N . ASP A 1 429 ? 12.743 -8.502 -21.239 1.00 64.19 429 ASP A N 1
ATOM 3213 C CA . ASP A 1 429 ? 11.773 -8.852 -22.291 1.00 64.19 429 ASP A CA 1
ATOM 3214 C C . ASP A 1 429 ? 11.667 -7.801 -23.414 1.00 64.19 429 ASP A C 1
ATOM 3216 O O . ASP A 1 429 ? 10.957 -8.003 -24.402 1.00 64.19 429 ASP A O 1
ATOM 3220 N N . PHE A 1 430 ? 12.347 -6.659 -23.280 1.00 58.84 430 PHE A N 1
ATOM 3221 C CA . PHE A 1 430 ? 12.338 -5.603 -24.286 1.00 58.84 430 PHE A CA 1
ATOM 3222 C C . PHE A 1 430 ? 13.501 -5.780 -25.266 1.00 58.84 430 PHE A C 1
ATOM 3224 O O . PHE A 1 430 ? 14.656 -5.861 -24.851 1.00 58.84 430 PHE A O 1
ATOM 3231 N N . ALA A 1 431 ? 13.210 -5.775 -26.569 1.00 69.31 431 ALA A N 1
ATOM 3232 C CA . ALA A 1 431 ? 14.219 -5.797 -27.623 1.00 69.31 431 ALA A CA 1
ATOM 3233 C C . ALA A 1 431 ? 13.949 -4.707 -28.669 1.00 69.31 431 ALA A C 1
ATOM 3235 O O . ALA A 1 431 ? 12.822 -4.544 -29.137 1.00 69.31 431 ALA A O 1
ATOM 3236 N N . THR A 1 432 ? 14.991 -3.982 -29.068 1.00 69.56 432 THR A N 1
ATOM 3237 C CA . THR A 1 432 ? 14.957 -3.009 -30.172 1.00 69.56 432 THR A CA 1
ATOM 3238 C C . THR A 1 432 ? 16.193 -3.170 -31.049 1.00 69.56 432 THR A C 1
ATOM 3240 O O . THR A 1 432 ? 17.116 -3.891 -30.680 1.00 69.56 432 THR A O 1
ATOM 3243 N N . SER A 1 433 ? 16.234 -2.545 -32.225 1.00 72.69 433 SER A N 1
ATOM 3244 C CA . SER A 1 433 ? 17.409 -2.640 -33.089 1.00 72.69 433 SER A CA 1
ATOM 3245 C C . SER A 1 433 ? 17.642 -1.423 -33.965 1.00 72.69 433 SER A C 1
ATOM 3247 O O . SER A 1 433 ? 16.688 -0.893 -34.530 1.00 72.69 433 SER A O 1
ATOM 3249 N N . ASP A 1 434 ? 18.911 -1.096 -34.177 1.00 66.69 434 ASP A N 1
ATOM 3250 C CA . ASP A 1 434 ? 19.377 -0.153 -35.189 1.00 66.69 434 ASP A CA 1
ATOM 3251 C C . ASP A 1 434 ? 20.027 -0.910 -36.345 1.00 66.69 434 ASP A C 1
ATOM 3253 O O . ASP A 1 434 ? 20.579 -1.992 -36.166 1.00 66.69 434 ASP A O 1
ATOM 3257 N N . THR A 1 435 ? 19.944 -0.367 -37.556 1.00 68.94 435 THR A N 1
ATOM 3258 C CA . THR A 1 435 ? 20.554 -0.965 -38.750 1.00 68.94 435 THR A CA 1
ATOM 3259 C C . THR A 1 435 ? 21.491 0.036 -39.404 1.00 68.94 435 THR A C 1
ATOM 3261 O O . THR A 1 435 ? 21.124 1.189 -39.629 1.00 68.94 435 THR A O 1
ATOM 3264 N N . VAL A 1 436 ? 22.706 -0.415 -39.696 1.00 69.88 436 VAL A N 1
ATOM 3265 C CA . VAL A 1 436 ? 23.756 0.350 -40.359 1.00 69.88 436 VAL A CA 1
ATOM 3266 C C . VAL A 1 436 ? 24.052 -0.335 -41.682 1.00 69.88 436 VAL A C 1
ATOM 3268 O O . VAL A 1 436 ? 24.534 -1.465 -41.696 1.00 69.88 436 VAL A O 1
ATOM 3271 N N . ASP A 1 437 ? 23.767 0.338 -42.790 1.00 68.00 437 ASP A N 1
ATOM 3272 C CA . ASP A 1 437 ? 24.144 -0.160 -44.111 1.00 68.00 437 ASP A CA 1
ATOM 3273 C C . ASP A 1 437 ? 25.675 -0.105 -44.249 1.00 68.00 437 ASP A C 1
ATOM 3275 O O . ASP A 1 437 ? 26.313 0.906 -43.931 1.00 68.00 437 ASP A O 1
ATOM 3279 N N . ALA A 1 438 ? 26.268 -1.212 -44.690 1.00 65.94 438 ALA A N 1
ATOM 3280 C CA . ALA A 1 438 ? 27.702 -1.355 -44.890 1.00 65.94 438 ALA A CA 1
ATOM 3281 C C . ALA A 1 438 ? 27.969 -1.820 -46.325 1.00 65.94 438 ALA A C 1
ATOM 3283 O O . ALA A 1 438 ? 27.292 -2.702 -46.839 1.00 65.94 438 ALA A O 1
ATOM 3284 N N . THR A 1 439 ? 28.984 -1.255 -46.974 1.00 63.19 439 THR A N 1
ATOM 3285 C CA . THR A 1 439 ? 29.423 -1.704 -48.300 1.00 63.19 439 THR A CA 1
ATOM 3286 C C . THR A 1 439 ? 30.932 -1.779 -48.321 1.00 63.19 439 THR A C 1
ATOM 3288 O O . THR A 1 439 ? 31.621 -0.817 -47.986 1.00 63.19 439 THR A O 1
ATOM 3291 N N . VAL A 1 440 ? 31.441 -2.925 -48.752 1.00 64.31 440 VAL A N 1
ATOM 3292 C CA . VAL A 1 440 ? 32.870 -3.178 -48.918 1.00 64.31 440 VAL A CA 1
ATOM 3293 C C . VAL A 1 440 ? 33.208 -2.900 -50.384 1.00 64.31 440 VAL A C 1
ATOM 3295 O O . VAL A 1 440 ? 33.050 -3.780 -51.208 1.00 64.31 440 VAL A O 1
ATOM 3298 N N . ALA A 1 441 ? 33.568 -1.678 -50.781 1.00 53.16 441 ALA A N 1
ATOM 3299 C CA . ALA A 1 441 ? 33.660 -1.335 -52.211 1.00 53.16 441 ALA A CA 1
ATOM 3300 C C . ALA A 1 441 ? 35.068 -1.514 -52.822 1.00 53.16 441 ALA A C 1
ATOM 3302 O O . ALA A 1 441 ? 36.041 -1.114 -52.186 1.00 53.16 441 ALA A O 1
ATOM 3303 N N . PRO A 1 442 ? 35.197 -2.007 -54.078 1.00 47.25 442 PRO A N 1
ATOM 3304 C CA . PRO A 1 442 ? 36.463 -1.973 -54.812 1.00 47.25 442 PRO A CA 1
ATOM 3305 C C . PRO A 1 442 ? 36.893 -0.539 -55.132 1.00 47.25 442 PRO A C 1
ATOM 3307 O O . PRO A 1 442 ? 36.072 0.316 -55.480 1.00 47.25 442 PRO A O 1
ATOM 3310 N N . ARG A 1 443 ? 38.202 -0.279 -55.089 1.00 50.66 443 ARG A N 1
ATOM 3311 C CA . ARG A 1 443 ? 38.793 1.007 -55.485 1.00 50.66 443 ARG A CA 1
ATOM 3312 C C . ARG A 1 443 ? 38.824 1.129 -57.016 1.00 50.66 443 ARG A C 1
ATOM 3314 O O . ARG A 1 443 ? 39.254 0.212 -57.707 1.00 50.66 443 ARG A O 1
ATOM 3321 N N . HIS A 1 444 ? 38.410 2.270 -57.574 1.00 36.41 444 HIS A N 1
ATOM 3322 C CA . HIS A 1 444 ? 38.535 2.548 -59.013 1.00 36.41 444 HIS A CA 1
ATOM 3323 C C . HIS A 1 444 ? 39.641 3.586 -59.293 1.00 36.41 444 HIS A C 1
ATOM 3325 O O . HIS A 1 444 ? 39.392 4.783 -59.167 1.00 36.41 444 HIS A O 1
ATOM 3331 N N . GLY A 1 445 ? 40.815 3.134 -59.765 1.00 41.41 445 GLY A N 1
ATOM 3332 C CA . GLY A 1 445 ? 41.849 3.964 -60.416 1.00 41.41 445 GLY A CA 1
ATOM 3333 C C . GLY A 1 445 ? 43.246 3.934 -59.771 1.00 41.41 445 GLY A C 1
ATOM 3334 O O . GLY A 1 445 ? 43.384 3.643 -58.590 1.00 41.41 445 GLY A O 1
ATOM 3335 N N . GLU A 1 446 ? 44.281 4.271 -60.556 1.00 43.09 446 GLU A N 1
ATOM 3336 C CA . GLU A 1 446 ? 45.639 4.528 -60.051 1.00 43.09 446 GLU A CA 1
ATOM 3337 C C . GLU A 1 446 ? 45.621 5.815 -59.202 1.00 43.09 446 GLU A C 1
ATOM 3339 O O . GLU A 1 446 ? 45.408 6.912 -59.724 1.00 43.09 446 GLU A O 1
ATOM 3344 N N . SER A 1 447 ? 45.866 5.671 -57.897 1.00 36.59 447 SER A N 1
ATOM 3345 C CA . SER A 1 447 ? 45.888 6.688 -56.827 1.00 36.59 447 SER A CA 1
ATOM 3346 C C . SER A 1 447 ? 44.530 7.206 -56.285 1.00 36.59 447 SER A C 1
ATOM 3348 O O . SER A 1 447 ? 43.807 7.964 -56.929 1.00 36.59 447 SER A O 1
ATOM 3350 N N . SER A 1 448 ? 44.297 6.886 -54.997 1.00 37.84 448 SER A N 1
ATOM 3351 C CA . SER A 1 448 ? 43.262 7.333 -54.024 1.00 37.84 448 SER A CA 1
ATOM 3352 C C . SER A 1 448 ? 41.896 6.600 -53.979 1.00 37.84 448 SER A C 1
ATOM 3354 O O . SER A 1 448 ? 41.251 6.369 -54.993 1.00 37.84 448 SER A O 1
ATOM 3356 N N . ALA A 1 449 ? 41.497 6.160 -52.769 1.00 30.61 449 ALA A N 1
ATOM 3357 C CA . ALA A 1 449 ? 40.359 5.281 -52.415 1.00 30.61 449 ALA A CA 1
ATOM 3358 C C . ALA A 1 449 ? 39.203 6.120 -51.933 1.00 30.61 449 ALA A C 1
ATOM 3360 O O . ALA A 1 449 ? 39.341 7.313 -51.687 1.00 30.61 449 ALA A O 1
ATOM 3361 N N . THR A 1 450 ? 38.047 5.487 -51.788 1.00 32.56 450 THR A N 1
ATOM 3362 C CA . THR A 1 450 ? 36.840 5.814 -52.542 1.00 32.56 450 THR A CA 1
ATOM 3363 C C . THR A 1 450 ? 35.689 4.883 -52.169 1.00 32.56 450 THR A C 1
ATOM 3365 O O . THR A 1 450 ? 34.888 4.604 -53.053 1.00 32.56 450 THR A O 1
ATOM 3368 N N . VAL A 1 451 ? 35.585 4.382 -50.929 1.00 37.09 451 VAL A N 1
ATOM 3369 C CA . VAL A 1 451 ? 34.413 3.593 -50.485 1.00 37.09 451 VAL A CA 1
ATOM 3370 C C . VAL A 1 451 ? 33.256 4.539 -50.155 1.00 37.09 451 VAL A C 1
ATOM 3372 O O . VAL A 1 451 ? 33.462 5.625 -49.611 1.00 37.09 451 VAL A O 1
ATOM 3375 N N . LYS A 1 452 ? 32.029 4.157 -50.520 1.00 32.50 452 LYS A N 1
ATOM 3376 C CA . LYS A 1 452 ? 30.823 4.977 -50.344 1.00 32.50 452 LYS A CA 1
ATOM 3377 C C . LYS A 1 452 ? 29.755 4.181 -49.609 1.00 32.50 452 LYS A C 1
ATOM 3379 O O . LYS A 1 452 ? 29.291 3.173 -50.126 1.00 32.50 452 LYS A O 1
ATOM 3384 N N . LEU A 1 453 ? 29.340 4.680 -48.449 1.00 37.94 453 LEU A N 1
ATOM 3385 C CA . LEU A 1 453 ? 28.134 4.225 -47.764 1.00 37.94 453 LEU A CA 1
ATOM 3386 C C . LEU A 1 453 ? 26.942 5.067 -48.201 1.00 37.94 453 LEU A C 1
ATOM 3388 O O . LEU A 1 453 ? 27.061 6.282 -48.403 1.00 37.94 453 LEU A O 1
ATOM 3392 N N . TYR A 1 454 ? 25.791 4.420 -48.307 1.00 31.83 454 TYR A N 1
ATOM 3393 C CA . TYR A 1 454 ? 24.530 5.055 -48.636 1.00 31.83 454 TYR A CA 1
ATOM 3394 C C . TYR A 1 454 ? 23.551 4.769 -47.500 1.00 31.83 454 TYR A C 1
ATOM 3396 O O . TYR A 1 454 ? 23.496 3.664 -46.985 1.00 31.83 454 TYR A O 1
ATOM 3404 N N . LYS A 1 455 ? 22.803 5.794 -47.087 1.00 37.28 455 LYS A N 1
ATOM 3405 C CA . LYS A 1 455 ? 21.658 5.649 -46.185 1.00 37.28 455 LYS A CA 1
ATOM 3406 C C . LYS A 1 455 ? 20.449 5.367 -47.069 1.00 37.28 455 LYS A C 1
ATOM 3408 O O . LYS A 1 455 ? 20.135 6.210 -47.914 1.00 37.28 455 LYS A O 1
ATOM 3413 N N . ALA A 1 456 ? 19.768 4.237 -46.897 1.00 32.75 456 ALA A N 1
ATOM 3414 C CA . ALA A 1 456 ? 18.499 4.015 -47.583 1.00 32.75 456 ALA A CA 1
ATOM 3415 C C . ALA A 1 456 ? 17.453 5.047 -47.108 1.00 32.75 456 ALA A C 1
ATOM 3417 O O . ALA A 1 456 ? 16.922 4.970 -45.999 1.00 32.75 456 ALA A O 1
ATOM 3418 N N . VAL A 1 457 ? 17.156 6.043 -47.946 1.00 31.00 457 VAL A N 1
ATOM 3419 C CA . VAL A 1 457 ? 16.042 6.977 -47.735 1.00 31.00 457 VAL A CA 1
ATOM 3420 C C . VAL A 1 457 ? 14.812 6.352 -48.382 1.00 31.00 457 VAL A C 1
ATOM 3422 O O . VAL A 1 457 ? 14.706 6.327 -49.603 1.00 31.00 457 VAL A O 1
ATOM 3425 N N . LYS A 1 458 ? 13.886 5.816 -47.581 1.00 35.88 458 LYS A N 1
ATOM 3426 C CA . LYS A 1 458 ? 12.539 5.506 -48.076 1.00 35.88 458 LYS A CA 1
ATOM 3427 C C . LYS A 1 458 ? 11.730 6.795 -48.061 1.00 35.88 458 LYS A C 1
ATOM 3429 O O . LYS A 1 458 ? 11.259 7.206 -47.003 1.00 35.88 458 LYS A O 1
ATOM 3434 N N . ASP A 1 459 ? 11.560 7.408 -49.225 1.00 34.47 459 ASP A N 1
ATOM 3435 C CA . ASP A 1 459 ? 10.554 8.453 -49.392 1.00 34.47 459 ASP A CA 1
ATOM 3436 C C . ASP A 1 459 ? 9.155 7.838 -49.181 1.00 34.47 459 ASP A C 1
ATOM 3438 O O . ASP A 1 459 ? 8.906 6.684 -49.549 1.00 34.47 459 ASP A O 1
ATOM 3442 N N . GLU A 1 460 ? 8.202 8.608 -48.642 1.00 37.88 460 GLU A N 1
ATOM 3443 C CA . GLU A 1 460 ? 6.801 8.191 -48.404 1.00 37.88 460 GLU A CA 1
ATOM 3444 C C . GLU A 1 460 ? 6.031 7.770 -49.686 1.00 37.88 460 GLU A C 1
ATOM 3446 O O . GLU A 1 460 ? 4.841 7.465 -49.640 1.00 37.88 460 GLU A O 1
ATOM 3451 N N . GLY A 1 461 ? 6.703 7.717 -50.842 1.00 41.06 461 GLY A N 1
ATOM 3452 C CA . GLY A 1 461 ? 6.183 7.253 -52.129 1.00 41.06 461 GLY A CA 1
ATOM 3453 C C . GLY A 1 461 ? 6.528 5.808 -52.518 1.00 41.06 461 GLY A C 1
ATOM 3454 O O . GLY A 1 461 ? 6.031 5.352 -53.545 1.00 41.06 461 GLY A O 1
ATOM 3455 N N . GLY A 1 462 ? 7.334 5.076 -51.741 1.00 37.56 462 GLY A N 1
ATOM 3456 C CA . GLY A 1 462 ? 7.551 3.638 -51.958 1.00 37.56 462 GLY A CA 1
ATOM 3457 C C . GLY A 1 462 ? 8.360 3.245 -53.203 1.00 37.56 462 GLY A C 1
ATOM 3458 O O . GLY A 1 462 ? 8.046 2.220 -53.805 1.00 37.56 462 GLY A O 1
ATOM 3459 N N . ASN A 1 463 ? 9.395 4.010 -53.559 1.00 31.39 463 ASN A N 1
ATOM 3460 C CA . ASN A 1 463 ? 10.507 3.517 -54.384 1.00 31.39 463 ASN A CA 1
ATOM 3461 C C . ASN A 1 463 ? 11.801 3.570 -53.585 1.00 31.39 463 ASN A C 1
ATOM 3463 O O . ASN A 1 463 ? 12.038 4.633 -52.970 1.00 31.39 463 ASN A O 1
#

pLDDT: mean 72.0, std 20.34, range [30.61, 98.5]

Secondary structure (DSSP, 8-state):
-PPP---HHHHHHHT-TTS--EEEEB--S-SS-SSS-GGG-SS-SSS-SSSGGG--SS--PEEEEEE--GGG-TTS-BEEES-B-BPPSSS-GGG---BSSSEEEESS-TTS----SBGGGTSSB--TTS-B-TTTTT-BTTB-EEEEEEEE-S--SSTT-EEEEEEESSSS-EEETTEEE-EEEEEEEEEE-----B-----TT-----TTSS-----TT-EEEEE-----S-GGGHHHHTTT-EEESSEEPSSTTEEEEE--SSEEEEEEEEETTEEEEEEEEE-EEEEEE-----SS----STT-----S--SSS-TTSTTS----TT----EEEEEEEESTT---EEEEEEE----TT-----SEEEESSGGGGSSS-PPS--S--B------S---PPPEEEEE-S--S-TTSEEEEEEEEETTEEEEEEEEE--PPP-SSS------------TT--

Sequence (463 aa):
MGSPNRSAAEESIEDNDAVPGKLIGLNSNDDDADDIPDYADGYNRDGISGNDDDENTAETFVPLVLEIPEEAGLDTPLKLTYSAACPVVGADPANASGSGGHLRLWTAPGNARRNAAPVTAGGHFVPSDTPVTPRQLGVNSSTWTKTLYLEGVQASGGLADQTIALNLPAEGTLTVGNDQVSWTDTVRVTVVKVEIQKAETDVSDLKVVDADNAVASFADEQSAAVEAVVTPGIPAIQALYANLMQWTGGTAAAAPDERTINRGTPGKYPLKVTFGGAEDALDVWIARVQMNWIVPYTGCWTSTKRTQLVLDIDNDDCDALVDLDDPEVEHEDDLIPLVLSVEPRGIGGSVRMETSTQPAEGEPTAARVAVYQDPEERVGHGKPPWEADLLRLLDDSPSPQLPYLYVQGRELSSDSNDQNLKLVYEWGDFATSDTVDATVAPRHGESSATVKLYKAVKDEGGN

Foldseek 3Di:
DDADPPDPVLQVCFPPQVAQFAEAEAQQDDQPPPLFRLLLAQAQQQVDPDDGRQFDQRDFFHKDKDFAPVLLPQAQWKFKAWFDFQRHHNDDRNPDDTRTGFKWKFLDGSNHRFHSDDLVVVTTTPDHLDIDGNVSSVADPVHRMGIIGMHTNDFDLERLNIKIKMKTNNDFFDDRPNDTDIDIDMGTYGYFAWAQPDQDFPCVPPPPPDPANPCPDPPQPDKGKGFGPRPRNYPVCPVVCQVQKDWDAADDDPTSRIGIHGLDAFDWTWIWIDGRSHIDIDTDTNKDKDKDWDDPDPPDDDPDDDADDAQDQDDDDPDPPCVVPDDDDPPRQSWTWIAIDMPPPQQQKWKWKDKDQPPDPPDPDDRQKAKDLDSCVPPDDPDPGPPGDIRRQDDSPPDRRRGTMTMDGRDADPDQQRIKIWMWMGRPPDIDIDIFRDGRHDADDDDDDDDDHDDDDDDPPGD